Protein AF-0000000084438507 (afdb_homodimer)

Secondary structure (DSSP, 8-state):
----PPPEEESSSS----HHHHHTTSS---TT-HHHHHHHHHHHHHHHHHHT--TTTEEEEEEES-HHHHHHHHHHHHS-SSS--EEEEE-SHHHHHHHHHHHHTT--EEEEE--TTPPPPHHHHHHHHHH-TT--EEEEESEETTTTEE--HHHHHHHHHHH-TT-EEEEE-TTTTTTS---HHHH-SEEEE-TTSTT---SSEEEEEEEHHHHHHTTTT-SSSTT-HHHHHHHHHHHSS-SS---HHHHHHHHHHHHHHHHTTHHHHHHHHHHHHHHHHHHHHHHHT--BSS-TTSTTB-SSEEEEEPP--TT--HHHHHHHHHTTTEEE--S-SSSSSEEEEE--SS--HHHHHHHHHHHHHHHHHTT-SS-------/-------EEESSSS----HHHHHTTSS---TT-HHHHHHHHHHHHHHHHHHT--TTTEEEEEEES-HHHHHHHHHHHHS-SSS--EEEEE-SHHHHHHHHHHHHTT--EEEEE--TTPPPPHHHHHHHHHH-TT--EEEEESEETTTTEE--HHHHHHHHHHH-TT-EEEEE-TTTTTTS---HHHH-SEEEE-TTSTT---SSEEEEEEEHHHHHHTTTT-SSSTT-HHHHHHHHHHHSS-SS---HHHHHHHHHHHHHHHHTTHHHHHHHHHHHHHHHHHHHHHHHT--BSS-TTSTTB-SSEEEEEPP--TT--HHHHHHHHHTTTEEE--S-SSSSSEEEEE--SS--HHHHHHHHHHHHHHHHHTT-SS-------

InterPro domains:
  IPR000192 Aminotransferase class V domain [PF00266] (36-338)
  IPR012703 2-aminoethylphosphonate--pyruvate transaminase [MF_01376] (1-375)
  IPR012703 2-aminoethylphosphonate--pyruvate transaminase [NF010006] (6-373)
  IPR015421 Pyridoxal phosphate-dependent transferase, major domain [G3DSA:3.40.640.10] (18-264)
  IPR015422 Pyridoxal phosphate-dependent transferase, small domain [G3DSA:3.90.1150.10] (10-351)
  IPR015424 Pyridoxal phosphate-dependent transferase [SSF53383] (8-371)
  IPR024169 Serine-pyruvate aminotransferase/2-aminoethylphosphonate-pyruvate transaminase [PIRSF000524] (6-377)

Structure (mmCIF, N/CA/C/O backbone):
data_AF-0000000084438507-model_v1
#
loop_
_entity.id
_entity.type
_entity.pdbx_description
1 polymer '2-aminoethylphosphonate:pyruvateaminotransferas e-like protein'
#
loop_
_atom_site.group_PDB
_atom_site.id
_atom_site.type_symbol
_atom_site.label_atom_id
_atom_site.label_alt_id
_atom_site.label_comp_id
_atom_site.label_asym_id
_atom_site.label_entity_id
_atom_site.label_seq_id
_atom_site.pdbx_PDB_ins_code
_atom_site.Cartn_x
_atom_site.Cartn_y
_atom_site.Cartn_z
_atom_site.occupancy
_atom_site.B_iso_or_equiv
_atom_site.auth_seq_id
_atom_site.auth_comp_id
_atom_site.auth_asym_id
_atom_site.auth_atom_id
_atom_site.pdbx_PDB_model_num
ATOM 1 N N . MET A 1 1 ? 14.781 -4.391 32.25 1 28.16 1 MET A N 1
ATOM 2 C CA . MET A 1 1 ? 14.102 -3.686 31.156 1 28.16 1 MET A CA 1
ATOM 3 C C . MET A 1 1 ? 12.617 -3.525 31.453 1 28.16 1 MET A C 1
ATOM 5 O O . MET A 1 1 ? 11.961 -4.48 31.875 1 28.16 1 MET A O 1
ATOM 9 N N . LEU A 1 2 ? 12.281 -2.369 31.938 1 37.97 2 LEU A N 1
ATOM 10 C CA . LEU A 1 2 ? 10.898 -2.158 32.344 1 37.97 2 LEU A CA 1
ATOM 11 C C . LEU A 1 2 ? 9.938 -2.877 31.406 1 37.97 2 LEU A C 1
ATOM 13 O O . LEU A 1 2 ? 10.227 -3.037 30.219 1 37.97 2 LEU A O 1
ATOM 17 N N . PRO A 1 3 ? 9.156 -3.557 31.922 1 43.94 3 PRO A N 1
ATOM 18 C CA . PRO A 1 3 ? 8.203 -4.266 31.078 1 43.94 3 PRO A CA 1
ATOM 19 C C . PRO A 1 3 ? 7.703 -3.41 29.906 1 43.94 3 PRO A C 1
ATOM 21 O O . PRO A 1 3 ? 7.562 -2.193 30.047 1 43.94 3 PRO A O 1
ATOM 24 N N . PRO A 1 4 ? 7.879 -3.777 28.688 1 53.88 4 PRO A N 1
ATOM 25 C CA . PRO A 1 4 ? 7.719 -2.895 27.531 1 53.88 4 PRO A CA 1
ATOM 26 C C . PRO A 1 4 ? 6.367 -2.184 27.516 1 53.88 4 PRO A C 1
ATOM 28 O O . PRO A 1 4 ? 5.328 -2.828 27.656 1 53.88 4 PRO A O 1
ATOM 31 N N . VAL A 1 5 ? 6.211 -0.991 28.203 1 65.19 5 VAL A N 1
ATOM 32 C CA . VAL A 1 5 ? 5.023 -0.141 28.188 1 65.19 5 VAL A CA 1
ATOM 33 C C . VAL A 1 5 ? 4.543 0.034 26.75 1 65.19 5 VAL A C 1
ATOM 35 O O . VAL A 1 5 ? 5.344 0.277 25.844 1 65.19 5 VAL A O 1
ATOM 38 N N . LYS A 1 6 ? 3.297 -0.268 26.609 1 82.5 6 LYS A N 1
ATOM 39 C CA . LYS A 1 6 ? 2.713 -0.034 25.281 1 82.5 6 LYS A CA 1
ATOM 40 C C . LYS A 1 6 ? 2.803 1.439 24.906 1 82.5 6 LYS A C 1
ATOM 42 O O . LYS A 1 6 ? 2.445 2.318 25.688 1 82.5 6 LYS A O 1
ATOM 47 N N . PRO A 1 7 ? 3.396 1.716 23.844 1 92.94 7 PRO A N 1
ATOM 48 C CA . PRO A 1 7 ? 3.6 3.105 23.422 1 92.94 7 PRO A CA 1
ATOM 49 C C . PRO A 1 7 ? 2.287 3.85 23.188 1 92.94 7 PRO A C 1
ATOM 51 O O . PRO A 1 7 ? 1.305 3.252 22.75 1 92.94 7 PRO A O 1
ATOM 54 N N . ILE A 1 8 ? 2.24 5.082 23.641 1 96.31 8 ILE A N 1
ATOM 55 C CA . ILE A 1 8 ? 1.191 6.02 23.25 1 96.31 8 ILE A CA 1
ATOM 56 C C . ILE A 1 8 ? 1.744 7.023 22.25 1 96.31 8 ILE A C 1
ATOM 58 O O . ILE A 1 8 ? 2.717 7.73 22.531 1 96.31 8 ILE A O 1
ATOM 62 N N . LEU A 1 9 ? 1.152 7.07 21.125 1 97.44 9 LEU A N 1
ATOM 63 C CA . LEU A 1 9 ? 1.689 7.871 20.031 1 97.44 9 LEU A CA 1
ATOM 64 C C . LEU A 1 9 ? 1.07 9.266 20.016 1 97.44 9 LEU A C 1
ATOM 66 O O . LEU A 1 9 ? -0.152 9.406 19.922 1 97.44 9 LEU A O 1
ATOM 70 N N . PHE A 1 10 ? 1.952 10.266 20.141 1 97.31 10 PHE A N 1
ATOM 71 C CA . PHE A 1 10 ? 1.609 11.664 19.906 1 97.31 10 PHE A CA 1
ATOM 72 C C . PHE A 1 10 ? 2.264 12.18 18.641 1 97.31 10 PHE A C 1
ATOM 74 O O . PHE A 1 10 ? 2.871 13.258 18.641 1 97.31 10 PHE A O 1
ATOM 81 N N . THR A 1 11 ? 2.164 11.336 17.594 1 94.56 11 THR A N 1
ATOM 82 C CA . THR A 1 11 ? 2.672 11.641 16.25 1 94.56 11 THR A CA 1
ATOM 83 C C . THR A 1 11 ? 1.522 11.922 15.289 1 94.56 11 THR A C 1
ATOM 85 O O . THR A 1 11 ? 0.425 11.383 15.453 1 94.56 11 THR A O 1
ATOM 88 N N . PRO A 1 12 ? 1.741 12.734 14.266 1 89.69 12 PRO A N 1
ATOM 89 C CA . PRO A 1 12 ? 0.658 13.094 13.344 1 89.69 12 PRO A CA 1
ATOM 90 C C . PRO A 1 12 ? 0.305 11.969 12.375 1 89.69 12 PRO A C 1
ATOM 92 O O . PRO A 1 12 ? -0.647 12.086 11.602 1 89.69 12 PRO A O 1
ATOM 95 N N . GLY A 1 13 ? 0.982 10.844 12.312 1 83.81 13 GLY A N 1
ATOM 96 C CA . GLY A 1 13 ? 0.689 9.703 11.461 1 83.81 13 GLY A CA 1
ATOM 97 C C . GLY A 1 13 ? 1.934 8.969 10.992 1 83.81 13 GLY A C 1
ATOM 98 O O . GLY A 1 13 ? 2.871 9.586 10.484 1 83.81 13 GLY A O 1
ATOM 99 N N . PRO A 1 14 ? 1.948 7.723 11.172 1 91 14 PRO A N 1
ATOM 100 C CA . PRO A 1 14 ? 0.996 6.859 11.875 1 91 14 PRO A CA 1
ATOM 101 C C . PRO A 1 14 ? 0.763 7.297 13.32 1 91 14 PRO A C 1
ATOM 103 O O . PRO A 1 14 ? 1.665 7.848 13.953 1 91 14 PRO A O 1
ATOM 106 N N . LEU A 1 15 ? -0.457 7.07 13.75 1 94.38 15 LEU A N 1
ATOM 107 C CA . LEU A 1 15 ? -0.908 7.586 15.039 1 94.38 15 LEU A CA 1
ATOM 108 C C . LEU A 1 15 ? -1.479 6.469 15.898 1 94.38 15 LEU A C 1
ATOM 110 O O . LEU A 1 15 ? -1.438 5.297 15.516 1 94.38 15 LEU A O 1
ATOM 114 N N . MET A 1 16 ? -1.872 6.891 17.094 1 96.56 16 MET A N 1
ATOM 115 C CA . MET A 1 16 ? -2.488 5.949 18.016 1 96.56 16 MET A CA 1
ATOM 116 C C . MET A 1 16 ? -3.887 5.559 17.547 1 96.56 16 MET A C 1
ATOM 118 O O . MET A 1 16 ? -4.695 6.422 17.203 1 96.56 16 MET A O 1
ATOM 122 N N . THR A 1 17 ? -4.16 4.293 17.453 1 98.25 17 THR A N 1
ATOM 123 C CA . THR A 1 17 ? -5.492 3.805 17.109 1 98.25 17 THR A CA 1
ATOM 124 C C . THR A 1 17 ? -6.109 3.059 18.281 1 98.25 17 THR A C 1
ATOM 126 O O . THR A 1 17 ? -5.434 2.783 19.281 1 98.25 17 THR A O 1
ATOM 129 N N . SER A 1 18 ? -7.367 2.795 18.219 1 98.44 18 SER A N 1
ATOM 130 C CA . SER A 1 18 ? -8.062 2.09 19.297 1 98.44 18 SER A CA 1
ATOM 131 C C . SER A 1 18 ? -7.754 0.595 19.266 1 98.44 18 SER A C 1
ATOM 133 O O . SER A 1 18 ? -7.285 0.075 18.25 1 98.44 18 SER A O 1
ATOM 135 N N . GLU A 1 19 ? -8.023 -0.057 20.359 1 97.88 19 GLU A N 1
ATOM 136 C CA . GLU A 1 19 ? -7.844 -1.504 20.438 1 97.88 19 GLU A CA 1
ATOM 137 C C . GLU A 1 19 ? -8.758 -2.227 19.453 1 97.88 19 GLU A C 1
ATOM 139 O O . GLU A 1 19 ? -8.352 -3.221 18.844 1 97.88 19 GLU A O 1
ATOM 144 N N . THR A 1 20 ? -9.969 -1.724 19.281 1 98.56 20 THR A N 1
ATOM 145 C CA . THR A 1 20 ? -10.93 -2.391 18.406 1 98.56 20 THR A CA 1
ATOM 146 C C . THR A 1 20 ? -10.523 -2.232 16.938 1 98.56 20 THR A C 1
ATOM 148 O O . THR A 1 20 ? -10.758 -3.133 16.141 1 98.56 20 THR A O 1
ATOM 151 N N . VAL A 1 21 ? -9.922 -1.113 16.578 1 98.81 21 VAL A N 1
ATOM 152 C CA . VAL A 1 21 ? -9.406 -0.926 15.227 1 98.81 21 VAL A CA 1
ATOM 153 C C . VAL A 1 21 ? -8.281 -1.925 14.961 1 98.81 21 VAL A C 1
ATOM 155 O O . VAL A 1 21 ? -8.242 -2.564 13.906 1 98.81 21 VAL A O 1
ATOM 158 N N . LYS A 1 22 ? -7.387 -2.105 15.922 1 98.56 22 LYS A N 1
ATOM 159 C CA . LYS A 1 22 ? -6.301 -3.072 15.773 1 98.56 22 LYS A CA 1
ATOM 160 C C . LYS A 1 22 ? -6.84 -4.496 15.719 1 98.56 22 LYS A C 1
ATOM 162 O O . LYS A 1 22 ? -6.383 -5.309 14.914 1 98.56 22 LYS A O 1
ATOM 167 N N . LYS A 1 23 ? -7.848 -4.789 16.484 1 98.5 23 LYS A N 1
ATOM 168 C CA . LYS A 1 23 ? -8.414 -6.133 16.547 1 98.5 23 LYS A CA 1
ATOM 169 C C . LYS A 1 23 ? -9.133 -6.488 15.25 1 98.5 23 LYS A C 1
ATOM 171 O O . LYS A 1 23 ? -9.312 -7.668 14.93 1 98.5 23 LYS A O 1
ATOM 176 N N . ALA A 1 24 ? -9.547 -5.488 14.492 1 98.44 24 ALA A N 1
ATOM 177 C CA . ALA A 1 24 ? -10.203 -5.727 13.211 1 98.44 24 ALA A CA 1
ATOM 178 C C . ALA A 1 24 ? -9.242 -6.395 12.227 1 98.44 24 ALA A C 1
ATOM 180 O O . ALA A 1 24 ? -9.672 -6.941 11.211 1 98.44 24 ALA A O 1
ATOM 181 N N . MET A 1 25 ? -7.93 -6.422 12.555 1 98.25 25 MET A N 1
ATOM 182 C CA . MET A 1 25 ? -6.922 -6.98 11.656 1 98.25 25 MET A CA 1
ATOM 183 C C . MET A 1 25 ? -6.574 -8.414 12.062 1 98.25 25 MET A C 1
ATOM 185 O O . MET A 1 25 ? -5.617 -8.992 11.539 1 98.25 25 MET A O 1
ATOM 189 N N . LEU A 1 26 ? -7.355 -9.039 12.938 1 97.75 26 LEU A N 1
ATOM 190 C CA . LEU A 1 26 ? -7.012 -10.359 13.469 1 97.75 26 LEU A CA 1
ATOM 191 C C . LEU A 1 26 ? -7.695 -11.461 12.672 1 97.75 26 LEU A C 1
ATOM 193 O O . LEU A 1 26 ? -7.648 -12.633 13.047 1 97.75 26 LEU A O 1
ATOM 197 N N . THR A 1 27 ? -8.336 -11.102 11.57 1 96.12 27 THR A N 1
ATOM 198 C CA . THR A 1 27 ? -8.992 -12.094 10.727 1 96.12 27 THR A CA 1
ATOM 199 C C . THR A 1 27 ? -8.469 -12.016 9.297 1 96.12 27 THR A C 1
ATOM 201 O O . THR A 1 27 ? -8.398 -10.93 8.719 1 96.12 27 THR A O 1
ATOM 204 N N . ASP A 1 28 ? -8.148 -13.148 8.773 1 96.38 28 ASP A N 1
ATOM 205 C CA . ASP A 1 28 ? -7.773 -13.227 7.363 1 96.38 28 ASP A CA 1
ATOM 206 C C . ASP A 1 28 ? -9.008 -13.328 6.469 1 96.38 28 ASP A C 1
ATOM 208 O O . ASP A 1 28 ? -9.906 -14.125 6.734 1 96.38 28 ASP A O 1
ATOM 212 N N . TYR A 1 29 ? -9.031 -12.469 5.504 1 94.62 29 TYR A N 1
ATOM 213 C CA . TYR A 1 29 ? -10.078 -12.555 4.492 1 94.62 29 TYR A CA 1
ATOM 214 C C . TYR A 1 29 ? -9.477 -12.719 3.1 1 94.62 29 TYR A C 1
ATOM 216 O O . TYR A 1 29 ? -8.43 -12.141 2.799 1 94.62 29 TYR A O 1
ATOM 224 N N . ALA A 1 30 ? -10.164 -13.516 2.307 1 92.75 30 ALA A N 1
ATOM 225 C CA . ALA A 1 30 ? -9.836 -13.516 0.884 1 92.75 30 ALA A CA 1
ATOM 226 C C . ALA A 1 30 ? -10.312 -12.234 0.205 1 92.75 30 ALA A C 1
ATOM 228 O O . ALA A 1 30 ? -11.25 -11.586 0.68 1 92.75 30 ALA A O 1
ATOM 229 N N . SER A 1 31 ? -9.68 -11.883 -0.892 1 90.5 31 SER A N 1
ATOM 230 C CA . SER A 1 31 ? -9.977 -10.633 -1.576 1 90.5 31 SER A CA 1
ATOM 231 C C . SER A 1 31 ? -11.391 -10.625 -2.137 1 90.5 31 SER A C 1
ATOM 233 O O . SER A 1 31 ? -11.961 -9.562 -2.4 1 90.5 31 SER A O 1
ATOM 235 N N . ARG A 1 32 ? -11.977 -11.812 -2.312 1 88.06 32 ARG A N 1
ATOM 236 C CA . ARG A 1 32 ? -13.32 -11.891 -2.889 1 88.06 32 ARG A CA 1
ATOM 237 C C . ARG A 1 32 ? -14.328 -12.391 -1.862 1 88.06 32 ARG A C 1
ATOM 239 O O . ARG A 1 32 ? -15.453 -12.742 -2.213 1 88.06 32 ARG A O 1
ATOM 246 N N . ASP A 1 33 ? -13.875 -12.469 -0.656 1 90.75 33 ASP A N 1
ATOM 247 C CA . ASP A 1 33 ? -14.758 -12.82 0.448 1 90.75 33 ASP A CA 1
ATOM 248 C C . ASP A 1 33 ? -15.922 -11.836 0.56 1 90.75 33 ASP A C 1
ATOM 250 O O . ASP A 1 33 ? -15.734 -10.633 0.421 1 90.75 33 ASP A O 1
ATOM 254 N N . ILE A 1 34 ? -17.094 -12.359 0.817 1 90.75 34 ILE A N 1
ATOM 255 C CA . ILE A 1 34 ? -18.297 -11.547 0.839 1 90.75 34 ILE A CA 1
ATOM 256 C C . ILE A 1 34 ? -18.188 -10.5 1.946 1 90.75 34 ILE A C 1
ATOM 258 O O . ILE A 1 34 ? -18.625 -9.359 1.773 1 90.75 34 ILE A O 1
ATOM 262 N N . ARG A 1 35 ? -17.703 -10.891 3.102 1 93.12 35 ARG A N 1
ATOM 263 C CA . ARG A 1 35 ? -17.562 -9.961 4.223 1 93.12 35 ARG A CA 1
ATOM 264 C C . ARG A 1 35 ? -16.578 -8.844 3.895 1 93.12 35 ARG A C 1
ATOM 266 O O . ARG A 1 35 ? -16.812 -7.688 4.258 1 93.12 35 ARG A O 1
ATOM 273 N N . PHE A 1 36 ? -15.516 -9.203 3.258 1 96.38 36 PHE A N 1
ATOM 274 C CA . PHE A 1 36 ? -14.555 -8.195 2.844 1 96.38 36 PHE A CA 1
ATOM 275 C C . PHE A 1 36 ? -15.164 -7.246 1.817 1 96.38 36 PHE A C 1
ATOM 277 O O . PHE A 1 36 ? -15.016 -6.023 1.928 1 96.38 36 PHE A O 1
ATOM 284 N N . MET A 1 37 ? -15.82 -7.762 0.833 1 96.25 37 MET A N 1
ATOM 285 C CA . MET A 1 37 ? -16.422 -6.945 -0.212 1 96.25 37 MET A CA 1
ATOM 286 C C . MET A 1 37 ? -17.484 -6.008 0.374 1 96.25 37 MET A C 1
ATOM 288 O O . MET A 1 37 ? -17.625 -4.871 -0.08 1 96.25 37 MET A O 1
ATOM 292 N N . GLN A 1 38 ? -18.203 -6.504 1.373 1 97.56 38 GLN A N 1
ATOM 293 C CA . GLN A 1 38 ? -19.172 -5.66 2.062 1 97.56 38 GLN A CA 1
ATOM 294 C C . GLN A 1 38 ? -18.484 -4.527 2.816 1 97.56 38 GLN A C 1
ATOM 296 O O . GLN A 1 38 ? -19 -3.41 2.883 1 97.56 38 GLN A O 1
ATOM 301 N N . ALA A 1 39 ? -17.328 -4.832 3.369 1 98.31 39 ALA A N 1
ATOM 302 C CA . ALA A 1 39 ? -16.547 -3.799 4.047 1 98.31 39 ALA A CA 1
ATOM 303 C C . ALA A 1 39 ? -16.125 -2.711 3.066 1 98.31 39 ALA A C 1
ATOM 305 O O . ALA A 1 39 ? -16.203 -1.521 3.371 1 98.31 39 ALA A O 1
ATOM 306 N N . VAL A 1 40 ? -15.664 -3.125 1.909 1 98.75 40 VAL A N 1
ATOM 307 C CA . VAL A 1 40 ? -15.242 -2.184 0.878 1 98.75 40 VAL A CA 1
ATOM 308 C C . VAL A 1 40 ? -16.422 -1.297 0.475 1 98.75 40 VAL A C 1
ATOM 310 O O . VAL A 1 40 ? -16.281 -0.074 0.388 1 98.75 40 VAL A O 1
ATOM 313 N N . LYS A 1 41 ? -17.531 -1.895 0.26 1 98.56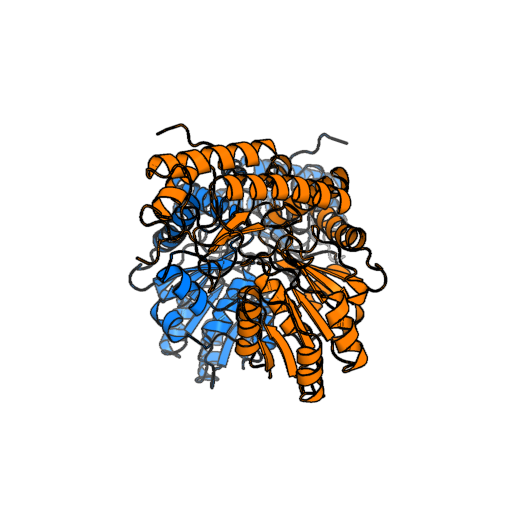 41 LYS A N 1
ATOM 314 C CA . LYS A 1 41 ? -18.734 -1.153 -0.105 1 98.56 41 LYS A CA 1
ATOM 315 C C . LYS A 1 41 ? -19.125 -0.164 0.99 1 98.56 41 LYS A C 1
ATOM 317 O O . LYS A 1 41 ? -19.391 1.009 0.71 1 98.56 41 LYS A O 1
ATOM 322 N N . PHE A 1 42 ? -19.188 -0.66 2.209 1 98.75 42 PHE A N 1
ATOM 323 C CA . PHE A 1 42 ? -19.531 0.182 3.35 1 98.75 42 PHE A CA 1
ATOM 324 C C . PHE A 1 42 ? -18.609 1.388 3.432 1 98.75 42 PHE A C 1
ATOM 326 O O . PHE A 1 42 ? -19.062 2.521 3.592 1 98.75 42 PHE A O 1
ATOM 333 N N . ILE A 1 43 ? -17.312 1.156 3.291 1 98.94 43 ILE A N 1
ATOM 334 C CA . ILE A 1 43 ? -16.297 2.203 3.426 1 98.94 43 ILE A CA 1
ATOM 335 C C . ILE A 1 43 ? -16.516 3.273 2.359 1 98.94 43 ILE A C 1
ATOM 337 O O . ILE A 1 43 ? -16.547 4.469 2.666 1 98.94 43 ILE A O 1
ATOM 341 N N . ARG A 1 44 ? -16.656 2.84 1.109 1 98.88 44 ARG A N 1
ATOM 342 C CA . ARG A 1 44 ? -16.797 3.781 0.003 1 98.88 44 ARG A CA 1
ATOM 343 C C . ARG A 1 44 ? -18.062 4.625 0.164 1 98.88 44 ARG A C 1
ATOM 345 O O . ARG A 1 44 ? -18.031 5.84 -0.056 1 98.88 44 ARG A O 1
ATOM 352 N N . GLU A 1 45 ? -19.141 4.051 0.638 1 98.62 45 GLU A N 1
ATOM 353 C CA . GLU A 1 45 ? -20.406 4.766 0.851 1 98.62 45 GLU A CA 1
ATOM 354 C C . GLU A 1 45 ? -20.312 5.691 2.061 1 98.62 45 GLU A C 1
ATOM 356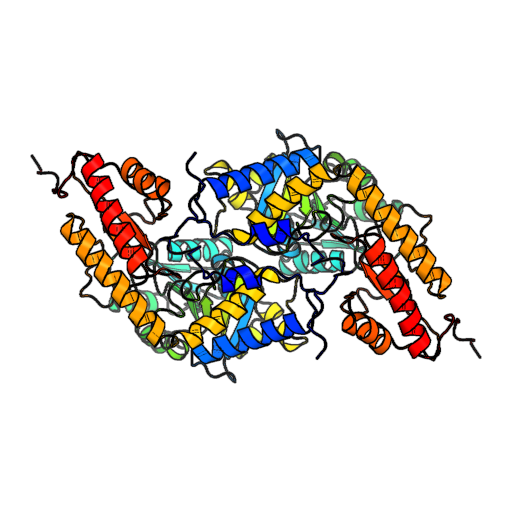 O O . GLU A 1 45 ? -20.766 6.836 2.012 1 98.62 45 GLU A O 1
ATOM 361 N N . GLU A 1 46 ? -19.703 5.172 3.117 1 98.69 46 GLU A N 1
ATOM 362 C CA . GLU A 1 46 ? -19.609 5.93 4.359 1 98.69 46 GLU A CA 1
ATOM 363 C C . GLU A 1 46 ? -18.734 7.168 4.188 1 98.69 46 GLU A C 1
ATOM 365 O O . GLU A 1 46 ? -19.031 8.227 4.742 1 98.69 46 GLU A O 1
ATOM 370 N N . LEU A 1 47 ? -17.703 7.07 3.463 1 98.88 47 LEU A N 1
ATOM 371 C CA . LEU A 1 47 ? -16.797 8.195 3.25 1 98.88 47 LEU A CA 1
ATOM 372 C C . LEU A 1 47 ? -17.484 9.297 2.445 1 98.88 47 LEU A C 1
ATOM 374 O O . LEU A 1 47 ? -17.266 10.484 2.707 1 98.88 47 LEU A O 1
ATOM 378 N N . ILE A 1 48 ? -18.234 8.922 1.462 1 98.56 48 ILE A N 1
ATOM 379 C CA . ILE A 1 48 ? -19.016 9.906 0.732 1 98.56 48 ILE A CA 1
ATOM 380 C C . ILE A 1 48 ? -20.016 10.578 1.68 1 98.56 48 ILE A C 1
ATOM 382 O O . ILE A 1 48 ? -20.156 11.805 1.673 1 98.56 48 ILE A O 1
ATOM 386 N N . SER A 1 49 ? -20.594 9.781 2.51 1 97.31 49 SER A N 1
ATOM 387 C CA . SER A 1 49 ? -21.625 10.266 3.432 1 97.31 49 SER A CA 1
ATOM 388 C C . SER A 1 49 ? -21.031 11.258 4.43 1 97.31 49 SER A C 1
ATOM 390 O O . SER A 1 49 ? -21.562 12.359 4.602 1 97.31 49 SER A O 1
ATOM 392 N N . ILE A 1 50 ? -19.922 10.93 5.035 1 96 50 ILE A N 1
ATOM 393 C CA . ILE A 1 50 ? -19.406 11.773 6.109 1 96 50 ILE A CA 1
ATOM 394 C C . ILE A 1 50 ? -18.797 13.039 5.516 1 96 50 ILE A C 1
ATOM 396 O O . ILE A 1 50 ? -18.594 14.023 6.227 1 96 50 ILE A O 1
ATOM 400 N N . SER A 1 51 ? -18.5 12.992 4.203 1 96.69 51 SER A N 1
ATOM 401 C CA . SER A 1 51 ? -17.953 14.164 3.529 1 96.69 51 SER A CA 1
ATOM 402 C C . SER A 1 51 ? -19.062 15.109 3.088 1 96.69 51 SER A C 1
ATOM 404 O O . SER A 1 51 ? -18.797 16.234 2.666 1 96.69 51 SER A O 1
ATOM 406 N N . GLY A 1 52 ? -20.297 14.695 3.125 1 96.19 52 GLY A N 1
ATOM 407 C CA . GLY A 1 52 ? -21.438 15.484 2.686 1 96.19 52 GLY A CA 1
ATOM 408 C C . GLY A 1 52 ? -21.516 15.633 1.178 1 96.19 52 GLY A C 1
ATOM 409 O O . GLY A 1 52 ? -22.156 16.547 0.67 1 96.19 52 GLY A O 1
ATOM 410 N N . LEU A 1 53 ? -20.844 14.797 0.503 1 98.06 53 LEU A N 1
ATOM 411 C CA . LEU A 1 53 ? -20.812 14.867 -0.954 1 98.06 53 LEU A CA 1
ATOM 412 C C . LEU A 1 53 ? -22.016 14.133 -1.556 1 98.06 53 LEU A C 1
ATOM 414 O O . LEU A 1 53 ? -22.5 13.164 -0.974 1 98.06 53 LEU A O 1
ATOM 418 N N . ASN A 1 54 ? -22.484 14.57 -2.711 1 97.88 54 ASN A N 1
ATOM 419 C CA . ASN A 1 54 ? -23.578 13.93 -3.432 1 97.88 54 ASN A CA 1
ATOM 420 C C . ASN A 1 54 ? -23.141 12.609 -4.062 1 97.88 54 ASN A C 1
ATOM 422 O O . ASN A 1 54 ? -22.344 12.602 -5 1 97.88 54 ASN A O 1
ATOM 426 N N . PRO A 1 55 ? -23.688 11.5 -3.611 1 97.56 55 PRO A N 1
ATOM 427 C CA . PRO A 1 55 ? -23.234 10.195 -4.109 1 97.56 55 PRO A CA 1
ATOM 428 C C . PRO A 1 55 ? -23.562 9.992 -5.59 1 97.56 55 PRO A C 1
ATOM 430 O O . PRO A 1 55 ? -23.031 9.07 -6.215 1 97.56 55 PRO A O 1
ATOM 433 N N . LYS A 1 56 ? -24.359 10.805 -6.227 1 97.69 56 LYS A N 1
ATOM 434 C CA . LYS A 1 56 ? -24.672 10.719 -7.652 1 97.69 56 LYS A CA 1
ATOM 435 C C . LYS A 1 56 ? -23.578 11.375 -8.492 1 97.69 56 LYS A C 1
ATOM 437 O O . LYS A 1 56 ? -23.453 11.094 -9.688 1 97.69 56 LYS A O 1
ATOM 442 N N . GLU A 1 57 ? -22.812 12.25 -7.848 1 98.56 57 GLU A N 1
ATOM 443 C CA . GLU A 1 57 ? -21.844 13.039 -8.602 1 98.56 57 GLU A CA 1
ATOM 444 C C . GLU A 1 57 ? -20.406 12.695 -8.195 1 98.56 57 GLU A C 1
ATOM 446 O O . GLU A 1 57 ? -19.469 12.914 -8.953 1 98.56 57 GLU A O 1
ATOM 451 N N . TRP A 1 58 ? -20.344 12.227 -6.949 1 98.81 58 TRP A N 1
ATOM 452 C CA . TRP A 1 58 ? -19.016 11.922 -6.402 1 98.81 58 TRP A CA 1
ATOM 453 C C . TRP A 1 58 ? -18.844 10.422 -6.191 1 98.81 58 TRP A C 1
ATOM 455 O O . TRP A 1 58 ? -19.828 9.695 -6.043 1 98.81 58 TRP A O 1
ATOM 465 N N . THR A 1 59 ? -17.609 9.969 -6.285 1 98.81 59 THR A N 1
ATOM 466 C CA . THR A 1 59 ? -17.266 8.57 -6.023 1 98.81 59 THR A CA 1
ATOM 467 C C . THR A 1 59 ? -16.078 8.477 -5.062 1 98.81 59 THR A C 1
ATOM 469 O O . THR A 1 59 ? -15.359 9.453 -4.859 1 98.81 59 THR A O 1
ATOM 472 N N . CYS A 1 60 ? -16 7.379 -4.391 1 98.94 60 CYS A N 1
ATOM 473 C CA . CYS A 1 60 ? -14.883 7.055 -3.52 1 98.94 60 CYS A CA 1
ATOM 474 C C . CYS A 1 60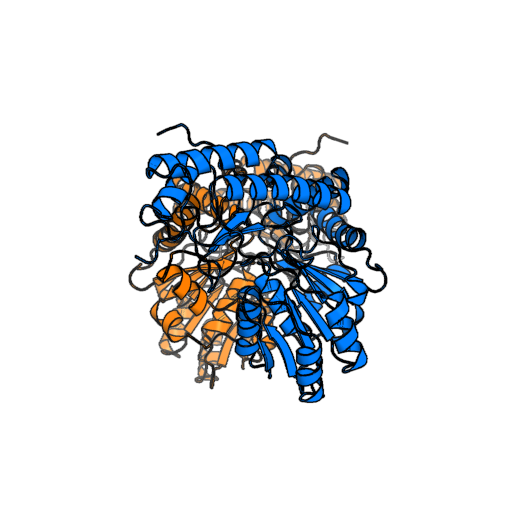 ? -14.047 5.922 -4.105 1 98.94 60 CYS A C 1
ATOM 476 O O . CYS A 1 60 ? -14.57 4.844 -4.391 1 98.94 60 CYS A O 1
ATOM 478 N N . ILE A 1 61 ? -12.812 6.184 -4.301 1 98.94 61 ILE A N 1
ATOM 479 C CA . ILE A 1 61 ? -11.875 5.184 -4.801 1 98.94 61 ILE A CA 1
ATOM 480 C C . ILE A 1 61 ? -10.828 4.875 -3.73 1 98.94 61 ILE A C 1
ATOM 482 O O . ILE A 1 61 ? -10.164 5.781 -3.219 1 98.94 61 ILE A O 1
ATOM 486 N N . LEU A 1 62 ? -10.734 3.602 -3.334 1 98.88 62 LEU A N 1
ATOM 487 C CA . LEU A 1 62 ? -9.68 3.133 -2.438 1 98.88 62 LEU A CA 1
ATOM 488 C C . LEU A 1 62 ? -8.469 2.654 -3.229 1 98.88 62 LEU A C 1
ATOM 490 O O . LEU A 1 62 ? -8.602 1.869 -4.168 1 98.88 62 LEU A O 1
ATOM 494 N N . GLN A 1 63 ? -7.324 3.207 -2.908 1 98.38 63 GLN A N 1
ATOM 495 C CA . GLN A 1 63 ? -6.086 2.922 -3.621 1 98.38 63 GLN A CA 1
ATOM 496 C C . GLN A 1 63 ? -5.031 2.344 -2.684 1 98.38 63 GLN A C 1
ATOM 498 O O . GLN A 1 63 ? -4.75 2.916 -1.627 1 98.38 63 GLN A O 1
ATOM 503 N N . GLN A 1 64 ? -4.434 1.208 -3.055 1 97.38 64 GLN A N 1
ATOM 504 C CA . GLN A 1 64 ? -3.344 0.635 -2.27 1 97.38 64 GLN A CA 1
ATOM 505 C C . GLN A 1 64 ? -2.191 1.624 -2.125 1 97.38 64 GLN A C 1
ATOM 507 O O . GLN A 1 64 ? -1.881 2.365 -3.061 1 97.38 64 GLN A O 1
ATOM 512 N N . GLY A 1 65 ? -1.504 1.511 -0.979 1 97.75 65 GLY A N 1
ATOM 513 C CA . GLY A 1 65 ? -0.33 2.348 -0.791 1 97.75 65 GLY A CA 1
ATOM 514 C C . GLY A 1 65 ? -0.582 3.531 0.125 1 97.75 65 GLY A C 1
ATOM 515 O O . GLY A 1 65 ? -1.646 3.631 0.739 1 97.75 65 GLY A O 1
ATOM 516 N N . SER A 1 66 ? 0.328 4.469 0.214 1 97.75 66 SER A N 1
ATOM 517 C CA . SER A 1 66 ? 0.299 5.598 1.135 1 97.75 66 SER A CA 1
ATOM 518 C C . SER A 1 66 ? -0.502 6.762 0.558 1 97.75 66 SER A C 1
ATOM 520 O O . SER A 1 66 ? -0.89 6.734 -0.612 1 97.75 66 SER A O 1
ATOM 522 N N . GLY A 1 67 ? -0.724 7.754 1.432 1 97.88 67 GLY A N 1
ATOM 523 C CA . GLY A 1 67 ? -1.367 8.977 0.979 1 97.88 67 GLY A CA 1
ATOM 524 C C . GLY A 1 67 ? -0.638 9.648 -0.172 1 97.88 67 GLY A C 1
ATOM 525 O O . GLY A 1 67 ? -1.268 10.125 -1.119 1 97.88 67 GLY A O 1
ATOM 526 N N . SER A 1 68 ? 0.714 9.664 -0.129 1 97.88 68 SER A N 1
ATOM 527 C CA . SER A 1 68 ? 1.517 10.25 -1.197 1 97.88 68 SER A CA 1
ATOM 528 C C . SER A 1 68 ? 1.28 9.531 -2.523 1 97.88 68 SER A C 1
ATOM 530 O O . SER A 1 68 ? 1.27 10.164 -3.582 1 97.88 68 SER A O 1
ATOM 532 N N . MET A 1 69 ? 1.107 8.273 -2.441 1 98.44 69 MET A N 1
ATOM 533 C CA . MET A 1 69 ? 0.808 7.504 -3.648 1 98.44 69 MET A CA 1
ATOM 534 C C . MET A 1 69 ? -0.573 7.863 -4.191 1 98.44 69 MET A C 1
ATOM 536 O O . MET A 1 69 ? -0.783 7.875 -5.402 1 98.44 69 MET A O 1
ATOM 540 N N . GLY A 1 70 ? -1.511 8.086 -3.264 1 98.81 70 GLY A N 1
ATOM 541 C CA . GLY A 1 70 ? -2.814 8.57 -3.684 1 98.81 70 GLY A CA 1
ATOM 542 C C . GLY A 1 70 ? -2.75 9.914 -4.387 1 98.81 70 GLY A C 1
ATOM 543 O O . GLY A 1 70 ? -3.451 10.141 -5.379 1 98.81 70 GLY A O 1
ATOM 544 N N . VAL A 1 71 ? -1.913 10.828 -3.879 1 98.88 71 VAL A N 1
ATOM 545 C CA . VAL A 1 71 ? -1.725 12.133 -4.496 1 98.88 71 VAL A CA 1
ATOM 546 C C . VAL A 1 71 ? -1.175 11.961 -5.91 1 98.88 71 VAL A C 1
ATOM 548 O O . VAL A 1 71 ? -1.666 12.586 -6.852 1 98.88 71 VAL A O 1
ATOM 551 N N . GLU A 1 72 ? -0.195 11.102 -6.062 1 98.81 72 GLU A N 1
ATOM 552 C CA . GLU A 1 72 ? 0.352 10.859 -7.395 1 98.81 72 GLU A CA 1
ATOM 553 C C . GLU A 1 72 ? -0.699 10.25 -8.32 1 98.81 72 GLU A C 1
ATOM 555 O O . GLU A 1 72 ? -0.782 10.617 -9.492 1 98.81 72 GLU A O 1
ATOM 560 N N . ALA A 1 73 ? -1.477 9.289 -7.773 1 98.88 73 ALA A N 1
ATOM 561 C CA . ALA A 1 73 ? -2.527 8.672 -8.578 1 98.88 73 ALA A CA 1
ATOM 562 C C . ALA A 1 73 ? -3.518 9.719 -9.086 1 98.88 73 ALA A C 1
ATOM 564 O O . ALA A 1 73 ? -3.91 9.688 -10.258 1 98.88 73 ALA A O 1
ATOM 565 N N . ALA A 1 74 ? -3.893 10.625 -8.195 1 98.94 74 ALA A N 1
ATOM 566 C CA . ALA A 1 74 ? -4.844 11.672 -8.562 1 98.94 74 ALA A CA 1
ATOM 567 C C . ALA A 1 74 ? -4.262 12.586 -9.641 1 98.94 74 ALA A C 1
ATOM 569 O O . ALA A 1 74 ? -4.914 12.844 -10.656 1 98.94 74 ALA A O 1
ATOM 570 N N . ILE A 1 75 ? -3.02 13.047 -9.445 1 98.88 75 ILE A N 1
ATOM 571 C CA . ILE A 1 75 ? -2.373 13.969 -10.375 1 98.88 75 ILE A CA 1
ATOM 572 C C . ILE A 1 75 ? -2.176 13.289 -11.727 1 98.88 75 ILE A C 1
ATOM 574 O O . ILE A 1 75 ? -2.525 13.852 -12.766 1 98.88 75 ILE A O 1
ATOM 578 N N . SER A 1 76 ? -1.676 12.047 -11.68 1 98.5 76 SER A N 1
ATOM 579 C CA . SER A 1 76 ? -1.382 11.297 -12.898 1 98.5 76 SER A CA 1
ATOM 580 C C . SER A 1 76 ? -2.65 11.023 -13.695 1 98.5 76 SER A C 1
ATOM 582 O O . SER A 1 76 ? -2.619 11 -14.93 1 98.5 76 SER A O 1
ATOM 584 N N . THR A 1 77 ? -3.734 10.742 -13.023 1 98.56 77 THR A N 1
ATOM 585 C CA . THR A 1 77 ? -4.984 10.359 -13.672 1 98.56 77 THR A CA 1
ATOM 586 C C . THR A 1 77 ? -5.684 11.586 -14.266 1 98.56 77 THR A C 1
ATOM 588 O O . THR A 1 77 ? -6.207 11.531 -15.383 1 98.56 77 THR A O 1
ATOM 591 N N . VAL A 1 78 ? -5.602 12.727 -13.57 1 98.12 78 VAL A N 1
ATOM 592 C CA . VAL A 1 78 ? -6.477 13.844 -13.898 1 98.12 78 VAL A CA 1
ATOM 593 C C . VAL A 1 78 ? -5.754 14.812 -14.836 1 98.12 78 VAL A C 1
ATOM 595 O O . VAL A 1 78 ? -6.387 15.516 -15.617 1 98.12 78 VAL A O 1
ATOM 598 N N . PHE A 1 79 ? -4.438 14.938 -14.727 1 98.38 79 PHE A N 1
ATOM 599 C CA . PHE A 1 79 ? -3.684 15.859 -15.578 1 98.38 79 PHE A CA 1
ATOM 600 C C . PHE A 1 79 ? -3.838 15.484 -17.047 1 98.38 79 PHE A C 1
ATOM 602 O O . PHE A 1 79 ? -3.719 14.312 -17.406 1 98.38 79 PHE A O 1
ATOM 609 N N . PRO A 1 80 ? -4.094 16.422 -17.875 1 96.88 80 PRO A N 1
ATOM 610 C CA . PRO A 1 80 ? -4.375 16.094 -19.266 1 96.88 80 PRO A CA 1
ATOM 611 C C . PRO A 1 80 ? -3.17 15.477 -19.984 1 96.88 80 PRO A C 1
ATOM 613 O O . PRO A 1 80 ? -2.027 15.844 -19.703 1 96.88 80 PRO A O 1
ATOM 616 N N . PRO A 1 81 ? -3.408 14.641 -20.938 1 94.31 81 PRO A N 1
ATOM 617 C CA . PRO A 1 81 ? -2.32 13.992 -21.672 1 94.31 81 PRO A CA 1
ATOM 618 C C . PRO A 1 81 ? -1.461 14.984 -22.438 1 94.31 81 PRO A C 1
ATOM 620 O O . PRO A 1 81 ? -0.26 14.766 -22.625 1 94.31 81 PRO A O 1
ATOM 623 N N . THR A 1 82 ? -2.117 16.062 -22.953 1 94.12 82 THR A N 1
ATOM 624 C CA . THR A 1 82 ? -1.423 17.109 -23.688 1 94.12 82 THR A CA 1
ATOM 625 C C . THR A 1 82 ? -1.924 18.484 -23.281 1 94.12 82 THR A C 1
ATOM 627 O O . THR A 1 82 ? -3.059 18.641 -22.828 1 94.12 82 THR A O 1
ATOM 630 N N . GLY A 1 83 ? -1.021 19.391 -23.297 1 94.5 83 GLY A N 1
ATOM 631 C CA . GLY A 1 83 ? -1.41 20.781 -23.141 1 94.5 83 GLY A CA 1
ATOM 632 C C . GLY A 1 83 ? -1.721 21.156 -21.703 1 94.5 83 GLY A C 1
ATOM 633 O O . GLY A 1 83 ? -2.396 22.156 -21.453 1 94.5 83 GLY A O 1
ATOM 634 N N . GLY A 1 84 ? -1.278 20.469 -20.797 1 97.19 84 GLY A N 1
ATOM 635 C CA . GLY A 1 84 ? -1.59 20.766 -19.406 1 97.19 84 GLY A CA 1
ATOM 636 C C . GLY A 1 84 ? -0.546 21.641 -18.734 1 97.19 84 GLY A C 1
ATOM 637 O O . GLY A 1 84 ? 0.605 21.703 -19.172 1 97.19 84 GLY A O 1
ATOM 638 N N . LYS A 1 85 ? -1.002 22.328 -17.734 1 98.81 85 LYS A N 1
ATOM 639 C CA . LYS A 1 85 ? -0.128 23.094 -16.859 1 98.81 85 LYS A CA 1
ATOM 640 C C . LYS A 1 85 ? -0.611 23.016 -15.406 1 98.81 85 LYS A C 1
ATOM 642 O O . LYS A 1 85 ? -1.795 23.219 -15.133 1 98.81 85 LYS A O 1
ATOM 647 N N . PHE A 1 86 ? 0.318 22.703 -14.539 1 98.88 86 PHE A N 1
ATOM 648 C CA . PHE A 1 86 ? 0.014 22.5 -13.125 1 98.88 86 PHE A CA 1
ATOM 649 C C . PHE A 1 86 ? 0.371 23.734 -12.312 1 98.88 86 PHE A C 1
ATOM 651 O O . PHE A 1 86 ? 1.481 24.266 -12.422 1 98.88 86 PHE A O 1
ATOM 658 N N . LEU A 1 87 ? -0.545 24.281 -11.547 1 98.94 87 LEU A N 1
ATOM 659 C CA . LEU A 1 87 ? -0.265 25.312 -10.547 1 98.94 87 LEU A CA 1
ATOM 660 C C . LEU A 1 87 ? -0.234 24.703 -9.148 1 98.94 87 LEU A C 1
ATOM 662 O O . LEU A 1 87 ? -1.243 24.188 -8.672 1 98.94 87 LEU A O 1
ATOM 666 N N . LEU A 1 88 ? 0.876 24.75 -8.539 1 98.88 88 LEU A N 1
ATOM 667 C CA . LEU A 1 88 ? 1.019 24.25 -7.176 1 98.88 88 LEU A CA 1
ATOM 668 C C . LEU A 1 88 ? 1.079 25.406 -6.18 1 98.88 88 LEU A C 1
ATOM 670 O O . LEU A 1 88 ? 1.94 26.281 -6.289 1 98.88 88 LEU A O 1
ATOM 674 N N . ILE A 1 89 ? 0.133 25.438 -5.309 1 98.19 89 ILE A N 1
ATOM 675 C CA . ILE A 1 89 ? 0.296 26.281 -4.125 1 98.19 89 ILE A CA 1
ATOM 676 C C . ILE A 1 89 ? 1.24 25.609 -3.135 1 98.19 89 ILE A C 1
ATOM 678 O O . ILE A 1 89 ? 0.822 24.734 -2.361 1 98.19 89 ILE A O 1
ATOM 682 N N . ASN A 1 90 ? 2.486 26.016 -3.135 1 96.69 90 ASN A N 1
ATOM 683 C CA . ASN A 1 90 ? 3.559 25.375 -2.371 1 96.69 90 ASN A CA 1
ATOM 684 C C . ASN A 1 90 ? 3.672 25.969 -0.969 1 96.69 90 ASN A C 1
ATOM 686 O O . ASN A 1 90 ? 4.406 26.938 -0.756 1 96.69 90 ASN A O 1
ATOM 690 N N . SER A 1 91 ? 3.064 25.266 -0.04 1 93.5 91 SER A N 1
ATOM 691 C CA . SER A 1 91 ? 2.883 25.844 1.289 1 93.5 91 SER A CA 1
ATOM 692 C C . SER A 1 91 ? 3.848 25.234 2.295 1 93.5 91 SER A C 1
ATOM 694 O O . SER A 1 91 ? 3.945 25.688 3.434 1 93.5 91 SER A O 1
ATOM 696 N N . GLY A 1 92 ? 4.551 24.219 1.89 1 91.88 92 GLY A N 1
ATOM 697 C CA . GLY A 1 92 ? 5.445 23.562 2.832 1 91.88 92 GLY A CA 1
ATOM 698 C C . GLY A 1 92 ? 5.922 22.203 2.359 1 91.88 92 GLY A C 1
ATOM 699 O O . GLY A 1 92 ? 5.988 21.953 1.155 1 91.88 92 GLY A O 1
ATOM 700 N N . LYS A 1 93 ? 6.258 21.375 3.289 1 91.44 93 LYS A N 1
ATOM 701 C CA . LYS A 1 93 ? 6.93 20.109 3.018 1 91.44 93 LYS A CA 1
ATOM 702 C C . LYS A 1 93 ? 6.047 19.188 2.178 1 91.44 93 LYS A C 1
ATOM 704 O O . LYS A 1 93 ? 6.523 18.547 1.231 1 91.44 93 LYS A O 1
ATOM 709 N N . TYR A 1 94 ? 4.812 19.062 2.496 1 93.44 94 TYR A N 1
ATOM 710 C CA . TYR A 1 94 ? 3.943 18.141 1.787 1 93.44 94 TYR A CA 1
ATOM 711 C C . TYR A 1 94 ? 3.566 18.672 0.413 1 93.44 94 TYR A C 1
ATOM 713 O O . TYR A 1 94 ? 3.373 17.906 -0.532 1 93.44 94 TYR A O 1
ATOM 721 N N . SER A 1 95 ? 3.521 19.984 0.253 1 95.06 95 SER A N 1
ATOM 722 C CA . SER A 1 95 ? 3.379 20.562 -1.078 1 95.06 95 SER A CA 1
ATOM 723 C C . SER A 1 95 ? 4.621 20.297 -1.928 1 95.06 95 SER A C 1
ATOM 725 O O . SER A 1 95 ? 4.52 20.109 -3.141 1 95.06 95 SER A O 1
ATOM 727 N N . GLU A 1 96 ? 5.727 20.328 -1.256 1 94.88 96 GLU A N 1
ATOM 728 C CA . GLU A 1 96 ? 6.965 20.031 -1.974 1 94.88 96 GLU A CA 1
ATOM 729 C C . GLU A 1 96 ? 6.977 18.594 -2.486 1 94.88 96 GLU A C 1
ATOM 731 O O . GLU A 1 96 ? 7.531 18.312 -3.553 1 94.88 96 GLU A O 1
ATOM 736 N N . LYS A 1 97 ? 6.391 17.719 -1.737 1 95.38 97 LYS A N 1
ATOM 737 C CA . LYS A 1 97 ? 6.254 16.344 -2.211 1 95.38 97 LYS A CA 1
ATOM 738 C C . LYS A 1 97 ? 5.379 16.266 -3.459 1 95.38 97 LYS A C 1
ATOM 740 O O . LYS A 1 97 ? 5.633 15.469 -4.359 1 95.38 97 LYS A O 1
ATOM 745 N N . GLN A 1 98 ? 4.375 17.109 -3.467 1 97.69 98 GLN A N 1
ATOM 746 C CA . GLN A 1 98 ? 3.553 17.188 -4.668 1 97.69 98 GLN A CA 1
ATOM 747 C C . GLN A 1 98 ? 4.363 17.703 -5.855 1 97.69 98 GLN A C 1
ATOM 749 O O . GLN A 1 98 ? 4.223 17.203 -6.973 1 97.69 98 GLN A O 1
ATOM 754 N N . ALA A 1 99 ? 5.199 18.703 -5.586 1 98.25 99 ALA A N 1
ATOM 755 C CA . ALA A 1 99 ? 6.074 19.219 -6.637 1 98.25 99 ALA A CA 1
ATOM 756 C C . ALA A 1 99 ? 6.98 18.125 -7.188 1 98.25 99 ALA A C 1
ATOM 758 O O . ALA A 1 99 ? 7.203 18.047 -8.398 1 98.25 99 ALA A O 1
ATOM 759 N N . TYR A 1 100 ? 7.453 17.344 -6.293 1 97.81 100 TYR A N 1
ATOM 760 C CA . TYR A 1 100 ? 8.312 16.234 -6.695 1 97.81 100 TYR A CA 1
ATOM 761 C C . TYR A 1 100 ? 7.578 15.289 -7.633 1 97.81 100 TYR A C 1
ATOM 763 O O . TYR A 1 100 ? 8.125 14.859 -8.648 1 97.81 100 TYR A O 1
ATOM 771 N N . VAL A 1 101 ? 6.363 14.984 -7.34 1 98.44 101 VAL A N 1
ATOM 772 C CA . VAL A 1 101 ? 5.535 14.117 -8.164 1 98.44 101 VAL A CA 1
ATOM 773 C C . VAL A 1 101 ? 5.352 14.734 -9.547 1 98.44 101 VAL A C 1
ATOM 775 O O . VAL A 1 101 ? 5.582 14.07 -10.562 1 98.44 101 VAL A O 1
ATOM 778 N N . VAL A 1 102 ? 4.957 15.977 -9.594 1 98.69 102 VAL A N 1
ATOM 779 C CA . VAL A 1 102 ? 4.676 16.672 -10.844 1 98.69 102 VAL A CA 1
ATOM 780 C C . VAL A 1 102 ? 5.938 16.719 -11.703 1 98.69 102 VAL A C 1
ATOM 782 O O . VAL A 1 102 ? 5.887 16.5 -12.914 1 98.69 102 VAL A O 1
ATOM 785 N N . ASN A 1 103 ? 7.094 17 -11.062 1 98.06 103 ASN A N 1
ATOM 786 C CA . ASN A 1 103 ? 8.367 17.062 -11.773 1 98.06 103 ASN A CA 1
ATOM 787 C C . ASN A 1 103 ? 8.766 15.703 -12.336 1 98.06 103 ASN A C 1
ATOM 789 O O . ASN A 1 103 ? 9.242 15.609 -13.461 1 98.06 103 ASN A O 1
ATOM 793 N N . ARG A 1 104 ? 8.555 14.68 -11.531 1 97 104 ARG A N 1
ATOM 794 C CA . ARG A 1 104 ? 8.914 13.336 -11.977 1 97 104 ARG A CA 1
ATOM 795 C C . ARG A 1 104 ? 8.047 12.898 -13.148 1 97 104 ARG A C 1
ATOM 797 O O . ARG A 1 104 ? 8.508 12.172 -14.031 1 97 104 ARG A O 1
ATOM 804 N N . LEU A 1 105 ? 6.812 13.305 -13.141 1 97.25 105 LEU A N 1
ATOM 805 C CA . LEU A 1 105 ? 5.895 12.984 -14.227 1 97.25 105 LEU A CA 1
ATOM 806 C C . LEU A 1 105 ? 6.141 13.883 -15.43 1 97.25 105 LEU A C 1
ATOM 808 O O . LEU A 1 105 ? 5.504 13.727 -16.469 1 97.25 105 LEU A O 1
ATOM 812 N N . LYS A 1 106 ? 7.039 14.906 -15.258 1 96.44 106 LYS A N 1
ATOM 813 C CA . LYS A 1 106 ? 7.469 15.828 -16.297 1 96.44 106 LYS A CA 1
ATOM 814 C C . LYS A 1 106 ? 6.312 16.703 -16.766 1 96.44 106 LYS A C 1
ATOM 816 O O . LYS A 1 106 ? 6.184 16.984 -17.969 1 96.44 106 LYS A O 1
ATOM 821 N N . PHE A 1 107 ? 5.469 17.062 -15.836 1 98.38 107 PHE A N 1
ATOM 822 C CA . PHE A 1 107 ? 4.379 17.984 -16.141 1 98.38 107 PHE A CA 1
ATOM 823 C C . PHE A 1 107 ? 4.844 19.422 -16.016 1 98.38 107 PHE A C 1
ATOM 825 O O . PHE A 1 107 ? 5.59 19.766 -15.094 1 98.38 107 PHE A O 1
ATOM 832 N N . PRO A 1 108 ? 4.461 20.312 -17.016 1 98.62 108 PRO A N 1
ATOM 833 C CA . PRO A 1 108 ? 4.719 21.734 -16.812 1 98.62 108 PRO A CA 1
ATOM 834 C C . PRO A 1 108 ? 4.086 22.266 -15.531 1 98.62 108 PRO A C 1
ATOM 836 O O . PRO A 1 108 ? 2.936 21.953 -15.227 1 98.62 108 PRO A O 1
ATOM 839 N N . MET A 1 109 ? 4.867 23.031 -14.773 1 98.75 109 MET A N 1
ATOM 840 C CA . MET A 1 109 ? 4.367 23.469 -13.477 1 98.75 109 MET A CA 1
ATOM 841 C C . MET A 1 109 ? 4.785 24.906 -13.18 1 98.75 109 MET A C 1
ATOM 843 O O . MET A 1 109 ? 5.895 25.312 -13.523 1 98.75 109 MET A O 1
ATOM 847 N N . VAL A 1 110 ? 3.9 25.688 -12.641 1 98.75 110 VAL A N 1
ATOM 848 C CA . VAL A 1 110 ? 4.188 26.953 -11.984 1 98.75 110 VAL A CA 1
ATOM 849 C C . VAL A 1 110 ? 3.842 26.859 -10.5 1 98.75 110 VAL A C 1
ATOM 851 O O . VAL A 1 110 ? 2.904 26.156 -10.117 1 98.75 110 VAL A O 1
ATOM 854 N N . GLU A 1 111 ? 4.621 27.516 -9.648 1 98.44 111 GLU A N 1
ATOM 855 C CA . GLU A 1 111 ? 4.418 27.438 -8.203 1 98.44 111 GLU A CA 1
ATOM 856 C C . GLU A 1 111 ? 4.145 28.812 -7.605 1 98.44 111 GLU A C 1
ATOM 858 O O . GLU A 1 111 ? 4.738 29.812 -8.031 1 98.44 111 GLU A O 1
ATOM 863 N N . LEU A 1 112 ? 3.219 28.859 -6.75 1 98.25 112 LEU A N 1
ATOM 864 C CA . LEU A 1 112 ? 3.111 29.938 -5.777 1 98.25 112 LEU A CA 1
ATOM 865 C C . LEU A 1 112 ? 3.746 29.547 -4.449 1 98.25 112 LEU A C 1
ATOM 867 O O . LEU A 1 112 ? 3.137 28.812 -3.66 1 98.25 112 LEU A O 1
ATOM 871 N N . LYS A 1 113 ? 4.906 29.906 -4.195 1 95.81 113 LYS A N 1
ATOM 872 C CA . LYS A 1 113 ? 5.648 29.516 -3 1 95.81 113 LYS A CA 1
ATOM 873 C C . LYS A 1 113 ? 5.285 30.406 -1.815 1 95.81 113 LYS A C 1
ATOM 875 O O . LYS A 1 113 ? 5.383 31.641 -1.901 1 95.81 113 LYS A O 1
ATOM 880 N N . LEU A 1 114 ? 4.973 29.594 -0.845 1 91.94 114 LEU A N 1
ATOM 881 C CA . LEU A 1 114 ? 4.652 30.297 0.393 1 91.94 114 LEU A CA 1
ATOM 882 C C . LEU A 1 114 ? 5.746 30.094 1.434 1 91.94 114 LEU A C 1
ATOM 884 O O . LEU A 1 114 ? 6.5 29.125 1.366 1 91.94 114 LEU A O 1
ATOM 888 N N . GLY A 1 115 ? 6.023 31.031 2.303 1 84.88 115 GLY A N 1
ATOM 889 C CA . GLY A 1 115 ? 6.883 30.797 3.449 1 84.88 115 GLY A CA 1
ATOM 890 C C . GLY A 1 115 ? 6.215 29.953 4.527 1 84.88 115 GLY A C 1
ATOM 891 O O . GLY A 1 115 ? 4.996 30.016 4.703 1 84.88 115 GLY A O 1
ATOM 892 N N . GLU A 1 116 ? 6.984 29.016 5.105 1 82.06 116 GLU A N 1
ATOM 893 C CA . GLU A 1 116 ? 6.426 28.219 6.199 1 82.06 116 GLU A CA 1
ATOM 894 C C . GLU A 1 116 ? 5.809 29.109 7.27 1 82.06 116 GLU A C 1
ATOM 896 O O . GLU A 1 116 ? 6.422 30.094 7.699 1 82.06 116 GLU A O 1
ATOM 901 N N . GLY A 1 117 ? 4.586 28.797 7.609 1 84.88 117 GLY A N 1
ATOM 902 C CA . GLY A 1 117 ? 3.922 29.531 8.664 1 84.88 117 GLY A CA 1
ATOM 903 C C . GLY A 1 117 ? 3.338 30.859 8.195 1 84.88 117 GLY A C 1
ATOM 904 O O . GLY A 1 117 ? 2.832 31.641 9 1 84.88 117 GLY A O 1
ATOM 905 N N . LYS A 1 118 ? 3.344 31.047 6.938 1 89.69 118 LYS A N 1
ATOM 906 C CA . LYS A 1 118 ? 2.824 32.312 6.395 1 89.69 118 LYS A CA 1
ATOM 907 C C . LYS A 1 118 ? 1.437 32.125 5.793 1 89.69 118 LYS A C 1
ATOM 909 O O . LYS A 1 118 ? 1.167 31.094 5.16 1 89.69 118 LYS A O 1
ATOM 914 N N . GLU A 1 119 ? 0.648 33.094 5.984 1 94.44 119 GLU A N 1
ATOM 915 C CA . GLU A 1 119 ? -0.688 33.062 5.398 1 94.44 119 GLU A CA 1
ATOM 916 C C . GLU A 1 119 ? -0.626 33.25 3.883 1 94.44 119 GLU A C 1
ATOM 918 O O . GLU A 1 119 ? 0.259 33.938 3.367 1 94.44 119 GLU A O 1
ATOM 923 N N . LEU A 1 120 ? -1.554 32.625 3.193 1 95.81 120 LEU A N 1
ATOM 924 C CA . LEU A 1 120 ? -1.691 32.812 1.755 1 95.81 120 LEU A CA 1
ATOM 925 C C . LEU A 1 120 ? -2.318 34.188 1.458 1 95.81 120 LEU A C 1
ATOM 927 O O . LEU A 1 120 ? -3.371 34.531 2.006 1 95.81 120 LEU A O 1
ATOM 931 N N . GLN A 1 121 ? -1.663 34.969 0.682 1 95.81 121 GLN A N 1
ATOM 932 C CA . GLN A 1 121 ? -2.256 36.188 0.163 1 95.81 121 GLN A CA 1
ATOM 933 C C . GLN A 1 121 ? -3.029 35.906 -1.126 1 95.81 121 GLN A C 1
ATOM 935 O O . GLN A 1 121 ? -2.434 35.594 -2.156 1 95.81 121 GLN A O 1
ATOM 940 N N . MET A 1 122 ? -4.258 36.188 -1.078 1 96.56 122 MET A N 1
ATOM 941 C CA . MET A 1 122 ? -5.117 35.906 -2.221 1 96.56 122 MET A CA 1
ATOM 942 C C . MET A 1 122 ? -4.707 36.719 -3.441 1 96.56 122 MET A C 1
ATOM 944 O O . MET A 1 122 ? -4.82 36.25 -4.574 1 96.56 122 MET A O 1
ATOM 948 N N . SER A 1 123 ? -4.207 37.906 -3.209 1 97.19 123 SER A N 1
ATOM 949 C CA . SER A 1 123 ? -3.746 38.75 -4.316 1 97.19 123 SER A CA 1
ATOM 950 C C . SER A 1 123 ? -2.592 38.094 -5.062 1 97.19 123 SER A C 1
ATOM 952 O O . SER A 1 123 ? -2.49 38.219 -6.285 1 97.19 123 SER A O 1
ATOM 954 N N . ALA A 1 124 ? -1.731 37.438 -4.32 1 97.5 124 ALA A N 1
ATOM 955 C CA . ALA A 1 124 ? -0.625 36.688 -4.949 1 97.5 124 ALA A CA 1
ATOM 956 C C . ALA A 1 124 ? -1.137 35.531 -5.801 1 97.5 124 ALA A C 1
ATOM 958 O O . ALA A 1 124 ? -0.61 35.281 -6.887 1 97.5 124 ALA A O 1
ATOM 959 N N . LEU A 1 125 ? -2.131 34.875 -5.309 1 98.25 125 LEU A N 1
ATOM 960 C CA . LEU A 1 125 ? -2.758 33.781 -6.059 1 98.25 125 LEU A CA 1
ATOM 961 C C . LEU A 1 125 ? -3.365 34.312 -7.359 1 98.25 125 LEU A C 1
ATOM 963 O O . LEU A 1 125 ? -3.148 33.75 -8.422 1 98.25 125 LEU A O 1
ATOM 967 N N . GLU A 1 126 ? -4.082 35.406 -7.258 1 98.19 126 GLU A N 1
ATOM 968 C CA . GLU A 1 126 ? -4.699 36 -8.438 1 98.19 126 GLU A CA 1
ATOM 969 C C . GLU A 1 126 ? -3.648 36.406 -9.461 1 98.19 126 GLU A C 1
ATOM 971 O O . GLU A 1 126 ? -3.832 36.188 -10.664 1 98.19 126 GLU A O 1
ATOM 976 N N . SER A 1 127 ? -2.592 36.969 -8.977 1 98.25 127 SER A N 1
ATOM 977 C CA . SER A 1 127 ? -1.522 37.438 -9.859 1 98.25 127 SER A CA 1
ATOM 978 C C . SER A 1 127 ? -0.896 36.281 -10.617 1 98.25 127 SER A C 1
ATOM 980 O O . SER A 1 127 ? -0.67 36.375 -11.828 1 98.25 127 SER A O 1
ATOM 982 N N . VAL A 1 128 ? -0.612 35.156 -9.922 1 98.5 128 VAL A N 1
ATOM 983 C CA . VAL A 1 128 ? 0.009 34 -10.555 1 98.5 128 VAL A CA 1
ATOM 984 C C . VAL A 1 128 ? -0.944 33.406 -11.594 1 98.5 128 VAL A C 1
ATOM 986 O O . VAL A 1 128 ? -0.517 33 -12.672 1 98.5 128 VAL A O 1
ATOM 989 N N . ILE A 1 129 ? -2.223 33.406 -11.297 1 98.5 129 ILE A N 1
ATOM 990 C CA . ILE A 1 129 ? -3.225 32.844 -12.195 1 98.5 129 ILE A CA 1
ATOM 991 C C . ILE A 1 129 ? -3.33 33.719 -13.453 1 98.5 129 ILE A C 1
ATOM 993 O O . ILE A 1 129 ? -3.34 33.188 -14.57 1 98.5 129 ILE A O 1
ATOM 997 N N . ARG A 1 130 ? -3.365 35.031 -13.273 1 97.62 130 ARG A N 1
ATOM 998 C CA . ARG A 1 130 ? -3.473 35.938 -14.398 1 97.62 130 ARG A CA 1
ATOM 999 C C . ARG A 1 130 ? -2.268 35.812 -15.328 1 97.62 130 ARG A C 1
ATOM 1001 O O . ARG A 1 130 ? -2.395 35.969 -16.547 1 97.62 130 ARG A O 1
ATOM 1008 N N . ALA A 1 131 ? -1.155 35.562 -14.766 1 98.44 131 ALA A N 1
ATOM 1009 C CA . ALA A 1 131 ? 0.075 35.406 -15.539 1 98.44 131 ALA A CA 1
ATOM 1010 C C . ALA A 1 131 ? 0.119 34.062 -16.234 1 98.44 131 ALA A C 1
ATOM 1012 O O . ALA A 1 131 ? 0.928 33.844 -17.141 1 98.44 131 ALA A O 1
ATOM 1013 N N . ASN A 1 132 ? -0.76 33.094 -15.844 1 98.56 132 ASN A N 1
ATOM 1014 C CA . ASN A 1 132 ? -0.764 31.734 -16.375 1 98.56 132 ASN A CA 1
ATOM 1015 C C . ASN A 1 132 ? -2.18 31.266 -16.703 1 98.56 132 ASN A C 1
ATOM 1017 O O . ASN A 1 132 ? -2.67 30.297 -16.109 1 98.56 132 ASN A O 1
ATOM 1021 N N . PRO A 1 133 ? -2.807 31.859 -17.641 1 97.94 133 PRO A N 1
ATOM 1022 C CA . PRO A 1 133 ? -4.195 31.516 -17.969 1 97.94 133 PRO A CA 1
ATOM 1023 C C . PRO A 1 133 ? -4.344 30.109 -18.531 1 97.94 133 PRO A C 1
ATOM 1025 O O . PRO A 1 133 ? -5.465 29.609 -18.672 1 97.94 133 PRO A O 1
ATOM 1028 N N . ASP A 1 134 ? -3.225 29.406 -18.828 1 98.12 134 ASP A N 1
ATOM 1029 C CA . ASP A 1 134 ? -3.24 28.078 -19.438 1 98.12 134 ASP A CA 1
ATOM 1030 C C . ASP A 1 134 ? -3.172 26.984 -18.391 1 98.12 134 ASP A C 1
ATOM 1032 O O . ASP A 1 134 ? -3.102 25.797 -18.719 1 98.12 134 ASP A O 1
ATOM 1036 N N . VAL A 1 135 ? -3.264 27.359 -17.094 1 98.75 135 VAL A N 1
ATOM 1037 C CA . VAL A 1 135 ? -3.303 26.375 -16.031 1 98.75 135 VAL A CA 1
ATOM 1038 C C . VAL A 1 135 ? -4.547 25.5 -16.172 1 98.75 135 VAL A C 1
ATOM 1040 O O . VAL A 1 135 ? -5.652 26 -16.359 1 98.75 135 VAL A O 1
ATOM 1043 N N . THR A 1 136 ? -4.312 24.188 -16.094 1 98.75 136 THR A N 1
ATOM 1044 C CA . THR A 1 136 ? -5.43 23.266 -16.266 1 98.75 136 THR A CA 1
ATOM 1045 C C . THR A 1 136 ? -5.703 22.5 -14.984 1 98.75 136 THR A C 1
ATOM 1047 O O . THR A 1 136 ? -6.762 21.891 -14.828 1 98.75 136 THR A O 1
ATOM 1050 N N . THR A 1 137 ? -4.73 22.406 -14.109 1 98.88 137 THR A N 1
ATOM 1051 C CA . THR A 1 137 ? -4.84 21.656 -12.859 1 98.88 137 THR A CA 1
ATOM 1052 C C . THR A 1 137 ? -4.191 22.438 -11.711 1 98.88 137 THR A C 1
ATOM 1054 O O . THR A 1 137 ? -3.1 22.984 -11.867 1 98.88 137 THR A O 1
ATOM 1057 N N . VAL A 1 138 ? -4.84 22.516 -10.586 1 98.94 138 VAL A N 1
ATOM 1058 C CA . VAL A 1 138 ? -4.348 23.219 -9.398 1 98.94 138 VAL A CA 1
ATOM 1059 C C . VAL A 1 138 ? -4.23 22.219 -8.242 1 98.94 138 VAL A C 1
ATOM 1061 O O . VAL A 1 138 ? -5.152 21.453 -7.984 1 98.94 138 VAL A O 1
ATOM 1064 N N . GLY A 1 139 ? -3.092 22.188 -7.602 1 98.81 139 GLY A N 1
ATOM 1065 C CA . GLY A 1 139 ? -2.875 21.375 -6.418 1 98.81 139 GLY A CA 1
ATOM 1066 C C . GLY A 1 139 ? -2.59 22.188 -5.172 1 98.81 139 GLY A C 1
ATOM 1067 O O . GLY A 1 139 ? -1.918 23.219 -5.238 1 98.81 139 GLY A O 1
ATOM 1068 N N . LEU A 1 140 ? -3.064 21.75 -4.043 1 98.19 140 LEU A N 1
ATOM 1069 C CA . LEU A 1 140 ? -2.76 22.391 -2.766 1 98.19 140 LEU A CA 1
ATOM 1070 C C . LEU A 1 140 ? -2.861 21.391 -1.623 1 98.19 140 LEU A C 1
ATOM 1072 O O . LEU A 1 140 ? -3.443 20.312 -1.785 1 98.19 140 LEU A O 1
ATOM 1076 N N . VAL A 1 141 ? -2.211 21.656 -0.558 1 97.81 141 VAL A N 1
ATOM 1077 C CA . VAL A 1 141 ? -2.324 20.938 0.708 1 97.81 141 VAL A CA 1
ATOM 1078 C C . VAL A 1 141 ? -3.242 21.703 1.657 1 97.81 141 VAL A C 1
ATOM 1080 O O . VAL A 1 141 ? -3.012 22.891 1.938 1 97.81 141 VAL A O 1
ATOM 1083 N N . HIS A 1 142 ? -4.293 21.031 2.096 1 98.38 142 HIS A N 1
ATOM 1084 C CA . HIS A 1 142 ? -5.281 21.703 2.934 1 98.38 142 HIS A CA 1
ATOM 1085 C C . HIS A 1 142 ? -4.711 22.016 4.312 1 98.38 142 HIS A C 1
ATOM 1087 O O . HIS A 1 142 ? -4.977 23.094 4.863 1 98.38 142 HIS A O 1
ATOM 1093 N N . HIS A 1 143 ? -4.004 21.094 4.871 1 97.31 143 HIS A N 1
ATOM 1094 C CA . HIS A 1 143 ? -3.367 21.234 6.176 1 97.31 143 HIS A CA 1
ATOM 1095 C C . HIS A 1 143 ? -1.924 20.734 6.133 1 97.31 143 HIS A C 1
ATOM 1097 O O . HIS A 1 143 ? -1.676 19.547 5.938 1 97.31 143 HIS A O 1
ATOM 1103 N N . GLU A 1 144 ? -1.004 21.656 6.246 1 94.38 144 GLU A N 1
ATOM 1104 C CA . GLU A 1 144 ? 0.41 21.297 6.324 1 94.38 144 GLU A CA 1
ATOM 1105 C C . GLU A 1 144 ? 0.78 20.812 7.723 1 94.38 144 GLU A C 1
ATOM 1107 O O . GLU A 1 144 ? 1.134 21.609 8.594 1 94.38 144 GLU A O 1
ATOM 1112 N N . THR A 1 145 ? 0.912 19.531 7.848 1 91.69 145 THR A N 1
ATOM 1113 C CA . THR A 1 145 ? 1.093 18.891 9.156 1 91.69 145 THR A CA 1
ATOM 1114 C C . THR A 1 145 ? 2.471 19.219 9.727 1 91.69 145 THR A C 1
ATOM 1116 O O . THR A 1 145 ? 2.68 19.141 10.938 1 91.69 145 THR A O 1
ATOM 1119 N N . SER A 1 146 ? 3.412 19.609 8.922 1 88.62 146 SER A N 1
ATOM 1120 C CA . SER A 1 146 ? 4.762 19.969 9.359 1 88.62 146 SER A CA 1
ATOM 1121 C C . SER A 1 146 ? 4.754 21.219 10.227 1 88.62 146 SER A C 1
ATOM 1123 O O . SER A 1 146 ? 5.621 21.391 11.086 1 88.62 146 SER A O 1
ATOM 1125 N N . THR A 1 147 ? 3.748 22.031 10.047 1 90.06 147 THR A N 1
ATOM 1126 C CA . THR A 1 147 ? 3.701 23.297 10.797 1 90.06 147 THR A CA 1
ATOM 1127 C C . THR A 1 147 ? 2.379 23.422 11.547 1 90.06 147 THR A C 1
ATOM 1129 O O . THR A 1 147 ? 2.252 24.266 12.445 1 90.06 147 THR A O 1
ATOM 1132 N N . GLY A 1 148 ? 1.436 22.625 11.109 1 93.25 148 GLY A N 1
ATOM 1133 C CA . GLY A 1 148 ? 0.106 22.734 11.688 1 93.25 148 GLY A CA 1
ATOM 1134 C C . GLY A 1 148 ? -0.745 23.797 11.016 1 93.25 148 GLY A C 1
ATOM 1135 O O . GLY A 1 148 ? -1.815 24.156 11.516 1 93.25 148 GLY A O 1
ATOM 1136 N N . MET A 1 149 ? -0.328 24.297 9.914 1 95 149 MET A N 1
ATOM 1137 C CA . MET A 1 149 ? -0.998 25.422 9.273 1 95 149 MET A CA 1
ATOM 1138 C C . MET A 1 149 ? -2.113 24.953 8.352 1 95 149 MET A C 1
ATOM 1140 O O . MET A 1 149 ? -1.93 24 7.594 1 95 149 MET A O 1
ATOM 1144 N N . LEU A 1 150 ? -3.252 25.547 8.438 1 97.25 150 LEU A N 1
ATOM 1145 C CA . LEU A 1 150 ? -4.418 25.312 7.598 1 97.25 150 LEU A CA 1
ATOM 1146 C C . LEU A 1 150 ? -4.539 26.375 6.516 1 97.25 150 LEU A C 1
ATOM 1148 O O . LEU A 1 150 ? -4.355 27.562 6.793 1 97.25 150 LEU A O 1
ATOM 1152 N N . TYR A 1 151 ? -4.809 25.984 5.324 1 97.19 151 TYR A N 1
ATOM 1153 C CA . TYR A 1 151 ? -4.98 26.938 4.23 1 97.19 151 TYR A CA 1
ATOM 1154 C C . TYR A 1 151 ? -6.441 27 3.795 1 97.19 151 TYR A C 1
ATOM 1156 O O . TYR A 1 151 ? -7.168 26.016 3.883 1 97.19 151 TYR A O 1
ATOM 1164 N N . PRO A 1 152 ? -6.867 28.156 3.377 1 97.44 152 PRO A N 1
ATOM 1165 C CA . PRO A 1 152 ? -8.289 28.375 3.094 1 97.44 152 PRO A CA 1
ATOM 1166 C C . PRO A 1 152 ? -8.719 27.781 1.75 1 97.44 152 PRO A C 1
ATOM 1168 O O . PRO A 1 152 ? -8.945 28.516 0.792 1 97.44 152 PRO A O 1
ATOM 1171 N N . ALA A 1 153 ? -8.961 26.516 1.691 1 98.31 153 ALA A N 1
ATOM 1172 C CA . ALA A 1 153 ? -9.211 25.75 0.478 1 98.31 153 ALA A CA 1
ATOM 1173 C C . ALA A 1 153 ? -10.43 26.297 -0.273 1 98.31 153 ALA A C 1
ATOM 1175 O O . ALA A 1 153 ? -10.406 26.406 -1.5 1 98.31 153 ALA A O 1
ATOM 1176 N N . GLU A 1 154 ? -11.484 26.625 0.434 1 98.5 154 GLU A N 1
ATOM 1177 C CA . GLU A 1 154 ? -12.703 27.109 -0.2 1 98.5 154 GLU A CA 1
ATOM 1178 C C . GLU A 1 154 ? -12.469 28.453 -0.887 1 98.5 154 GLU A C 1
ATOM 1180 O O . GLU A 1 154 ? -12.945 28.672 -2.002 1 98.5 154 GLU A O 1
ATOM 1185 N N . GLN A 1 155 ? -11.742 29.344 -0.225 1 98.31 155 GLN A N 1
ATOM 1186 C CA . GLN A 1 155 ? -11.445 30.641 -0.805 1 98.31 155 GLN A CA 1
ATOM 1187 C C . GLN A 1 155 ? -10.531 30.5 -2.021 1 98.31 155 GLN A C 1
ATOM 1189 O O . GLN A 1 155 ? -10.711 31.203 -3.02 1 98.31 155 GLN A O 1
ATOM 1194 N N . ILE A 1 156 ? -9.57 29.625 -1.912 1 98.56 156 ILE A N 1
ATOM 1195 C CA . ILE A 1 156 ? -8.68 29.359 -3.037 1 98.56 156 ILE A CA 1
ATOM 1196 C C . ILE A 1 156 ? -9.492 28.891 -4.238 1 98.56 156 ILE A C 1
ATOM 1198 O O . ILE A 1 156 ? -9.312 29.375 -5.355 1 98.56 156 ILE A O 1
ATOM 1202 N N . ALA A 1 157 ? -10.375 27.984 -3.994 1 98.75 157 ALA A N 1
ATOM 1203 C CA . ALA A 1 157 ? -11.203 27.422 -5.051 1 98.75 157 ALA A CA 1
ATOM 1204 C C . ALA A 1 157 ? -12.062 28.5 -5.711 1 98.75 157 ALA A C 1
ATOM 1206 O O . ALA A 1 157 ? -12.266 28.484 -6.93 1 98.75 157 ALA A O 1
ATOM 1207 N N . GLU A 1 158 ? -12.586 29.375 -4.891 1 98.38 158 GLU A N 1
ATOM 1208 C CA . GLU A 1 158 ? -13.406 30.453 -5.422 1 98.38 158 GLU A CA 1
ATOM 1209 C C . GLU A 1 158 ? -12.633 31.281 -6.441 1 98.38 158 GLU A C 1
ATOM 1211 O O . GLU A 1 158 ? -13.141 31.594 -7.52 1 98.38 158 GLU A O 1
ATOM 1216 N N . VAL A 1 159 ? -11.43 31.625 -6.094 1 98.38 159 VAL A N 1
ATOM 1217 C CA . VAL A 1 159 ? -10.578 32.438 -6.98 1 98.38 159 VAL A CA 1
ATOM 1218 C C . VAL A 1 159 ? -10.266 31.625 -8.242 1 98.38 159 VAL A C 1
ATOM 1220 O O . VAL A 1 159 ? -10.367 32.156 -9.359 1 98.38 159 VAL A O 1
ATOM 1223 N N . VAL A 1 160 ? -9.898 30.344 -8.102 1 98.62 160 VAL A N 1
ATOM 1224 C CA . VAL A 1 160 ? -9.523 29.5 -9.227 1 98.62 160 VAL A CA 1
ATOM 1225 C C . VAL A 1 160 ? -10.711 29.344 -10.172 1 98.62 160 VAL A C 1
ATOM 1227 O O . VAL A 1 160 ? -10.57 29.5 -11.391 1 98.62 160 VAL A O 1
ATOM 1230 N N . ARG A 1 161 ? -11.883 29.109 -9.617 1 98.06 161 ARG A N 1
ATOM 1231 C CA . ARG A 1 161 ? -13.078 28.891 -10.43 1 98.06 161 ARG A CA 1
ATOM 1232 C C . ARG A 1 161 ? -13.461 30.156 -11.195 1 98.06 161 ARG A C 1
ATOM 1234 O O . ARG A 1 161 ? -13.93 30.078 -12.336 1 98.06 161 ARG A O 1
ATOM 1241 N N . ARG A 1 162 ? -13.281 31.25 -10.562 1 97.75 162 ARG A N 1
ATOM 1242 C CA . ARG A 1 162 ? -13.609 32.531 -11.203 1 97.75 162 ARG A CA 1
ATOM 1243 C C . ARG A 1 162 ? -12.633 32.844 -12.336 1 97.75 162 ARG A C 1
ATOM 1245 O O . ARG A 1 162 ? -13.055 33.25 -13.414 1 97.75 162 ARG A O 1
ATOM 1252 N N . GLU A 1 163 ? -11.375 32.562 -12.141 1 97.62 163 GLU A N 1
ATOM 1253 C CA . GLU A 1 163 ? -10.336 33.031 -13.062 1 97.62 163 GLU A CA 1
ATOM 1254 C C . GLU A 1 163 ? -9.977 31.906 -14.055 1 97.62 163 GLU A C 1
ATOM 1256 O O . GLU A 1 163 ? -9.508 32.188 -15.156 1 97.62 163 GLU A O 1
ATOM 1261 N N . LEU A 1 164 ? -10.125 30.688 -13.648 1 98.12 164 LEU A N 1
ATOM 1262 C CA . LEU A 1 164 ? -9.828 29.5 -14.453 1 98.12 164 LEU A CA 1
ATOM 1263 C C . LEU A 1 164 ? -10.992 28.5 -14.406 1 98.12 164 LEU A C 1
ATOM 1265 O O . LEU A 1 164 ? -10.852 27.406 -13.875 1 98.12 164 LEU A O 1
ATOM 1269 N N . PRO A 1 165 ? -12.055 28.75 -15.062 1 96.31 165 PRO A N 1
ATOM 1270 C CA . PRO A 1 165 ? -13.281 27.984 -14.891 1 96.31 165 PRO A CA 1
ATOM 1271 C C . PRO A 1 165 ? -13.141 26.531 -15.352 1 96.31 165 PRO A C 1
ATOM 1273 O O . PRO A 1 165 ? -13.922 25.672 -14.938 1 96.31 165 PRO A O 1
ATOM 1276 N N . HIS A 1 166 ? -12.133 26.188 -16.062 1 96.25 166 HIS A N 1
ATOM 1277 C CA . HIS A 1 166 ? -12 24.828 -16.578 1 96.25 166 HIS A CA 1
ATOM 1278 C C . HIS A 1 166 ? -10.914 24.062 -15.828 1 96.25 166 HIS A C 1
ATOM 1280 O O . HIS A 1 166 ? -10.703 22.875 -16.062 1 96.25 166 HIS A O 1
ATOM 1286 N N . ALA A 1 167 ? -10.195 24.719 -14.914 1 98.44 167 ALA A N 1
ATOM 1287 C CA . ALA A 1 167 ? -9.125 24.078 -14.164 1 98.44 167 ALA A CA 1
ATOM 1288 C C . ALA A 1 167 ? -9.68 23.109 -13.133 1 98.44 167 ALA A C 1
ATOM 1290 O O . ALA A 1 167 ? -10.711 23.391 -12.5 1 98.44 167 ALA A O 1
ATOM 1291 N N . LYS A 1 168 ? -9.07 21.969 -13.008 1 98.75 168 LYS A N 1
ATOM 1292 C CA . LYS A 1 168 ? -9.406 21 -11.977 1 98.75 168 LYS A CA 1
ATOM 1293 C C . LYS A 1 168 ? -8.594 21.234 -10.711 1 98.75 168 LYS A C 1
ATOM 1295 O O . LYS A 1 168 ? -7.414 21.578 -10.773 1 98.75 168 LYS A O 1
ATOM 1300 N N . ILE A 1 169 ? -9.203 21.109 -9.578 1 98.94 169 ILE A N 1
ATOM 1301 C CA . ILE A 1 169 ? -8.531 21.344 -8.305 1 98.94 169 ILE A CA 1
ATOM 1302 C C . ILE A 1 169 ? -8.359 20.016 -7.559 1 98.94 169 ILE A C 1
ATOM 1304 O O . ILE A 1 169 ? -9.336 19.297 -7.328 1 98.94 169 ILE A O 1
ATOM 1308 N N . ILE A 1 170 ? -7.145 19.656 -7.238 1 98.94 170 ILE A N 1
ATOM 1309 C CA . ILE A 1 170 ? -6.797 18.5 -6.418 1 98.94 170 ILE A CA 1
ATOM 1310 C C . ILE A 1 170 ? -6.344 18.969 -5.035 1 98.94 170 ILE A C 1
ATOM 1312 O O . ILE A 1 170 ? -5.395 19.75 -4.918 1 98.94 170 ILE A O 1
ATOM 1316 N N . ILE A 1 171 ? -6.992 18.484 -3.992 1 98.94 171 ILE A N 1
ATOM 1317 C CA . ILE A 1 171 ? -6.613 18.844 -2.629 1 98.94 171 ILE A CA 1
ATOM 1318 C C . ILE A 1 171 ? -6.016 17.625 -1.924 1 98.94 171 ILE A C 1
ATOM 1320 O O . ILE A 1 171 ? -6.609 16.547 -1.923 1 98.94 171 ILE A O 1
ATOM 1324 N N . ASP A 1 172 ? -4.801 17.812 -1.428 1 98.81 172 ASP A N 1
ATOM 1325 C CA . ASP A 1 172 ? -4.285 16.922 -0.397 1 98.81 172 ASP A CA 1
ATOM 1326 C C . ASP A 1 172 ? -4.906 17.234 0.962 1 98.81 172 ASP A C 1
ATOM 1328 O O . ASP A 1 172 ? -4.5 18.188 1.631 1 98.81 172 ASP A O 1
ATOM 1332 N N . GLY A 1 173 ? -5.898 16.453 1.33 1 98.69 173 GLY A N 1
ATOM 1333 C CA . GLY A 1 173 ? -6.57 16.594 2.611 1 98.69 173 GLY A CA 1
ATOM 1334 C C . GLY A 1 173 ? -6.223 15.492 3.594 1 98.69 173 GLY A C 1
ATOM 1335 O O . GLY A 1 173 ? -7.043 15.117 4.434 1 98.69 173 GLY A O 1
ATOM 1336 N N . ILE A 1 174 ? -5.082 14.93 3.508 1 98.44 174 ILE A N 1
ATOM 1337 C CA . ILE A 1 174 ? -4.66 13.742 4.238 1 98.44 174 ILE A CA 1
ATOM 1338 C C . ILE A 1 174 ? -4.727 14.008 5.738 1 98.44 174 ILE A C 1
ATOM 1340 O O . ILE A 1 174 ? -5.273 13.203 6.496 1 98.44 174 ILE A O 1
ATOM 1344 N N . SER A 1 175 ? -4.258 15.125 6.191 1 97.62 175 SER A N 1
ATOM 1345 C CA . SER A 1 175 ? -4.258 15.398 7.625 1 97.62 175 SER A CA 1
ATOM 1346 C C . SER A 1 175 ? -5.398 16.328 8.008 1 97.62 175 SER A C 1
ATOM 1348 O O . SER A 1 175 ? -5.406 16.906 9.102 1 97.62 175 SER A O 1
ATOM 1350 N N . ALA A 1 176 ? -6.379 16.594 7.082 1 98.19 176 ALA A N 1
ATOM 1351 C CA . ALA A 1 176 ? -7.477 17.516 7.352 1 98.19 176 ALA A CA 1
ATOM 1352 C C . ALA A 1 176 ? -8.812 16.781 7.375 1 98.19 176 ALA A C 1
ATOM 1354 O O . ALA A 1 176 ? -9.633 17 8.266 1 98.19 176 ALA A O 1
ATOM 1355 N N . PHE A 1 177 ? -9.047 15.922 6.402 1 98.62 177 PHE A N 1
ATOM 1356 C CA . PHE A 1 177 ? -10.328 15.258 6.23 1 98.62 177 PHE A CA 1
ATOM 1357 C C . PHE A 1 177 ? -10.695 14.461 7.477 1 98.62 177 PHE A C 1
ATOM 1359 O O . PHE A 1 177 ? -9.883 13.68 7.98 1 98.62 177 PHE A O 1
ATOM 1366 N N . GLY A 1 178 ? -11.844 14.633 7.926 1 98.06 178 GLY A N 1
ATOM 1367 C CA . GLY A 1 178 ? -12.352 13.93 9.094 1 98.06 178 GLY A CA 1
ATOM 1368 C C . GLY A 1 178 ? -12.086 14.664 10.391 1 98.06 178 GLY A C 1
ATOM 1369 O O . GLY A 1 178 ? -12.633 14.305 11.438 1 98.06 178 GLY A O 1
ATOM 1370 N N . GLY A 1 179 ? -11.25 15.758 10.336 1 97.94 179 GLY A N 1
ATOM 1371 C CA . GLY A 1 179 ? -10.914 16.484 11.547 1 97.94 179 GLY A CA 1
ATOM 1372 C C . GLY A 1 179 ? -11.086 17.984 11.414 1 97.94 179 GLY A C 1
ATOM 1373 O O . GLY A 1 179 ? -11.211 18.688 12.414 1 97.94 179 GLY A O 1
ATOM 1374 N N . ILE A 1 180 ? -11.086 18.484 10.219 1 97.81 180 ILE A N 1
ATOM 1375 C CA . ILE A 1 180 ? -11.219 19.906 9.93 1 97.81 180 ILE A CA 1
ATOM 1376 C C . ILE A 1 180 ? -12.398 20.125 8.992 1 97.81 180 ILE A C 1
ATOM 1378 O O . ILE A 1 180 ? -12.516 19.469 7.953 1 97.81 180 ILE A O 1
ATOM 1382 N N . PRO A 1 181 ? -13.289 21.016 9.352 1 96.94 181 PRO A N 1
ATOM 1383 C CA . PRO A 1 181 ? -14.445 21.266 8.477 1 96.94 181 PRO A CA 1
ATOM 1384 C C . PRO A 1 181 ? -14.047 21.906 7.152 1 96.94 181 PRO A C 1
ATOM 1386 O O . PRO A 1 181 ? -13.18 22.797 7.125 1 96.94 181 PRO A O 1
ATOM 1389 N N . CYS A 1 182 ? -14.648 21.453 6.078 1 97.81 182 CYS A N 1
ATOM 1390 C CA . CYS A 1 182 ? -14.461 22 4.742 1 97.81 182 CYS A CA 1
ATOM 1391 C C . CYS A 1 182 ? -15.57 21.547 3.803 1 97.81 182 CYS A C 1
ATOM 1393 O O . CYS A 1 182 ? -15.992 20.391 3.854 1 97.81 182 CYS A O 1
ATOM 1395 N N . ASP A 1 183 ? -16.094 22.422 3.051 1 98.19 183 ASP A N 1
ATOM 1396 C CA . ASP A 1 183 ? -16.984 22.047 1.961 1 98.19 183 ASP A CA 1
ATOM 1397 C C . ASP A 1 183 ? -16.203 21.609 0.73 1 98.19 183 ASP A C 1
ATOM 1399 O O . ASP A 1 183 ? -15.984 22.391 -0.194 1 98.19 183 ASP A O 1
ATOM 1403 N N . TYR A 1 184 ? -15.914 20.359 0.673 1 98 184 TYR A N 1
ATOM 1404 C CA . TYR A 1 184 ? -15.023 19.859 -0.369 1 98 184 TYR A CA 1
ATOM 1405 C C . TYR A 1 184 ? -15.711 19.875 -1.729 1 98 184 TYR A C 1
ATOM 1407 O O . TYR A 1 184 ? -15.047 19.906 -2.768 1 98 184 TYR A O 1
ATOM 1415 N N . GLU A 1 185 ? -17.031 19.844 -1.788 1 97.88 185 GLU A N 1
ATOM 1416 C CA . GLU A 1 185 ? -17.734 20 -3.059 1 97.88 185 GLU A CA 1
ATOM 1417 C C . GLU A 1 185 ? -17.406 21.328 -3.721 1 97.88 185 GLU A C 1
ATOM 1419 O O . GLU A 1 185 ? -17.234 21.406 -4.938 1 97.88 185 GLU A O 1
ATOM 1424 N N . LYS A 1 186 ? -17.281 22.344 -2.889 1 97.81 186 LYS A N 1
ATOM 1425 C CA . LYS A 1 186 ? -16.938 23.672 -3.383 1 97.81 186 LYS A CA 1
ATOM 1426 C C . LYS A 1 186 ? -15.43 23.828 -3.537 1 97.81 186 LYS A C 1
ATOM 1428 O O . LYS A 1 186 ? -14.961 24.562 -4.41 1 97.81 186 LYS A O 1
ATOM 1433 N N . ALA A 1 187 ? -14.695 23.109 -2.756 1 98.69 187 ALA A N 1
ATOM 1434 C CA . ALA A 1 187 ? -13.266 23.391 -2.6 1 98.69 187 ALA A CA 1
ATOM 1435 C C . ALA A 1 187 ? -12.445 22.672 -3.67 1 98.69 187 ALA A C 1
ATOM 1437 O O . ALA A 1 187 ? -11.32 23.062 -3.969 1 98.69 187 ALA A O 1
ATOM 1438 N N . CYS A 1 188 ? -13.016 21.562 -4.246 1 98.88 188 CYS A N 1
ATOM 1439 C CA . CYS A 1 188 ? -12.133 20.812 -5.145 1 98.88 188 CYS A CA 1
ATOM 1440 C C . CYS A 1 188 ? -12.938 19.891 -6.043 1 98.88 188 CYS A C 1
ATOM 1442 O O . CYS A 1 188 ? -14.164 19.844 -5.973 1 98.88 188 CYS A O 1
ATOM 1444 N N . ASP A 1 189 ? -12.195 19.219 -6.98 1 98.88 189 ASP A N 1
ATOM 1445 C CA . ASP A 1 189 ? -12.734 18.188 -7.855 1 98.88 189 ASP A CA 1
ATOM 1446 C C . ASP A 1 189 ? -12.258 16.797 -7.426 1 98.88 189 ASP A C 1
ATOM 1448 O O . ASP A 1 189 ? -12.883 15.789 -7.762 1 98.88 189 ASP A O 1
ATOM 1452 N N . VAL A 1 190 ? -11.117 16.75 -6.789 1 98.94 190 VAL A N 1
ATOM 1453 C CA . VAL A 1 190 ? -10.523 15.531 -6.254 1 98.94 190 VAL A CA 1
ATOM 1454 C C . VAL A 1 190 ? -9.938 15.805 -4.871 1 98.94 190 VAL A C 1
ATOM 1456 O O . VAL A 1 190 ? -9.141 16.734 -4.703 1 98.94 190 VAL A O 1
ATOM 1459 N N . LEU A 1 191 ? -10.344 15.062 -3.904 1 98.94 191 LEU A N 1
ATOM 1460 C CA . LEU A 1 191 ? -9.797 15.07 -2.555 1 98.94 191 LEU A CA 1
ATOM 1461 C C . LEU A 1 191 ? -9.047 13.773 -2.268 1 98.94 191 LEU A C 1
ATOM 1463 O O . LEU A 1 191 ? -9.594 12.68 -2.432 1 98.94 191 LEU A O 1
ATOM 1467 N N . VAL A 1 192 ? -7.801 13.914 -1.905 1 98.94 192 VAL A N 1
ATOM 1468 C CA . VAL A 1 192 ? -7.02 12.758 -1.482 1 98.94 192 VAL A CA 1
ATOM 1469 C C . VAL A 1 192 ? -6.852 12.773 0.036 1 98.94 192 VAL A C 1
ATOM 1471 O O . VAL A 1 192 ? -6.492 13.805 0.616 1 98.94 192 VAL A O 1
ATOM 1474 N N . THR A 1 193 ? -7.109 11.688 0.66 1 98.75 193 THR A N 1
ATOM 1475 C CA . THR A 1 193 ? -6.871 11.555 2.092 1 98.75 193 THR A CA 1
ATOM 1476 C C . THR A 1 193 ? -6.359 10.156 2.432 1 98.75 193 THR A C 1
ATOM 1478 O O . THR A 1 193 ? -6.023 9.383 1.536 1 98.75 193 THR A O 1
ATOM 1481 N N . ALA A 1 194 ? -6.074 9.898 3.664 1 98.19 194 ALA A N 1
ATOM 1482 C CA . ALA A 1 194 ? -5.586 8.617 4.164 1 98.19 194 ALA A CA 1
ATOM 1483 C C . ALA A 1 194 ? -6.203 8.289 5.523 1 98.19 194 ALA A C 1
ATOM 1485 O O . ALA A 1 194 ? -6.59 9.188 6.27 1 98.19 194 ALA A O 1
ATOM 1486 N N . PRO A 1 195 ? -6.324 7.023 5.82 1 98.31 195 PRO A N 1
ATOM 1487 C CA . PRO A 1 195 ? -7.012 6.621 7.047 1 98.31 195 PRO A CA 1
ATOM 1488 C C . PRO A 1 195 ? -6.188 6.902 8.305 1 98.31 195 PRO A C 1
ATOM 1490 O O . PRO A 1 195 ? -6.742 7.012 9.398 1 98.31 195 PRO A O 1
ATOM 1493 N N . ASN A 1 196 ? -4.859 6.992 8.211 1 98.25 196 ASN A N 1
ATOM 1494 C CA . ASN A 1 196 ? -3.975 6.977 9.367 1 98.25 196 ASN A CA 1
ATOM 1495 C C . ASN A 1 196 ? -3.736 8.383 9.914 1 98.25 196 ASN A C 1
ATOM 1497 O O . ASN A 1 196 ? -2.643 8.688 10.391 1 98.25 196 ASN A O 1
ATOM 1501 N N . LYS A 1 197 ? -4.707 9.242 9.75 1 97.81 197 LYS A N 1
ATOM 1502 C CA . LYS A 1 197 ? -4.734 10.578 10.328 1 97.81 197 LYS A CA 1
ATOM 1503 C C . LYS A 1 197 ? -6.031 10.82 11.102 1 97.81 197 LYS A C 1
ATOM 1505 O O . LYS A 1 197 ? -6.301 10.141 12.094 1 97.81 197 LYS A O 1
ATOM 1510 N N . CYS A 1 198 ? -6.91 11.68 10.57 1 98.25 198 CYS A N 1
ATOM 1511 C CA . CYS A 1 198 ? -8.07 12.117 11.336 1 98.25 198 CYS A CA 1
ATOM 1512 C C . CYS A 1 198 ? -9.125 11.016 11.398 1 98.25 198 CYS A C 1
ATOM 1514 O O . CYS A 1 198 ? -10.047 11.078 12.219 1 98.25 198 CYS A O 1
ATOM 1516 N N . LEU A 1 199 ? -8.977 9.93 10.617 1 98.62 199 LEU A N 1
ATOM 1517 C CA . LEU A 1 199 ? -9.953 8.844 10.648 1 98.62 199 LEU A CA 1
ATOM 1518 C C . LEU A 1 199 ? -9.539 7.777 11.656 1 98.62 199 LEU A C 1
ATOM 1520 O O . LEU A 1 199 ? -10.289 6.84 11.922 1 98.62 199 LEU A O 1
ATOM 1524 N N . HIS A 1 200 ? -8.398 7.902 12.242 1 98.69 200 HIS A N 1
ATOM 1525 C CA . HIS A 1 200 ? -7.91 7.09 13.344 1 98.69 200 HIS A CA 1
ATOM 1526 C C . HIS A 1 200 ? -7.789 5.625 12.938 1 98.69 200 HIS A C 1
ATOM 1528 O O . HIS A 1 200 ? -8.195 4.73 13.695 1 98.69 200 HIS A O 1
ATOM 1534 N N . SER A 1 201 ? -7.336 5.367 11.758 1 98.75 201 SER A N 1
ATOM 1535 C CA . SER A 1 201 ? -7.062 4.008 11.305 1 98.75 201 SER A CA 1
ATOM 1536 C C . SER A 1 201 ? -5.586 3.83 10.961 1 98.75 201 SER A C 1
ATOM 1538 O O . SER A 1 201 ? -4.75 4.645 11.352 1 98.75 201 SER A O 1
ATOM 1540 N N . VAL A 1 202 ? -5.211 2.713 10.367 1 98.69 202 VAL A N 1
ATOM 1541 C CA . VAL A 1 202 ? -3.809 2.354 10.164 1 98.69 202 VAL A CA 1
ATOM 1542 C C . VAL A 1 202 ? -3.387 2.693 8.742 1 98.69 202 VAL A C 1
ATOM 1544 O O . VAL A 1 202 ? -4.23 2.836 7.852 1 98.69 202 VAL A O 1
ATOM 1547 N N . PRO A 1 203 ? -2.111 2.924 8.477 1 98.56 203 PRO A N 1
ATOM 1548 C CA . PRO A 1 203 ? -1.633 3.238 7.129 1 98.56 203 PRO A CA 1
ATOM 1549 C C . PRO A 1 203 ? -1.616 2.018 6.211 1 98.56 203 PRO A C 1
ATOM 1551 O O . PRO A 1 203 ? -1.454 0.889 6.68 1 98.56 203 PRO A O 1
ATOM 1554 N N . GLY A 1 204 ? -1.766 2.248 4.867 1 98.44 204 GLY A N 1
ATOM 1555 C CA . GLY A 1 204 ? -1.652 1.164 3.906 1 98.44 204 GLY A CA 1
ATOM 1556 C C . GLY A 1 204 ? -2.543 1.35 2.691 1 98.44 204 GLY A C 1
ATOM 1557 O O . GLY A 1 204 ? -2.414 0.622 1.704 1 98.44 204 GLY A O 1
ATOM 1558 N N . ILE A 1 205 ? -3.447 2.348 2.746 1 98.44 205 ILE A N 1
ATOM 1559 C CA . ILE A 1 205 ? -4.254 2.721 1.588 1 98.44 205 ILE A CA 1
ATOM 1560 C C . ILE A 1 205 ? -4.426 4.238 1.547 1 98.44 205 ILE A C 1
ATOM 1562 O O . ILE A 1 205 ? -4.188 4.922 2.543 1 98.44 205 ILE A O 1
ATOM 1566 N N . SER A 1 206 ? -4.715 4.734 0.421 1 98.69 206 SER A N 1
ATOM 1567 C CA . SER A 1 206 ? -5.188 6.105 0.261 1 98.69 206 SER A CA 1
ATOM 1568 C C . SER A 1 206 ? -6.652 6.137 -0.165 1 98.69 206 SER A C 1
ATOM 1570 O O . SER A 1 206 ? -7.188 5.137 -0.648 1 98.69 206 SER A O 1
ATOM 1572 N N . ILE A 1 207 ? -7.305 7.168 0.112 1 98.94 207 ILE A N 1
ATOM 1573 C CA . ILE A 1 207 ? -8.719 7.387 -0.175 1 98.94 207 ILE A CA 1
ATOM 1574 C C . ILE A 1 207 ? -8.875 8.578 -1.118 1 98.94 207 ILE A C 1
ATOM 1576 O O . ILE A 1 207 ? -8.367 9.672 -0.842 1 98.94 207 ILE A O 1
ATOM 1580 N N . ILE A 1 208 ? -9.539 8.344 -2.217 1 98.94 208 ILE A N 1
ATOM 1581 C CA . ILE A 1 208 ? -9.805 9.414 -3.174 1 98.94 208 ILE A CA 1
ATOM 1582 C C . ILE A 1 208 ? -11.305 9.656 -3.268 1 98.94 208 ILE A C 1
ATOM 1584 O O . ILE A 1 208 ? -12.07 8.742 -3.582 1 98.94 208 ILE A O 1
ATOM 1588 N N . LEU A 1 209 ? -11.734 10.758 -2.9 1 98.94 209 LEU A N 1
ATOM 1589 C CA . LEU A 1 209 ? -13.07 11.25 -3.227 1 98.94 209 LEU A CA 1
ATOM 1590 C C . LEU A 1 209 ? -13.031 12.188 -4.426 1 98.94 209 LEU A C 1
ATOM 1592 O O . LEU A 1 209 ? -12.352 13.219 -4.391 1 98.94 209 LEU A O 1
ATOM 1596 N N . ALA A 1 210 ? -13.742 11.867 -5.488 1 98.94 210 ALA A N 1
ATOM 1597 C CA . ALA A 1 210 ? -13.594 12.625 -6.73 1 98.94 210 ALA A CA 1
ATOM 1598 C C . ALA A 1 210 ? -14.93 12.75 -7.457 1 98.94 210 ALA A C 1
ATOM 1600 O O . ALA A 1 210 ? -15.82 11.914 -7.285 1 98.94 210 ALA A O 1
ATOM 1601 N N . ARG A 1 211 ? -15.055 13.844 -8.211 1 98.88 211 ARG A N 1
ATOM 1602 C CA . ARG A 1 211 ? -16.156 13.906 -9.164 1 98.88 211 ARG A CA 1
ATOM 1603 C C . ARG A 1 211 ? -16.109 12.734 -10.141 1 98.88 211 ARG A C 1
ATOM 1605 O O . ARG A 1 211 ? -15.117 12.547 -10.852 1 98.88 211 ARG A O 1
ATOM 1612 N N . ARG A 1 212 ? -17.156 12 -10.211 1 98.69 212 ARG A N 1
ATOM 1613 C CA . ARG A 1 212 ? -17.172 10.719 -10.914 1 98.69 212 ARG A CA 1
ATOM 1614 C C . ARG A 1 212 ? -16.875 10.914 -12.398 1 98.69 212 ARG A C 1
ATOM 1616 O O . ARG A 1 212 ? -16.047 10.203 -12.969 1 98.69 212 ARG A O 1
ATOM 1623 N N . LEU A 1 213 ? -17.5 11.859 -13.062 1 98.56 213 LEU A N 1
ATOM 1624 C CA . LEU A 1 213 ? -17.344 12.07 -14.5 1 98.56 213 LEU A CA 1
ATOM 1625 C C . LEU A 1 213 ? -15.914 12.445 -14.852 1 98.56 213 LEU A C 1
ATOM 1627 O O . LEU A 1 213 ? -15.422 12.078 -15.922 1 98.56 213 LEU A O 1
ATOM 1631 N N . LEU A 1 214 ? -15.258 13.18 -13.969 1 98.69 214 LEU A N 1
ATOM 1632 C CA . LEU A 1 214 ? -13.867 13.57 -14.172 1 98.69 214 LEU A CA 1
ATOM 1633 C C . LEU A 1 214 ? -12.961 12.336 -14.258 1 98.69 214 LEU A C 1
ATOM 1635 O O . LEU A 1 214 ? -12.102 12.258 -15.133 1 98.69 214 LEU A O 1
ATOM 1639 N N . ILE A 1 215 ? -13.164 11.328 -13.352 1 98.81 215 ILE A N 1
ATOM 1640 C CA . ILE A 1 215 ? -12.352 10.125 -13.312 1 98.81 215 ILE A CA 1
ATOM 1641 C C . ILE A 1 215 ? -12.688 9.234 -14.508 1 98.81 215 ILE A C 1
ATOM 1643 O O . ILE A 1 215 ? -11.789 8.664 -15.141 1 98.81 215 ILE A O 1
ATOM 1647 N N . GLU A 1 216 ? -13.969 9.125 -14.812 1 98.38 216 GLU A N 1
ATOM 1648 C CA . GLU A 1 216 ? -14.383 8.32 -15.953 1 98.38 216 GLU A CA 1
ATOM 1649 C C . GLU A 1 216 ? -13.805 8.867 -17.25 1 98.38 216 GLU A C 1
ATOM 1651 O O . GLU A 1 216 ? -13.352 8.102 -18.109 1 98.38 216 GLU A O 1
ATOM 1656 N N . ALA A 1 217 ? -13.758 10.18 -17.406 1 97.69 217 ALA A N 1
ATOM 1657 C CA . ALA A 1 217 ? -13.258 10.836 -18.609 1 97.69 217 ALA A CA 1
ATOM 1658 C C . ALA A 1 217 ? -11.742 10.695 -18.719 1 97.69 217 ALA A C 1
ATOM 1660 O O . ALA A 1 217 ? -11.172 10.891 -19.797 1 97.69 217 ALA A O 1
ATOM 1661 N N . ALA A 1 218 ? -11.102 10.32 -17.609 1 97.75 218 ALA A N 1
ATOM 1662 C CA . ALA A 1 218 ? -9.648 10.266 -17.562 1 97.75 218 ALA A CA 1
ATOM 1663 C C . ALA A 1 218 ? -9.141 8.875 -17.953 1 97.75 218 ALA A C 1
ATOM 1665 O O . ALA A 1 218 ? -7.957 8.57 -17.781 1 97.75 218 ALA A O 1
ATOM 1666 N N . ASN A 1 219 ? -10.023 8.008 -18.406 1 96.31 219 ASN A N 1
ATOM 1667 C CA . ASN A 1 219 ? -9.609 6.68 -18.828 1 96.31 219 ASN A CA 1
ATOM 1668 C C . ASN A 1 219 ? -8.477 6.746 -19.859 1 96.31 219 ASN A C 1
ATOM 1670 O O . ASN A 1 219 ? -8.609 7.41 -20.891 1 96.31 219 ASN A O 1
ATOM 1674 N N . GLY A 1 220 ? -7.375 6.098 -19.531 1 94.06 220 GLY A N 1
ATOM 1675 C CA . GLY A 1 220 ? -6.25 6.051 -20.453 1 94.06 220 GLY A CA 1
ATOM 1676 C C . GLY A 1 220 ? -5.273 7.199 -20.266 1 94.06 220 GLY A C 1
ATOM 1677 O O . GLY A 1 220 ? -4.246 7.266 -20.938 1 94.06 220 GLY A O 1
ATOM 1678 N N . CYS A 1 221 ? -5.52 8.07 -19.266 1 95.31 221 CYS A N 1
ATOM 1679 C CA . CYS A 1 221 ? -4.715 9.273 -19.109 1 95.31 221 CYS A CA 1
ATOM 1680 C C . CYS A 1 221 ? -3.586 9.055 -18.109 1 95.31 221 CYS A C 1
ATOM 1682 O O . CYS A 1 221 ? -2.549 9.719 -18.188 1 95.31 221 CYS A O 1
ATOM 1684 N N . ALA A 1 222 ? -3.785 8.117 -17.172 1 96.88 222 ALA A N 1
ATOM 1685 C CA . ALA A 1 222 ? -2.777 7.879 -16.141 1 96.88 222 ALA A CA 1
ATOM 1686 C C . ALA A 1 222 ? -1.438 7.496 -16.766 1 96.88 222 ALA A C 1
ATOM 1688 O O . ALA A 1 222 ? -1.394 6.801 -17.781 1 96.88 222 ALA A O 1
ATOM 1689 N N . ARG A 1 223 ? -0.347 7.934 -16.141 1 96.62 223 ARG A N 1
ATOM 1690 C CA . ARG A 1 223 ? 0.987 7.691 -16.688 1 96.62 223 ARG A CA 1
ATOM 1691 C C . ARG A 1 223 ? 1.532 6.348 -16.219 1 96.62 223 ARG A C 1
ATOM 1693 O O . ARG A 1 223 ? 2.574 5.895 -16.703 1 96.62 223 ARG A O 1
ATOM 1700 N N . GLY A 1 224 ? 0.945 5.695 -15.32 1 95.88 224 GLY A N 1
ATOM 1701 C CA . GLY A 1 224 ? 1.263 4.355 -14.844 1 95.88 224 GLY A CA 1
ATOM 1702 C C . GLY A 1 224 ? 0.059 3.434 -14.812 1 95.88 224 GLY A C 1
ATOM 1703 O O . GLY A 1 224 ? -1.068 3.865 -15.062 1 95.88 224 GLY A O 1
ATOM 1704 N N . ALA A 1 225 ? 0.314 2.168 -14.5 1 97.62 225 ALA A N 1
ATOM 1705 C CA . ALA A 1 225 ? -0.734 1.153 -14.562 1 97.62 225 ALA A CA 1
ATOM 1706 C C . ALA A 1 225 ? -1.445 1.016 -13.219 1 97.62 225 ALA A C 1
ATOM 1708 O O . ALA A 1 225 ? -2.676 1.052 -13.156 1 97.62 225 ALA A O 1
ATOM 1709 N N . THR A 1 226 ? -0.689 0.941 -12.172 1 97.94 226 THR A N 1
ATOM 1710 C CA . THR A 1 226 ? -1.271 0.534 -10.898 1 97.94 226 THR A CA 1
ATOM 1711 C C . THR A 1 226 ? -1.755 1.749 -10.109 1 97.94 226 THR A C 1
ATOM 1713 O O . THR A 1 226 ? -2.502 1.609 -9.141 1 97.94 226 THR A O 1
ATOM 1716 N N . LEU A 1 227 ? -1.332 2.959 -10.477 1 98.31 227 LEU A N 1
ATOM 1717 C CA . LEU A 1 227 ? -1.819 4.199 -9.883 1 98.31 227 LEU A CA 1
ATOM 1718 C C . LEU A 1 227 ? -2.766 4.922 -10.828 1 98.31 227 LEU A C 1
ATOM 1720 O O . LEU A 1 227 ? -2.625 6.129 -11.055 1 98.31 227 LEU A O 1
ATOM 1724 N N . ASP A 1 228 ? -3.648 4.195 -11.414 1 98.62 228 ASP A N 1
ATOM 1725 C CA . ASP A 1 228 ? -4.691 4.684 -12.312 1 98.62 228 ASP A CA 1
ATOM 1726 C C . ASP A 1 228 ? -6.062 4.633 -11.648 1 98.62 228 ASP A C 1
ATOM 1728 O O . ASP A 1 228 ? -6.672 3.564 -11.555 1 98.62 228 ASP A O 1
ATOM 1732 N N . LEU A 1 229 ? -6.562 5.777 -11.305 1 98.88 229 LEU A N 1
ATOM 1733 C CA . LEU A 1 229 ? -7.816 5.848 -10.562 1 98.88 229 LEU A CA 1
ATOM 1734 C C . LEU A 1 229 ? -8.992 5.457 -11.445 1 98.88 229 LEU A C 1
ATOM 1736 O O . LEU A 1 229 ? -9.992 4.922 -10.953 1 98.88 229 LEU A O 1
ATOM 1740 N N . SER A 1 230 ? -8.891 5.742 -12.727 1 98.69 230 SER A N 1
ATOM 1741 C CA . SER A 1 230 ? -9.961 5.352 -13.633 1 98.69 230 SER A CA 1
ATOM 1742 C C . SER A 1 230 ? -10.086 3.834 -13.727 1 98.69 230 SER A C 1
ATOM 1744 O O . SER A 1 230 ? -11.195 3.297 -13.758 1 98.69 230 SER A O 1
ATOM 1746 N N . MET A 1 231 ? -8.953 3.174 -13.742 1 98 231 MET A N 1
ATOM 1747 C CA . MET A 1 231 ? -8.945 1.714 -13.773 1 98 231 MET A CA 1
ATOM 1748 C C . MET A 1 231 ? -9.523 1.141 -12.484 1 98 231 MET A C 1
ATOM 1750 O O . MET A 1 231 ? -10.32 0.206 -12.516 1 98 231 MET A O 1
ATOM 1754 N N . GLN A 1 232 ? -9.133 1.671 -11.383 1 98.44 232 GLN A N 1
ATOM 1755 C CA . GLN A 1 232 ? -9.617 1.198 -10.086 1 98.44 232 GLN A CA 1
ATOM 1756 C C . GLN A 1 232 ? -11.117 1.431 -9.953 1 98.44 232 GLN A C 1
ATOM 1758 O O . GLN A 1 232 ? -11.844 0.576 -9.43 1 98.44 232 GLN A O 1
ATOM 1763 N N . LEU A 1 233 ? -11.578 2.598 -10.375 1 98.75 233 LEU A N 1
ATOM 1764 C CA . LEU A 1 233 ? -13.008 2.895 -10.336 1 98.75 233 LEU A CA 1
ATOM 1765 C C . LEU A 1 233 ? -13.797 1.898 -11.18 1 98.75 233 LEU A C 1
ATOM 1767 O O . LEU A 1 233 ? -14.836 1.401 -10.75 1 98.75 233 LEU A O 1
ATOM 1771 N N . LYS A 1 234 ? -13.305 1.635 -12.359 1 98.31 234 LYS A N 1
ATOM 1772 C CA . LYS A 1 234 ? -13.953 0.676 -13.25 1 98.31 234 LYS A CA 1
ATOM 1773 C C . LYS A 1 234 ? -14.078 -0.692 -12.586 1 98.31 234 LYS A C 1
ATOM 1775 O O . LYS A 1 234 ? -15.086 -1.376 -12.734 1 98.31 234 LYS A O 1
ATOM 1780 N N . SER A 1 235 ? -13.055 -1.066 -11.883 1 97.69 235 SER A N 1
ATOM 1781 C CA . SER A 1 235 ? -13.078 -2.35 -11.188 1 97.69 235 SER A CA 1
ATOM 1782 C C . SER A 1 235 ? -14.133 -2.367 -10.094 1 97.69 235 SER A C 1
ATOM 1784 O O . SER A 1 235 ? -14.883 -3.338 -9.961 1 97.69 235 SER A O 1
ATOM 1786 N N . PHE A 1 236 ? -14.164 -1.303 -9.281 1 98.06 236 PHE A N 1
ATOM 1787 C CA . PHE A 1 236 ? -15.172 -1.209 -8.234 1 98.06 236 PHE A CA 1
ATOM 1788 C C . PHE A 1 236 ? -16.578 -1.257 -8.828 1 98.06 236 PHE A C 1
ATOM 1790 O O . PHE A 1 236 ? -17.453 -1.923 -8.289 1 98.06 236 PHE A O 1
ATOM 1797 N N . ASP A 1 237 ? -16.766 -0.58 -9.922 1 97.62 237 ASP A N 1
ATOM 1798 C CA . ASP A 1 237 ? -18.094 -0.531 -10.555 1 97.62 237 ASP A CA 1
ATOM 1799 C C . ASP A 1 237 ? -18.484 -1.897 -11.109 1 97.62 237 ASP A C 1
ATOM 1801 O O . ASP A 1 237 ? -19.656 -2.281 -11.055 1 97.62 237 ASP A O 1
ATOM 1805 N N . ALA A 1 238 ? -17.5 -2.592 -11.625 1 96.88 238 ALA A N 1
ATOM 1806 C CA . ALA A 1 238 ? -17.781 -3.865 -12.289 1 96.88 238 ALA A CA 1
ATOM 1807 C C . ALA A 1 238 ? -18.047 -4.969 -11.266 1 96.88 238 ALA A C 1
ATOM 1809 O O . ALA A 1 238 ? -18.922 -5.812 -11.484 1 96.88 238 ALA A O 1
ATOM 1810 N N . SER A 1 239 ? -17.281 -4.965 -10.109 1 94.88 239 SER A N 1
ATOM 1811 C CA . SER A 1 239 ? -17.344 -6.156 -9.266 1 94.88 239 SER A CA 1
ATOM 1812 C C . SER A 1 239 ? -17.266 -5.789 -7.785 1 94.88 239 SER A C 1
ATOM 1814 O O . SER A 1 239 ? -17.359 -6.656 -6.918 1 94.88 239 SER A O 1
ATOM 1816 N N . GLY A 1 240 ? -17.016 -4.551 -7.48 1 96.06 240 GLY A N 1
ATOM 1817 C CA . GLY A 1 240 ? -16.828 -4.148 -6.098 1 96.06 240 GLY A CA 1
ATOM 1818 C C . GLY A 1 240 ? -15.453 -4.512 -5.559 1 96.06 240 GLY A C 1
ATOM 1819 O O . GLY A 1 240 ? -15.195 -4.367 -4.363 1 96.06 240 GLY A O 1
ATOM 1820 N N . GLN A 1 241 ? -14.539 -4.934 -6.457 1 95.19 241 GLN A N 1
ATOM 1821 C CA . GLN A 1 241 ? -13.242 -5.445 -6.031 1 95.19 241 GLN A CA 1
ATOM 1822 C C . GLN A 1 241 ? -12.117 -4.469 -6.379 1 95.19 241 GLN A C 1
ATOM 1824 O O . GLN A 1 241 ? -12.258 -3.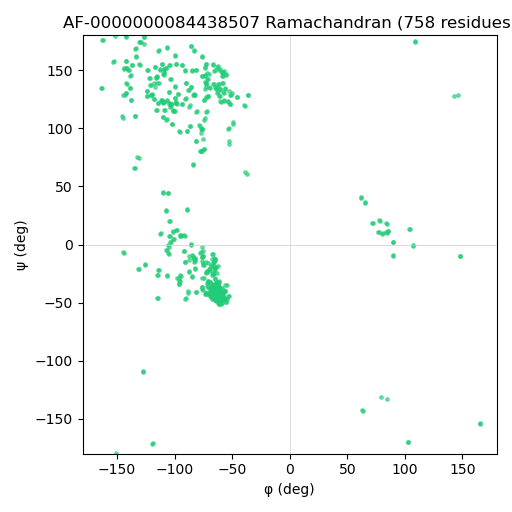67 -7.312 1 95.19 241 GLN A O 1
ATOM 1829 N N . PHE A 1 242 ? -11.062 -4.477 -5.586 1 96.75 242 PHE A N 1
ATOM 1830 C CA . PHE A 1 242 ? -9.82 -3.82 -5.992 1 96.75 242 PHE A CA 1
ATOM 1831 C C . PHE A 1 242 ? -9.297 -4.41 -7.297 1 96.75 242 PHE A C 1
ATOM 1833 O O . PHE A 1 242 ? -9.477 -5.602 -7.562 1 96.75 242 PHE A O 1
ATOM 1840 N N . ALA A 1 243 ? -8.648 -3.57 -8.086 1 95.31 243 ALA A N 1
ATOM 1841 C CA . ALA A 1 243 ? -8.102 -4.016 -9.367 1 95.31 243 ALA A CA 1
ATOM 1842 C C . ALA A 1 243 ? -6.93 -4.973 -9.156 1 95.31 243 ALA A C 1
ATOM 1844 O O . ALA A 1 243 ? -6.664 -5.832 -10 1 95.31 243 ALA A O 1
ATOM 1845 N N . VAL A 1 244 ? -6.188 -4.773 -8.094 1 94 244 VAL A N 1
ATOM 1846 C CA . VAL A 1 244 ? -5.105 -5.672 -7.703 1 94 244 VAL A CA 1
ATOM 1847 C C . VAL A 1 244 ? -5.246 -6.035 -6.227 1 94 244 VAL A C 1
ATOM 1849 O O . VAL A 1 244 ? -6.156 -5.559 -5.547 1 94 244 VAL A O 1
ATOM 1852 N N . THR A 1 245 ? -4.418 -6.934 -5.719 1 94.75 245 THR A N 1
ATOM 1853 C CA . THR A 1 245 ? -4.555 -7.492 -4.379 1 94.75 245 THR A CA 1
ATOM 1854 C C . THR A 1 245 ? -4.676 -6.379 -3.34 1 94.75 245 THR A C 1
ATOM 1856 O O . THR A 1 245 ? -3.805 -5.512 -3.248 1 94.75 245 THR A O 1
ATOM 1859 N N . PRO A 1 246 ? -5.758 -6.375 -2.613 1 97.44 246 PRO A N 1
ATOM 1860 C CA . PRO A 1 246 ? -5.977 -5.352 -1.589 1 97.44 246 PRO A CA 1
ATOM 1861 C C . PRO A 1 246 ? -5.25 -5.66 -0.281 1 97.44 246 PRO A C 1
ATOM 1863 O O . PRO A 1 246 ? -4.992 -6.828 0.023 1 97.44 246 PRO A O 1
ATOM 1866 N N . PRO A 1 247 ? -4.867 -4.637 0.44 1 98.44 247 PRO A N 1
ATOM 1867 C CA . PRO A 1 247 ? -4.457 -4.852 1.83 1 98.44 247 PRO A CA 1
ATOM 1868 C C . PRO A 1 247 ? -5.641 -5.113 2.76 1 98.44 247 PRO A C 1
ATOM 1870 O O . PRO A 1 247 ? -6.059 -4.223 3.504 1 98.44 247 PRO A O 1
ATOM 1873 N N . VAL A 1 248 ? -6.102 -6.281 2.799 1 98.25 248 VAL A N 1
ATOM 1874 C CA . VAL A 1 248 ? -7.383 -6.688 3.361 1 98.25 248 VAL A CA 1
ATOM 1875 C C . VAL A 1 248 ? -7.449 -6.293 4.836 1 98.25 248 VAL A C 1
ATOM 1877 O O . VAL A 1 248 ? -8.469 -5.773 5.301 1 98.25 248 VAL A O 1
ATOM 1880 N N . HIS A 1 249 ? -6.398 -6.5 5.594 1 98.69 249 HIS A N 1
ATOM 1881 C CA . HIS A 1 249 ? -6.398 -6.215 7.023 1 98.69 249 HIS A CA 1
ATOM 1882 C C . HIS A 1 249 ? -6.496 -4.715 7.285 1 98.69 249 HIS A C 1
ATOM 1884 O O . HIS A 1 249 ? -7.234 -4.281 8.172 1 98.69 249 HIS A O 1
ATOM 1890 N N . VAL A 1 250 ? -5.809 -3.938 6.469 1 98.75 250 VAL A N 1
ATOM 1891 C CA . VAL A 1 250 ? -5.832 -2.48 6.566 1 98.75 250 VAL A CA 1
ATOM 1892 C C . VAL A 1 250 ? -7.242 -1.97 6.277 1 98.75 250 VAL A C 1
ATOM 1894 O O . VAL A 1 250 ? -7.73 -1.059 6.953 1 98.75 250 VAL A O 1
ATOM 1897 N N . VAL A 1 251 ? -7.887 -2.564 5.297 1 98.88 251 VAL A N 1
ATOM 1898 C CA . VAL A 1 251 ? -9.234 -2.166 4.902 1 98.88 251 VAL A CA 1
ATOM 1899 C C . VAL A 1 251 ? -10.219 -2.479 6.031 1 98.88 251 VAL A C 1
ATOM 1901 O O . VAL A 1 251 ? -11.086 -1.666 6.344 1 98.88 251 VAL A O 1
ATOM 1904 N N . MET A 1 252 ? -10.031 -3.617 6.652 1 98.75 252 MET A N 1
ATOM 1905 C CA . MET A 1 252 ? -10.914 -3.979 7.758 1 98.75 252 MET A CA 1
ATOM 1906 C C . MET A 1 252 ? -10.727 -3.033 8.938 1 98.75 252 MET A C 1
ATOM 1908 O O . MET A 1 252 ? -11.688 -2.699 9.633 1 98.75 252 MET A O 1
ATOM 1912 N N . ALA A 1 253 ? -9.5 -2.637 9.172 1 98.88 253 ALA A N 1
ATOM 1913 C CA . ALA A 1 253 ? -9.227 -1.646 10.211 1 98.88 253 ALA A CA 1
ATOM 1914 C C . ALA A 1 253 ? -9.953 -0.336 9.922 1 98.88 253 ALA A C 1
ATOM 1916 O O . ALA A 1 253 ? -10.523 0.279 10.828 1 98.88 253 ALA A O 1
ATOM 1917 N N . LEU A 1 254 ? -9.938 0.104 8.672 1 98.94 254 LEU A N 1
ATOM 1918 C CA . LEU A 1 254 ? -10.602 1.344 8.281 1 98.94 254 LEU A CA 1
ATOM 1919 C C . LEU A 1 254 ? -12.109 1.243 8.492 1 98.94 254 LEU A C 1
ATOM 1921 O O . LEU A 1 254 ? -12.75 2.207 8.922 1 98.94 254 LEU A O 1
ATOM 1925 N N . GLN A 1 255 ? -12.672 0.073 8.156 1 98.94 255 GLN A N 1
ATOM 1926 C CA . GLN A 1 255 ? -14.102 -0.115 8.406 1 98.94 255 GLN A CA 1
ATOM 1927 C C . GLN A 1 255 ? -14.438 0.145 9.875 1 98.94 255 GLN A C 1
ATOM 1929 O O . GLN A 1 255 ? -15.375 0.886 10.172 1 98.94 255 GLN A O 1
ATOM 1934 N N . GLN A 1 256 ? -13.664 -0.47 10.758 1 98.94 256 GLN A N 1
ATOM 1935 C CA . GLN A 1 256 ? -13.906 -0.307 12.188 1 98.94 256 GLN A CA 1
ATOM 1936 C C . GLN A 1 256 ? -13.695 1.142 12.617 1 98.94 256 GLN A C 1
ATOM 1938 O O . GLN A 1 256 ? -14.445 1.661 13.453 1 98.94 256 GLN A O 1
ATOM 1943 N N . ALA A 1 257 ? -12.719 1.764 12.078 1 98.88 257 ALA A N 1
ATOM 1944 C CA . ALA A 1 257 ? -12.43 3.156 12.422 1 98.88 257 ALA A CA 1
ATOM 1945 C C . ALA A 1 257 ? -13.602 4.062 12.031 1 98.88 257 ALA A C 1
ATOM 1947 O O . ALA A 1 257 ? -13.914 5.016 12.75 1 98.88 257 ALA A O 1
ATOM 1948 N N . LEU A 1 258 ? -14.195 3.805 10.875 1 98.94 258 LEU A N 1
ATOM 1949 C CA . LEU A 1 258 ? -15.328 4.609 10.422 1 98.94 258 LEU A CA 1
ATOM 1950 C C . LEU A 1 258 ? -16.547 4.395 11.312 1 98.94 258 LEU A C 1
ATOM 1952 O O . LEU A 1 258 ? -17.312 5.324 11.555 1 98.94 258 LEU A O 1
ATOM 1956 N N . VAL A 1 259 ? -16.719 3.168 11.781 1 98.81 259 VAL A N 1
ATOM 1957 C CA . VAL A 1 259 ? -17.781 2.889 12.75 1 98.81 259 VAL A CA 1
ATOM 1958 C C . VAL A 1 259 ? -17.562 3.723 14.008 1 98.81 259 VAL A C 1
ATOM 1960 O O . VAL A 1 259 ? -18.5 4.371 14.492 1 98.81 259 VAL A O 1
ATOM 1963 N N . GLU A 1 260 ? -16.391 3.773 14.492 1 98.75 260 GLU A N 1
ATOM 1964 C CA . GLU A 1 260 ? -16.062 4.535 15.695 1 98.75 260 GLU A CA 1
ATOM 1965 C C . GLU A 1 260 ? -16.203 6.035 15.453 1 98.75 260 GLU A C 1
ATOM 1967 O O . GLU A 1 260 ? -16.625 6.773 16.344 1 98.75 260 GLU A O 1
ATOM 1972 N N . TYR A 1 261 ? -15.82 6.48 14.25 1 98.75 261 TYR A N 1
ATOM 1973 C CA . TYR A 1 261 ? -15.938 7.891 13.898 1 98.75 261 TYR A CA 1
ATOM 1974 C C . TYR A 1 261 ? -17.375 8.375 14.047 1 98.75 261 TYR A C 1
ATOM 1976 O O . TYR A 1 261 ? -17.625 9.43 14.633 1 98.75 261 TYR A O 1
ATOM 1984 N N . LYS A 1 262 ? -18.25 7.625 13.562 1 98.12 262 LYS A N 1
ATOM 1985 C CA . LYS A 1 262 ? -19.672 7.969 13.656 1 98.12 262 LYS A CA 1
ATOM 1986 C C . LYS A 1 262 ? -20.141 7.922 15.109 1 98.12 262 LYS A C 1
ATOM 1988 O O . LYS A 1 262 ? -20.875 8.812 15.555 1 98.12 262 LYS A O 1
ATOM 1993 N N . GLN A 1 263 ? -19.719 6.91 15.828 1 98.25 263 GLN A N 1
ATOM 1994 C CA . GLN A 1 263 ? -20.109 6.738 17.219 1 98.25 263 GLN A CA 1
ATOM 1995 C C . GLN A 1 263 ? -19.641 7.906 18.078 1 98.25 263 GLN A C 1
ATOM 1997 O O . GLN A 1 263 ? -20.312 8.305 19.031 1 98.25 263 GLN A O 1
ATOM 2002 N N . ASP A 1 264 ? -18.516 8.453 17.688 1 97.81 264 ASP A N 1
ATOM 2003 C CA . ASP A 1 264 ? -17.875 9.523 18.469 1 97.81 264 ASP A CA 1
ATOM 2004 C C . ASP A 1 264 ? -18.453 10.883 18.094 1 97.81 264 ASP A C 1
ATOM 2006 O O . ASP A 1 264 ? -17.953 11.914 18.547 1 97.81 264 ASP A O 1
ATOM 2010 N N . GLY A 1 265 ? -19.422 10.953 17.156 1 97.81 265 GLY A N 1
ATOM 2011 C CA . GLY A 1 265 ? -20.078 12.203 16.828 1 97.81 265 GLY A CA 1
ATOM 2012 C C . GLY A 1 265 ? -19.594 12.805 15.516 1 97.81 265 GLY A C 1
ATOM 2013 O O . GLY A 1 265 ? -19.875 13.969 15.219 1 97.81 265 GLY A O 1
ATOM 2014 N N . GLY A 1 266 ? -18.891 12.016 14.773 1 98.06 266 GLY A N 1
ATOM 2015 C CA . GLY A 1 266 ? -18.438 12.492 13.477 1 98.06 266 GLY A CA 1
ATOM 2016 C C . GLY A 1 266 ? -17.5 13.672 13.562 1 98.06 266 GLY A C 1
ATOM 2017 O O . GLY A 1 266 ? -16.641 13.719 14.445 1 98.06 266 GLY A O 1
ATOM 2018 N N . LEU A 1 267 ? -17.641 14.562 12.648 1 98.19 267 LEU A N 1
ATOM 2019 C CA . LEU A 1 267 ? -16.75 15.711 12.555 1 98.19 267 LEU A CA 1
ATOM 2020 C C . LEU A 1 267 ? -16.875 16.594 13.789 1 98.19 267 LEU A C 1
ATOM 2022 O O . LEU A 1 267 ? -15.859 17.047 14.336 1 98.19 267 LEU A O 1
ATOM 2026 N N . ALA A 1 268 ? -18.047 16.812 14.211 1 97.88 268 ALA A N 1
ATOM 2027 C CA . ALA A 1 268 ? -18.266 17.656 15.383 1 97.88 268 ALA A CA 1
ATOM 2028 C C . ALA A 1 268 ? -17.609 17.047 16.625 1 97.88 268 ALA A C 1
ATOM 2030 O O . ALA A 1 268 ? -17 17.766 17.422 1 97.88 268 ALA A O 1
ATOM 2031 N N . GLY A 1 269 ? -17.797 15.742 16.812 1 98.19 269 GLY A N 1
ATOM 2032 C CA . GLY A 1 269 ? -17.141 15.062 17.922 1 98.19 269 GLY A CA 1
ATOM 2033 C C . GLY A 1 269 ? -15.625 15.133 17.859 1 98.19 269 GLY A C 1
ATOM 2034 O O . GLY A 1 269 ? -14.977 15.367 18.891 1 98.19 269 GLY A O 1
ATOM 2035 N N . ARG A 1 270 ? -15.086 14.93 16.688 1 98.06 270 ARG A N 1
ATOM 2036 C CA . ARG A 1 270 ? -13.641 14.992 16.484 1 98.06 270 ARG A CA 1
ATOM 2037 C C . ARG A 1 270 ? -13.102 16.375 16.797 1 98.06 270 ARG A C 1
ATOM 2039 O O . ARG A 1 270 ? -12.078 16.516 17.469 1 98.06 270 ARG A O 1
ATOM 2046 N N . GLN A 1 271 ? -13.766 17.406 16.328 1 97.75 271 GLN A N 1
ATOM 2047 C CA . GLN A 1 271 ? -13.344 18.797 16.547 1 97.75 271 GLN A CA 1
ATOM 2048 C C . GLN A 1 271 ? -13.328 19.125 18.031 1 97.75 271 GLN A C 1
ATOM 2050 O O . GLN A 1 271 ? -12.398 19.781 18.516 1 97.75 271 GLN A O 1
ATOM 2055 N N . LYS A 1 272 ? -14.352 18.719 18.672 1 98.12 272 LYS A N 1
ATOM 2056 C CA . LYS A 1 272 ? -14.445 18.984 20.109 1 98.12 272 LYS A CA 1
ATOM 2057 C C . LYS A 1 272 ? -13.281 18.344 20.859 1 98.12 272 LYS A C 1
ATOM 2059 O O . LYS A 1 272 ? -12.648 18.969 21.703 1 98.12 272 LYS A O 1
ATOM 2064 N N . THR A 1 273 ? -13.016 17.094 20.562 1 98.06 273 THR A N 1
ATOM 2065 C CA . THR A 1 273 ? -11.945 16.344 21.219 1 98.06 273 THR A CA 1
ATOM 2066 C C . THR A 1 273 ? -10.586 16.969 20.906 1 98.06 273 THR A C 1
ATOM 2068 O O . THR A 1 273 ? -9.766 17.156 21.797 1 98.06 273 THR A O 1
ATOM 2071 N N . TYR A 1 274 ? -10.352 17.297 19.625 1 98.38 274 TYR A N 1
ATOM 2072 C CA . TYR A 1 274 ? -9.07 17.875 19.219 1 98.38 274 TYR A CA 1
ATOM 2073 C C . TYR A 1 274 ? -8.875 19.25 19.844 1 98.38 274 TYR A C 1
ATOM 2075 O O . TYR A 1 274 ? -7.766 19.594 20.266 1 98.38 274 TYR A O 1
ATOM 2083 N N . GLN A 1 275 ? -9.914 20 19.891 1 98.19 275 GLN A N 1
ATOM 2084 C CA . GLN A 1 275 ? -9.828 21.328 20.484 1 98.19 275 GLN A CA 1
ATOM 2085 C C . GLN A 1 275 ? -9.453 21.25 21.953 1 98.19 275 GLN A C 1
ATOM 2087 O O . GLN A 1 275 ? -8.586 21.984 22.438 1 98.19 275 GLN A O 1
ATOM 2092 N N . ALA A 1 276 ? -10.094 20.375 22.672 1 98.69 276 ALA A N 1
ATOM 2093 C CA . ALA A 1 276 ? -9.812 20.203 24.094 1 98.69 276 ALA A CA 1
ATOM 2094 C C . ALA A 1 276 ? -8.367 19.781 24.328 1 98.69 276 ALA A C 1
ATOM 2096 O O . ALA A 1 276 ? -7.68 20.328 25.188 1 98.69 276 ALA A O 1
ATOM 2097 N N . LYS A 1 277 ? -7.934 18.812 23.594 1 98.69 277 LYS A N 1
ATOM 2098 C CA . LYS A 1 277 ? -6.566 18.312 23.719 1 98.69 277 LYS A CA 1
ATOM 2099 C C . LYS A 1 277 ? -5.555 19.406 23.359 1 98.69 277 LYS A C 1
ATOM 2101 O O . LYS A 1 277 ? -4.555 19.578 24.062 1 98.69 277 LYS A O 1
ATOM 2106 N N . ALA A 1 278 ? -5.82 20.109 22.25 1 98.44 278 ALA A N 1
ATOM 2107 C CA . ALA A 1 278 ? -4.906 21.141 21.781 1 98.44 278 ALA A CA 1
ATOM 2108 C C . ALA A 1 278 ? -4.785 22.266 22.812 1 98.44 278 ALA A C 1
ATOM 2110 O O . ALA A 1 278 ? -3.688 22.766 23.062 1 98.44 278 ALA A O 1
ATOM 2111 N N . GLN A 1 279 ? -5.875 22.641 23.359 1 98.31 279 GLN A N 1
ATOM 2112 C CA . GLN A 1 279 ? -5.879 23.703 24.344 1 98.31 279 GLN A CA 1
ATOM 2113 C C . GLN A 1 279 ? -5.062 23.312 25.578 1 98.31 279 GLN A C 1
ATOM 2115 O O . GLN A 1 279 ? -4.293 24.109 26.109 1 98.31 279 GLN A O 1
ATOM 2120 N N . LEU A 1 280 ? -5.281 22.062 26 1 98.69 280 LEU A N 1
ATOM 2121 C CA . LEU A 1 280 ? -4.523 21.562 27.141 1 98.69 280 LEU A CA 1
ATOM 2122 C C . LEU A 1 280 ? -3.025 21.609 26.859 1 98.69 280 LEU A C 1
ATOM 2124 O O . LEU A 1 280 ? -2.252 22.109 27.688 1 98.69 280 LEU A O 1
ATOM 2128 N N . VAL A 1 281 ? -2.623 21.141 25.75 1 98.69 281 VAL A N 1
ATOM 2129 C CA . VAL A 1 281 ? -1.212 21.062 25.391 1 98.69 281 VAL A CA 1
ATOM 2130 C C . VAL A 1 281 ? -0.643 22.469 25.203 1 98.69 281 VAL A C 1
ATOM 2132 O O . VAL A 1 281 ? 0.451 22.766 25.688 1 98.69 281 VAL A O 1
ATOM 2135 N N . ARG A 1 282 ? -1.366 23.359 24.5 1 98.56 282 ARG A N 1
ATOM 2136 C CA . ARG A 1 282 ? -0.907 24.734 24.266 1 98.56 282 ARG A CA 1
ATOM 2137 C C . ARG A 1 282 ? -0.705 25.469 25.578 1 98.56 282 ARG A C 1
ATOM 2139 O O . ARG A 1 282 ? 0.291 26.172 25.766 1 98.56 282 ARG A O 1
ATOM 2146 N N . LYS A 1 283 ? -1.625 25.312 26.453 1 98.38 283 LYS A N 1
ATOM 2147 C CA . LYS A 1 283 ? -1.502 25.953 27.766 1 98.38 283 LYS A CA 1
ATOM 2148 C C . LYS A 1 283 ? -0.265 25.453 28.5 1 98.38 283 LYS A C 1
ATOM 2150 O O . LYS A 1 283 ? 0.512 26.25 29.031 1 98.38 283 LYS A O 1
ATOM 2155 N N . ALA A 1 284 ? -0.102 24.141 28.547 1 98.44 284 ALA A N 1
ATOM 2156 C CA . ALA A 1 284 ? 0.991 23.531 29.297 1 98.44 284 ALA A CA 1
ATOM 2157 C C . ALA A 1 284 ? 2.346 23.922 28.719 1 98.44 284 ALA A C 1
ATOM 2159 O O . ALA A 1 284 ? 3.287 24.203 29.453 1 98.44 284 ALA A O 1
ATOM 2160 N N . VAL A 1 285 ? 2.463 23.953 27.406 1 97.94 285 VAL A N 1
ATOM 2161 C CA . VAL A 1 285 ? 3.758 24.25 26.812 1 97.94 285 VAL A CA 1
ATOM 2162 C C . VAL A 1 285 ? 4.105 25.719 27.062 1 97.94 285 VAL A C 1
ATOM 2164 O O . VAL A 1 285 ? 5.27 26.062 27.297 1 97.94 285 VAL A O 1
ATOM 2167 N N . LYS A 1 286 ? 3.113 26.562 27 1 97.62 286 LYS A N 1
ATOM 2168 C CA . LYS A 1 286 ? 3.344 27.969 27.297 1 97.62 286 LYS A CA 1
ATOM 2169 C C . LYS A 1 286 ? 3.783 28.156 28.75 1 97.62 286 LYS A C 1
ATOM 2171 O O . LYS A 1 286 ? 4.676 28.953 29.047 1 97.62 286 LYS A O 1
ATOM 2176 N N . GLU A 1 287 ? 3.211 27.422 29.609 1 97.62 287 GLU A N 1
ATOM 2177 C CA . GLU A 1 287 ? 3.561 27.484 31.016 1 97.62 287 GLU A CA 1
ATOM 2178 C C . GLU A 1 287 ? 4.996 27.031 31.25 1 97.62 287 GLU A C 1
ATOM 2180 O O . GLU A 1 287 ? 5.656 27.5 32.188 1 97.62 287 GLU A O 1
ATOM 2185 N N . MET A 1 288 ? 5.461 26.156 30.422 1 98.06 288 MET A N 1
ATOM 2186 C CA . MET A 1 288 ? 6.824 25.656 30.531 1 98.06 288 MET A CA 1
ATOM 2187 C C . MET A 1 288 ? 7.816 26.609 29.875 1 98.06 288 MET A C 1
ATOM 2189 O O . MET A 1 288 ? 9.031 26.469 30.047 1 98.06 288 MET A O 1
ATOM 2193 N N . GLY A 1 289 ? 7.316 27.562 29.078 1 97.56 289 GLY A N 1
ATOM 2194 C CA . GLY A 1 289 ? 8.172 28.562 28.453 1 97.56 289 GLY A CA 1
ATOM 2195 C C . GLY A 1 289 ? 8.359 28.328 26.953 1 97.56 289 GLY A C 1
ATOM 2196 O O . GLY A 1 289 ? 9.047 29.094 26.281 1 97.56 289 GLY A O 1
ATOM 2197 N N . PHE A 1 290 ? 7.785 27.328 26.438 1 97.06 290 PHE A N 1
ATOM 2198 C CA . PHE A 1 290 ? 7.82 27.141 24.984 1 97.06 290 PHE A CA 1
ATOM 2199 C C . PHE A 1 290 ? 7.023 28.234 24.281 1 97.06 290 PHE A C 1
ATOM 2201 O O . PHE A 1 290 ? 6.121 28.828 24.875 1 97.06 290 PHE A O 1
ATOM 2208 N N . THR A 1 291 ? 7.391 28.484 23.047 1 95.94 291 THR A N 1
ATOM 2209 C CA . THR A 1 291 ? 6.625 29.391 22.203 1 95.94 291 THR A CA 1
ATOM 2210 C C . THR A 1 291 ? 5.988 28.625 21.031 1 95.94 291 THR A C 1
ATOM 2212 O O . THR A 1 291 ? 6.605 27.734 20.453 1 95.94 291 THR A O 1
ATOM 2215 N N . LEU A 1 292 ? 4.777 28.984 20.766 1 96.19 292 LEU A N 1
ATOM 2216 C CA . LEU A 1 292 ? 4.074 28.359 19.641 1 96.19 292 LEU A CA 1
ATOM 2217 C C . LEU A 1 292 ? 4.617 28.875 18.312 1 96.19 292 LEU A C 1
ATOM 2219 O O . LEU A 1 292 ? 4.953 30.047 18.188 1 96.19 292 LEU A O 1
ATOM 2223 N N . PHE A 1 293 ? 4.664 28.047 17.344 1 94.19 293 PHE A N 1
ATOM 2224 C CA . PHE A 1 293 ? 5.125 28.422 16 1 94.19 293 PHE A CA 1
ATOM 2225 C C . PHE A 1 293 ? 4.09 29.297 15.305 1 94.19 293 PHE A C 1
ATOM 2227 O O . PHE A 1 293 ? 4.441 30.281 14.648 1 94.19 293 PHE A O 1
ATOM 2234 N N . LEU A 1 294 ? 2.826 28.906 15.445 1 95.38 294 LEU A N 1
ATOM 2235 C CA . LEU A 1 294 ? 1.724 29.625 14.812 1 95.38 294 LEU A CA 1
ATOM 2236 C C . LEU A 1 294 ? 0.96 30.453 15.836 1 95.38 294 LEU A C 1
ATOM 2238 O O . LEU A 1 294 ? 0.983 30.156 17.031 1 95.38 294 LEU A O 1
ATOM 2242 N N . ASP A 1 295 ? 0.321 31.516 15.352 1 95.56 295 ASP A N 1
ATOM 2243 C CA . ASP A 1 295 ? -0.593 32.312 16.188 1 95.56 295 ASP A CA 1
ATOM 2244 C C . ASP A 1 295 ? -1.902 31.547 16.422 1 95.56 295 ASP A C 1
ATOM 2246 O O . ASP A 1 295 ? -2.719 31.422 15.5 1 95.56 295 ASP A O 1
ATOM 2250 N N . GLU A 1 296 ? -2.1 31.094 17.578 1 95.12 296 GLU A N 1
ATOM 2251 C CA . GLU A 1 296 ? -3.223 30.219 17.906 1 95.12 296 GLU A CA 1
ATOM 2252 C C . GLU A 1 296 ? -4.555 30.953 17.766 1 95.12 296 GLU A C 1
ATOM 2254 O O . GLU A 1 296 ? -5.613 30.328 17.75 1 95.12 296 GLU A O 1
ATOM 2259 N N . ARG A 1 297 ? -4.578 32.344 17.656 1 94.62 297 ARG A N 1
ATOM 2260 C CA . ARG A 1 297 ? -5.793 33.156 17.531 1 94.62 297 ARG A CA 1
ATOM 2261 C C . ARG A 1 297 ? -6.273 33.188 16.078 1 94.62 297 ARG A C 1
ATOM 2263 O O . ARG A 1 297 ? -7.41 33.562 15.812 1 94.62 297 ARG A O 1
ATOM 2270 N N . LYS A 1 298 ? -5.398 32.719 15.227 1 95.69 298 LYS A N 1
ATOM 2271 C CA . LYS A 1 298 ? -5.738 32.75 13.812 1 95.69 298 LYS A CA 1
ATOM 2272 C C . LYS A 1 298 ? -6.43 31.469 13.383 1 95.69 298 LYS A C 1
ATOM 2274 O O . LYS A 1 298 ? -6.082 30.375 13.859 1 95.69 298 LYS A O 1
ATOM 2279 N N . PRO A 1 299 ? -7.305 31.562 12.406 1 94.31 299 PRO A N 1
ATOM 2280 C CA . PRO A 1 299 ? -8.016 30.375 11.93 1 94.31 299 PRO A CA 1
ATOM 2281 C C . PRO A 1 299 ? -7.09 29.375 11.227 1 94.31 299 PRO A C 1
ATOM 2283 O O . PRO A 1 299 ? -7.445 28.203 11.062 1 94.31 299 PRO A O 1
ATOM 2286 N N . SER A 1 300 ? -5.941 29.875 10.836 1 96.44 300 SER A N 1
ATOM 2287 C CA . SER A 1 300 ? -4.992 29.016 10.133 1 96.44 300 SER A CA 1
ATOM 2288 C C . SER A 1 300 ? -4.277 28.078 11.094 1 96.44 300 SER A C 1
ATOM 2290 O O . SER A 1 300 ? -3.594 27.141 10.672 1 96.44 300 SER A O 1
ATOM 2292 N N . CYS A 1 301 ? -4.418 28.297 12.359 1 96.69 301 CYS A N 1
ATOM 2293 C CA . CYS A 1 301 ? -3.838 27.406 13.352 1 96.69 301 CYS A CA 1
ATOM 2294 C C . CYS A 1 301 ? -4.781 26.25 13.656 1 96.69 301 CYS A C 1
ATOM 2296 O O . CYS A 1 301 ? -5.711 26.391 14.453 1 96.69 301 CYS A O 1
ATOM 2298 N N . ALA A 1 302 ? -4.52 25.078 13.109 1 96.69 302 ALA A N 1
ATOM 2299 C CA . ALA A 1 302 ? -5.383 23.906 13.258 1 96.69 302 ALA A CA 1
ATOM 2300 C C . ALA A 1 302 ? -5.09 23.172 14.57 1 96.69 302 ALA A C 1
ATOM 2302 O O . ALA A 1 302 ? -4.082 23.453 15.227 1 96.69 302 ALA A O 1
ATOM 2303 N N . ASN A 1 303 ? -5.941 22.297 14.953 1 97.56 303 ASN A N 1
ATOM 2304 C CA . ASN A 1 303 ? -5.832 21.578 16.219 1 97.56 303 ASN A CA 1
ATOM 2305 C C . ASN A 1 303 ? -5.344 20.156 16.016 1 97.56 303 ASN A C 1
ATOM 2307 O O . ASN A 1 303 ? -5.574 19.281 16.859 1 97.56 303 ASN A O 1
ATOM 2311 N N . ILE A 1 304 ? -4.715 19.891 14.891 1 97.19 304 ILE A N 1
ATOM 2312 C CA . ILE A 1 304 ? -4.266 18.547 14.562 1 97.19 304 ILE A CA 1
ATOM 2313 C C . ILE A 1 304 ? -2.936 18.25 15.258 1 97.19 304 ILE A C 1
ATOM 2315 O O . ILE A 1 304 ? -2.693 17.141 15.711 1 97.19 304 ILE A O 1
ATOM 2319 N N . VAL A 1 305 ? -2.064 19.266 15.266 1 96.5 305 VAL A N 1
ATOM 2320 C CA . VAL A 1 305 ? -0.77 19.234 15.938 1 96.5 305 VAL A CA 1
ATOM 2321 C C . VAL A 1 305 ? -0.53 20.547 16.672 1 96.5 305 VAL A C 1
ATOM 2323 O O . VAL A 1 305 ? -1.124 21.578 16.328 1 96.5 305 VAL A O 1
ATOM 2326 N N . VAL A 1 306 ? 0.262 20.547 17.688 1 96.88 306 VAL A N 1
ATOM 2327 C CA . VAL A 1 306 ? 0.786 21.75 18.328 1 96.88 306 VAL A CA 1
ATOM 2328 C C . VAL A 1 306 ? 2.279 21.875 18.047 1 96.88 306 VAL A C 1
ATOM 2330 O O . VAL A 1 306 ? 3.086 21.078 18.547 1 96.88 306 VAL A O 1
ATOM 2333 N N . CYS A 1 307 ? 2.568 22.844 17.234 1 95.19 307 CYS A N 1
ATOM 2334 C CA . CYS A 1 307 ? 3.945 23.078 16.828 1 95.19 307 CYS A CA 1
ATOM 2335 C C . CYS A 1 307 ? 4.59 24.172 17.672 1 95.19 307 CYS A C 1
ATOM 2337 O O . CYS A 1 307 ? 4.027 25.25 17.828 1 95.19 307 CYS A O 1
ATOM 2339 N N . VAL A 1 308 ? 5.777 23.844 18.203 1 95.19 308 VAL A N 1
ATOM 2340 C CA . VAL A 1 308 ? 6.473 24.812 19.062 1 95.19 308 VAL A CA 1
ATOM 2341 C C . VAL A 1 308 ? 7.859 25.094 18.5 1 95.19 308 VAL A C 1
ATOM 2343 O O . VAL A 1 308 ? 8.453 24.25 17.828 1 95.19 308 VAL A O 1
ATOM 2346 N N . ASN A 1 309 ? 8.336 26.234 18.719 1 94 309 ASN A N 1
ATOM 2347 C CA . ASN A 1 309 ? 9.688 26.609 18.312 1 94 309 ASN A CA 1
ATOM 2348 C C . ASN A 1 309 ? 10.742 25.906 19.156 1 94 309 ASN A C 1
ATOM 2350 O O . ASN A 1 309 ? 10.562 25.719 20.359 1 94 309 ASN A O 1
ATOM 2354 N N . MET A 1 310 ? 11.812 25.547 18.484 1 94.06 310 MET A N 1
ATOM 2355 C CA . MET A 1 310 ? 12.938 25.016 19.25 1 94.06 310 MET A CA 1
ATOM 2356 C C . MET A 1 310 ? 13.469 26.062 20.234 1 94.06 310 MET A C 1
ATOM 2358 O O . MET A 1 310 ? 13.734 27.203 19.859 1 94.06 310 MET A O 1
ATOM 2362 N N . PRO A 1 311 ? 13.562 25.625 21.484 1 94.19 311 PRO A N 1
ATOM 2363 C CA . PRO A 1 311 ? 14.047 26.594 22.484 1 94.19 311 PRO A CA 1
ATOM 2364 C C . PRO A 1 311 ? 15.469 27.062 22.188 1 94.19 311 PRO A C 1
ATOM 2366 O O . PRO A 1 311 ? 16.266 26.312 21.625 1 94.19 311 PRO A O 1
ATOM 2369 N N . THR A 1 312 ? 15.758 28.297 22.688 1 93.25 312 THR A N 1
ATOM 2370 C CA . THR A 1 312 ? 17.094 28.844 22.547 1 93.25 312 THR A CA 1
ATOM 2371 C C . THR A 1 312 ? 17.844 28.812 23.875 1 93.25 312 THR A C 1
ATOM 2373 O O . THR A 1 312 ? 19 29.203 23.953 1 93.25 312 THR A O 1
ATOM 2376 N N . ASP A 1 313 ? 17.141 28.312 24.906 1 94.75 313 ASP A N 1
ATOM 2377 C CA . ASP A 1 313 ? 17.797 28.109 26.203 1 94.75 313 ASP A CA 1
ATOM 2378 C C . ASP A 1 313 ? 19.078 27.281 26.031 1 94.75 313 ASP A C 1
ATOM 2380 O O . ASP A 1 313 ? 19.062 26.234 25.406 1 94.75 313 ASP A O 1
ATOM 2384 N N . PRO A 1 314 ? 20.203 27.719 26.625 1 94.25 314 PRO A N 1
ATOM 2385 C CA . PRO A 1 314 ? 21.484 27.031 26.422 1 94.25 314 PRO A CA 1
ATOM 2386 C C . PRO A 1 314 ? 21.469 25.609 27.016 1 94.25 314 PRO A C 1
ATOM 2388 O O . PRO A 1 314 ? 22.297 24.781 26.625 1 94.25 314 PRO A O 1
ATOM 2391 N N . ARG A 1 315 ? 20.625 25.312 27.938 1 95.94 315 ARG A N 1
ATOM 2392 C CA . ARG A 1 315 ? 20.562 24 28.562 1 95.94 315 ARG A CA 1
ATOM 2393 C C . ARG A 1 315 ? 19.703 23.047 27.734 1 95.94 315 ARG A C 1
ATOM 2395 O O . ARG A 1 315 ? 19.734 21.828 27.953 1 95.94 315 ARG A O 1
ATOM 2402 N N . TRP A 1 316 ? 19.031 23.594 26.734 1 95.94 316 TRP A N 1
ATOM 2403 C CA . TRP A 1 316 ? 18.078 22.812 25.938 1 95.94 316 TRP A CA 1
ATOM 2404 C C . TRP A 1 316 ? 18.797 21.781 25.062 1 95.94 316 TRP A C 1
ATOM 2406 O O . TRP A 1 316 ? 19.812 22.094 24.438 1 95.94 316 TRP A O 1
ATOM 2416 N N . ASN A 1 317 ? 18.266 20.625 25.062 1 95.62 317 ASN A N 1
ATOM 2417 C CA . ASN A 1 317 ? 18.703 19.531 24.219 1 95.62 317 ASN A CA 1
ATOM 2418 C C . ASN A 1 317 ? 17.531 18.656 23.781 1 95.62 317 ASN A C 1
ATOM 2420 O O . ASN A 1 317 ? 17 17.875 24.594 1 95.62 317 ASN A O 1
ATOM 2424 N N . PHE A 1 318 ? 17.219 18.719 22.547 1 95 318 PHE A N 1
ATOM 2425 C CA . PHE A 1 318 ? 16.031 18.016 22.062 1 95 318 PHE A CA 1
ATOM 2426 C C . PHE A 1 318 ? 16.188 16.516 22.234 1 95 318 PHE A C 1
ATOM 2428 O O . PHE A 1 318 ? 15.227 15.82 22.578 1 95 318 PHE A O 1
ATOM 2435 N N . LYS A 1 319 ? 17.328 16.016 21.875 1 94.38 319 LYS A N 1
ATOM 2436 C CA . LYS A 1 319 ? 17.562 14.57 21.969 1 94.38 319 LYS A CA 1
ATOM 2437 C C . LYS A 1 319 ? 17.266 14.07 23.391 1 94.38 319 LYS A C 1
ATOM 2439 O O . LYS A 1 319 ? 16.641 13.023 23.562 1 94.38 319 LYS A O 1
ATOM 2444 N N . LYS A 1 320 ? 17.719 14.789 24.391 1 96.38 320 LYS A N 1
ATOM 2445 C CA . LYS A 1 320 ? 17.453 14.414 25.781 1 96.38 320 LYS A CA 1
ATOM 2446 C C . LYS A 1 320 ? 15.969 14.484 26.094 1 96.38 320 LYS A C 1
ATOM 2448 O O . LYS A 1 320 ? 15.43 13.594 26.766 1 96.38 320 LYS A O 1
ATOM 2453 N N . PHE A 1 321 ? 15.352 15.555 25.625 1 96.75 321 PHE A N 1
ATOM 2454 C CA . PHE A 1 321 ? 13.914 15.742 25.812 1 96.75 321 PHE A CA 1
ATOM 2455 C C . PHE A 1 321 ? 13.133 14.594 25.188 1 96.75 321 PHE A C 1
ATOM 2457 O O . PHE A 1 321 ? 12.312 13.961 25.859 1 96.75 321 PHE A O 1
ATOM 2464 N N . TYR A 1 322 ? 13.438 14.305 23.953 1 94.88 322 TYR A N 1
ATOM 2465 C CA . TYR A 1 322 ? 12.797 13.25 23.172 1 94.88 322 TYR A CA 1
ATOM 2466 C C . TYR A 1 322 ? 13 11.891 23.828 1 94.88 322 TYR A C 1
ATOM 2468 O O . TYR A 1 322 ? 12.039 11.125 23.984 1 94.88 322 TYR A O 1
ATOM 2476 N N . THR A 1 323 ? 14.172 11.562 24.219 1 94.75 323 THR A N 1
ATOM 2477 C CA . THR A 1 323 ? 14.516 10.266 24.812 1 94.75 323 THR A CA 1
ATOM 2478 C C . THR A 1 323 ? 13.805 10.086 26.141 1 94.75 323 THR A C 1
ATOM 2480 O O . THR A 1 323 ? 13.344 8.992 26.469 1 94.75 323 THR A O 1
ATOM 2483 N N . TYR A 1 324 ? 13.758 11.164 26.906 1 96.62 324 TYR A N 1
ATOM 2484 C CA . TYR A 1 324 ? 13.078 11.117 28.203 1 96.62 324 TYR A CA 1
ATOM 2485 C C . TYR A 1 324 ? 11.625 10.695 28.031 1 96.62 324 TYR A C 1
ATOM 2487 O O . TYR A 1 324 ? 11.125 9.852 28.797 1 96.62 324 TYR A O 1
ATOM 2495 N N . LEU A 1 325 ? 10.953 11.281 27.078 1 96.44 325 LEU A N 1
ATOM 2496 C CA . LEU A 1 325 ? 9.555 10.961 26.797 1 96.44 325 LEU A CA 1
ATOM 2497 C C . LEU A 1 325 ? 9.422 9.547 26.234 1 96.44 325 LEU A C 1
ATOM 2499 O O . LEU A 1 325 ? 8.562 8.781 26.656 1 96.44 325 LEU A O 1
ATOM 2503 N N . ASN A 1 326 ? 10.281 9.234 25.312 1 93.94 326 ASN A N 1
ATOM 2504 C CA . ASN A 1 326 ? 10.25 7.93 24.656 1 93.94 326 ASN A CA 1
ATOM 2505 C C . ASN A 1 326 ? 10.445 6.793 25.656 1 93.94 326 ASN A C 1
ATOM 2507 O O . ASN A 1 326 ? 9.805 5.746 25.547 1 93.94 326 ASN A O 1
ATOM 2511 N N . ASP A 1 327 ? 11.32 6.961 26.562 1 94.19 327 ASP A N 1
ATOM 2512 C CA . ASP A 1 327 ? 11.617 5.949 27.578 1 94.19 327 ASP A CA 1
ATOM 2513 C C . ASP A 1 327 ? 10.398 5.672 28.453 1 94.19 327 ASP A C 1
ATOM 2515 O O . ASP A 1 327 ? 10.32 4.629 29.094 1 94.19 327 ASP A O 1
ATOM 2519 N N . ARG A 1 328 ? 9.5 6.559 28.438 1 95.12 328 ARG A N 1
ATOM 2520 C CA . ARG A 1 328 ? 8.297 6.434 29.25 1 95.12 328 ARG A CA 1
ATOM 2521 C C . ARG A 1 328 ? 7.09 6.047 28.406 1 95.12 328 ARG A C 1
ATOM 2523 O O . ARG A 1 328 ? 5.949 6.098 28.859 1 95.12 328 ARG A O 1
ATOM 2530 N N . GLY A 1 329 ? 7.332 5.742 27.109 1 94.19 329 GLY A N 1
ATOM 2531 C CA . GLY A 1 329 ? 6.305 5.25 26.219 1 94.19 329 GLY A CA 1
ATOM 2532 C C . GLY A 1 329 ? 5.484 6.363 25.578 1 94.19 329 GLY A C 1
ATOM 2533 O O . GLY A 1 329 ? 4.41 6.113 25.031 1 94.19 329 GLY A O 1
ATOM 2534 N N . LEU A 1 330 ? 5.922 7.566 25.734 1 96.5 330 LEU A N 1
ATOM 2535 C CA . LEU A 1 330 ? 5.254 8.711 25.125 1 96.5 330 LEU A CA 1
ATOM 2536 C C . LEU A 1 330 ? 6 9.18 23.891 1 96.5 330 LEU A C 1
ATOM 2538 O O . LEU A 1 330 ? 6.984 9.914 23.984 1 96.5 330 LEU A O 1
ATOM 2542 N N . ILE A 1 331 ? 5.465 8.852 22.719 1 95.38 331 ILE A N 1
ATOM 2543 C CA . ILE A 1 331 ? 6.215 8.984 21.484 1 95.38 331 ILE A CA 1
ATOM 2544 C C . ILE A 1 331 ? 5.797 10.273 20.766 1 95.38 331 ILE A C 1
ATOM 2546 O O . ILE A 1 331 ? 4.637 10.414 20.359 1 95.38 331 ILE A O 1
ATOM 2550 N N . ILE A 1 332 ? 6.664 11.195 20.641 1 93.94 332 ILE A N 1
ATOM 2551 C CA . ILE A 1 332 ? 6.434 12.367 19.797 1 93.94 332 ILE A CA 1
ATOM 2552 C C . ILE A 1 332 ? 7.277 12.266 18.531 1 93.94 332 ILE A C 1
ATOM 2554 O O . ILE A 1 332 ? 8.078 11.336 18.375 1 93.94 332 ILE A O 1
ATOM 2558 N N . TYR A 1 333 ? 7.074 13.07 17.578 1 87.19 333 TYR A N 1
ATOM 2559 C CA . TYR A 1 333 ? 7.84 13.078 16.344 1 87.19 333 TYR A CA 1
ATOM 2560 C C . TYR A 1 333 ? 9.242 13.641 16.562 1 87.19 333 TYR A C 1
ATOM 2562 O O . TYR A 1 333 ? 9.406 14.648 17.25 1 87.19 333 TYR A O 1
ATOM 2570 N N . PRO A 1 334 ? 10.195 12.891 15.953 1 76.31 334 PRO A N 1
ATOM 2571 C CA . PRO A 1 334 ? 11.57 13.32 16.219 1 76.31 334 PRO A CA 1
ATOM 2572 C C . PRO A 1 334 ? 11.977 14.555 15.422 1 76.31 334 PRO A C 1
ATOM 2574 O O . PRO A 1 334 ? 12.164 14.477 14.203 1 76.31 334 PRO A O 1
ATOM 2577 N N . GLY A 1 335 ? 11.906 15.68 15.93 1 64.19 335 GLY A N 1
ATOM 2578 C CA . GLY A 1 335 ? 12.516 16.922 15.516 1 64.19 335 GLY A CA 1
ATOM 2579 C C . GLY A 1 335 ? 11.789 17.594 14.367 1 64.19 335 GLY A C 1
ATOM 2580 O O . GLY A 1 335 ? 10.562 17.625 14.336 1 64.19 335 GLY A O 1
ATOM 2581 N N . LYS A 1 336 ? 12.789 17.984 13.273 1 60.88 336 LYS A N 1
ATOM 2582 C CA . LYS A 1 336 ? 12.438 19 12.289 1 60.88 336 LYS A CA 1
ATOM 2583 C C . LYS A 1 336 ? 11.578 18.422 11.172 1 60.88 336 LYS A C 1
ATOM 2585 O O . LYS A 1 336 ? 11.961 17.422 10.547 1 60.88 336 LYS A O 1
ATOM 2590 N N . ALA A 1 337 ? 10.438 18.922 11.195 1 62.84 337 ALA A N 1
ATOM 2591 C CA . ALA A 1 337 ? 9.555 18.469 10.125 1 62.84 337 ALA A CA 1
ATOM 2592 C C . ALA A 1 337 ? 9.43 19.531 9.031 1 62.84 337 ALA A C 1
ATOM 2594 O O . ALA A 1 337 ? 8.727 19.312 8.039 1 62.84 337 ALA A O 1
ATOM 2595 N N . SER A 1 338 ? 10.195 20.562 9.312 1 69.19 338 SER A N 1
ATOM 2596 C CA . SER A 1 338 ? 10.148 21.688 8.383 1 69.19 338 SER A CA 1
ATOM 2597 C C . SER A 1 338 ? 11.469 22.453 8.367 1 69.19 338 SER A C 1
ATOM 2599 O O . SER A 1 338 ? 12.469 21.984 8.914 1 69.19 338 SER A O 1
ATOM 2601 N N . TYR A 1 339 ? 11.477 23.438 7.551 1 74.56 339 TYR A N 1
ATOM 2602 C CA . TYR A 1 339 ? 12.641 24.312 7.504 1 74.56 339 TYR A CA 1
ATOM 2603 C C . TYR A 1 339 ? 12.789 25.094 8.805 1 74.56 339 TYR A C 1
ATOM 2605 O O . TYR A 1 339 ? 13.906 25.391 9.234 1 74.56 339 TYR A O 1
ATOM 2613 N N . ALA A 1 340 ? 11.664 25.25 9.422 1 74.31 340 ALA A N 1
ATOM 2614 C CA . ALA A 1 340 ? 11.672 25.953 10.703 1 74.31 340 ALA A CA 1
ATOM 2615 C C . ALA A 1 340 ? 12.203 25.047 11.812 1 74.31 340 ALA A C 1
ATOM 2617 O O . ALA A 1 340 ? 11.984 23.828 11.797 1 74.31 340 ALA A O 1
ATOM 2618 N N . GLU A 1 341 ? 12.883 25.672 12.68 1 84.19 341 GLU A N 1
ATOM 2619 C CA . GLU A 1 341 ? 13.383 24.938 13.844 1 84.19 341 GLU A CA 1
ATOM 2620 C C . GLU A 1 341 ? 12.266 24.703 14.859 1 84.19 341 GLU A C 1
ATOM 2622 O O . GLU A 1 341 ? 12.141 25.438 15.836 1 84.19 341 GLU A O 1
ATOM 2627 N N . THR A 1 342 ? 11.484 23.703 14.586 1 91.88 342 THR A N 1
ATOM 2628 C CA . THR A 1 342 ? 10.328 23.391 15.422 1 91.88 342 THR A CA 1
ATOM 2629 C C . THR A 1 342 ? 10.266 21.906 15.727 1 91.88 342 THR A C 1
ATOM 2631 O O . THR A 1 342 ? 11 21.109 15.133 1 91.88 342 THR A O 1
ATOM 2634 N N . PHE A 1 343 ? 9.57 21.547 16.672 1 93.5 343 PHE A N 1
ATOM 2635 C CA . PHE A 1 343 ? 9.062 20.188 16.875 1 93.5 343 PHE A CA 1
ATOM 2636 C C . PHE A 1 343 ? 7.586 20.219 17.25 1 93.5 343 PHE A C 1
ATOM 2638 O O . PHE A 1 343 ? 7.004 21.297 17.438 1 93.5 343 PHE A O 1
ATOM 2645 N N . ARG A 1 344 ? 6.945 19.047 17.234 1 93.81 344 ARG A N 1
ATOM 2646 C CA . ARG A 1 344 ? 5.492 19.094 17.344 1 93.81 344 ARG A CA 1
ATOM 2647 C C . ARG A 1 344 ? 4.977 17.969 18.234 1 93.81 344 ARG A C 1
ATOM 2649 O O . ARG A 1 344 ? 5.605 16.922 18.344 1 93.81 344 ARG A O 1
ATOM 2656 N N . PHE A 1 345 ? 3.906 18.266 18.844 1 96.31 345 PHE A N 1
ATOM 2657 C CA . PHE A 1 345 ? 3.088 17.281 19.547 1 96.31 345 PHE A CA 1
ATOM 2658 C C . PHE A 1 345 ? 1.854 16.922 18.734 1 96.31 345 PHE A C 1
ATOM 2660 O O . PHE A 1 345 ? 1.05 17.781 18.391 1 96.31 345 PHE A O 1
ATOM 2667 N N . GLY A 1 346 ? 1.747 15.641 18.422 1 96.25 346 GLY A N 1
ATOM 2668 C CA . GLY A 1 346 ? 0.545 15.195 17.75 1 96.25 346 GLY A CA 1
ATOM 2669 C C . GLY A 1 346 ? -0.677 15.164 18.641 1 96.25 346 GLY A C 1
ATOM 2670 O O . GLY A 1 346 ? -0.646 14.57 19.719 1 96.25 346 GLY A O 1
ATOM 2671 N N . ILE A 1 347 ? -1.703 15.789 18.234 1 96.19 347 ILE A N 1
ATOM 2672 C CA . ILE A 1 347 ? -2.986 15.82 18.922 1 96.19 347 ILE A CA 1
ATOM 2673 C C . ILE A 1 347 ? -3.92 14.766 18.328 1 96.19 347 ILE A C 1
ATOM 2675 O O . ILE A 1 347 ? -4.738 14.18 19.031 1 96.19 347 ILE A O 1
ATOM 2679 N N . VAL A 1 348 ? -3.754 14.586 17.047 1 97.06 348 VAL A N 1
ATOM 2680 C CA . VAL A 1 348 ? -4.543 13.656 16.25 1 97.06 348 VAL A CA 1
ATOM 2681 C C . VAL A 1 348 ? -4.348 12.234 16.781 1 97.06 348 VAL A C 1
ATOM 2683 O O . VAL A 1 348 ? -3.277 11.898 17.297 1 97.06 348 VAL A O 1
ATOM 2686 N N . GLY A 1 349 ? -5.434 11.383 16.594 1 97.31 349 GLY A N 1
ATOM 2687 C CA . GLY A 1 349 ? -5.336 9.984 16.984 1 97.31 349 GLY A CA 1
ATOM 2688 C C . GLY A 1 349 ? -6.152 9.641 18.203 1 97.31 349 GLY A C 1
ATOM 2689 O O . GLY A 1 349 ? -6.758 10.523 18.828 1 97.31 349 GLY A O 1
ATOM 2690 N N . HIS A 1 350 ? -6.191 8.414 18.531 1 97.56 350 HIS A N 1
ATOM 2691 C CA . HIS A 1 350 ? -6.961 7.879 19.641 1 97.56 350 HIS A CA 1
ATOM 2692 C C . HIS A 1 350 ? -6.195 8.016 20.953 1 97.56 350 HIS A C 1
ATOM 2694 O O . HIS A 1 350 ? -5.758 7.012 21.531 1 97.56 350 HIS A O 1
ATOM 2700 N N . THR A 1 351 ? -6.004 9.219 21.453 1 97.31 351 THR A N 1
ATOM 2701 C CA . THR A 1 351 ? -5.469 9.531 22.766 1 97.31 351 THR A CA 1
ATOM 2702 C C . THR A 1 351 ? -6.5 10.273 23.609 1 97.31 351 THR A C 1
ATOM 2704 O O . THR A 1 351 ? -7.375 10.953 23.078 1 97.31 351 THR A O 1
ATOM 2707 N N . LEU A 1 352 ? -6.395 10.141 24.875 1 97 352 LEU A N 1
ATOM 2708 C CA . LEU A 1 352 ? -7.312 10.781 25.812 1 97 352 LEU A CA 1
ATOM 2709 C C . LEU A 1 352 ? -6.691 12.047 26.391 1 97 352 LEU A C 1
ATOM 2711 O O . LEU A 1 352 ? -5.48 12.25 26.297 1 97 352 LEU A O 1
ATOM 2715 N N . LEU A 1 353 ? -7.566 12.891 26.969 1 97.94 353 LEU A N 1
ATOM 2716 C CA . LEU A 1 353 ? -7.086 14.07 27.672 1 97.94 353 LEU A CA 1
ATOM 2717 C C . LEU A 1 353 ? -6.098 13.68 28.766 1 97.94 353 LEU A C 1
ATOM 2719 O O . LEU A 1 353 ? -5.117 14.391 29 1 97.94 353 LEU A O 1
ATOM 2723 N N . THR A 1 354 ? -6.344 12.539 29.375 1 98.12 354 THR A N 1
ATOM 2724 C CA . THR A 1 354 ? -5.457 12.062 30.422 1 98.12 354 THR A CA 1
ATOM 2725 C C . THR A 1 354 ? -4.086 11.703 29.859 1 98.12 354 THR A C 1
ATOM 2727 O O . THR A 1 354 ? -3.07 11.859 30.547 1 98.12 354 THR A O 1
ATOM 2730 N N . ASN A 1 355 ? -4.086 11.172 28.625 1 98.06 355 ASN A N 1
ATOM 2731 C CA . ASN A 1 355 ? -2.812 10.914 27.969 1 98.06 355 ASN A CA 1
ATOM 2732 C C . ASN A 1 355 ? -2.037 12.203 27.719 1 98.06 355 ASN A C 1
ATOM 2734 O O . ASN A 1 355 ? -0.819 12.25 27.891 1 98.06 355 ASN A O 1
ATOM 2738 N N . CYS A 1 356 ? -2.736 13.266 27.312 1 98.38 356 CYS A N 1
ATOM 2739 C CA . CYS A 1 356 ? -2.115 14.562 27.062 1 98.38 356 CYS A CA 1
ATOM 2740 C C . CYS A 1 356 ? -1.557 15.156 28.359 1 98.38 356 CYS A C 1
ATOM 2742 O O . CYS A 1 356 ? -0.459 15.711 28.359 1 98.38 356 CYS A O 1
ATOM 2744 N N . ASP A 1 357 ? -2.326 15 29.391 1 98.31 357 ASP A N 1
ATOM 2745 C CA . ASP A 1 357 ? -1.872 15.484 30.688 1 98.31 357 ASP A CA 1
ATOM 2746 C C . ASP A 1 357 ? -0.584 14.781 31.125 1 98.31 357 ASP A C 1
ATOM 2748 O O . ASP A 1 357 ? 0.345 15.422 31.609 1 98.31 357 ASP A O 1
ATOM 2752 N N . CYS A 1 358 ? -0.6 13.492 30.969 1 98.06 358 CYS A N 1
ATOM 2753 C CA . CYS A 1 358 ? 0.582 12.703 31.297 1 98.06 358 CYS A CA 1
ATOM 2754 C C . CYS A 1 358 ? 1.78 13.141 30.469 1 98.06 358 CYS A C 1
ATOM 2756 O O . CYS A 1 358 ? 2.887 13.281 30.984 1 98.06 358 CYS A O 1
ATOM 2758 N N . LEU A 1 359 ? 1.558 13.383 29.188 1 98.44 359 LEU A N 1
ATOM 2759 C CA . LEU A 1 359 ? 2.611 13.836 28.281 1 98.44 359 LEU A CA 1
ATOM 2760 C C . LEU A 1 359 ? 3.193 15.164 28.766 1 98.44 359 LEU A C 1
ATOM 2762 O O . LEU A 1 359 ? 4.414 15.336 28.781 1 98.44 359 LEU A O 1
ATOM 2766 N N . MET A 1 360 ? 2.355 16.047 29.141 1 98.62 360 MET A N 1
ATOM 2767 C CA . MET A 1 360 ? 2.811 17.375 29.547 1 98.62 360 MET A CA 1
ATOM 2768 C C . MET A 1 360 ? 3.535 17.328 30.891 1 98.62 360 MET A C 1
ATOM 2770 O O . MET A 1 360 ? 4.5 18.062 31.094 1 98.62 360 MET A O 1
ATOM 2774 N N . LYS A 1 361 ? 3.078 16.5 31.766 1 98.44 361 LYS A N 1
ATOM 2775 C CA . LYS A 1 361 ? 3.781 16.312 33.031 1 98.44 361 LYS A CA 1
ATOM 2776 C C . LYS A 1 361 ? 5.191 15.781 32.812 1 98.44 361 LYS A C 1
ATOM 2778 O O . LYS A 1 361 ? 6.156 16.266 33.375 1 98.44 361 LYS A O 1
ATOM 2783 N N . CYS A 1 362 ? 5.242 14.781 31.953 1 98.38 362 CYS A N 1
ATOM 2784 C CA . CYS A 1 362 ? 6.535 14.18 31.656 1 98.38 362 CYS A CA 1
ATOM 2785 C C . CYS A 1 362 ? 7.43 15.164 30.906 1 98.38 362 CYS A C 1
ATOM 2787 O O . CYS A 1 362 ? 8.648 15.156 31.078 1 98.38 362 CYS A O 1
ATOM 2789 N N . ALA A 1 363 ? 6.844 15.992 30.078 1 98.5 363 ALA A N 1
ATOM 2790 C CA . ALA A 1 363 ? 7.602 17.031 29.391 1 98.5 363 ALA A CA 1
ATOM 2791 C C . ALA A 1 363 ? 8.227 18 30.391 1 98.5 363 ALA A C 1
ATOM 2793 O O . ALA A 1 363 ? 9.383 18.391 30.234 1 98.5 363 ALA A O 1
ATOM 2794 N N . LYS A 1 364 ? 7.473 18.375 31.328 1 98.31 364 LYS A N 1
ATOM 2795 C CA . LYS A 1 364 ? 7.988 19.234 32.375 1 98.31 364 LYS A CA 1
ATOM 2796 C C . LYS A 1 364 ? 9.141 18.578 33.125 1 98.31 364 LYS A C 1
ATOM 2798 O O . LYS A 1 364 ? 10.156 19.203 33.406 1 98.31 364 LYS A O 1
ATOM 2803 N N . GLU A 1 365 ? 8.969 17.312 33.406 1 98.44 365 GLU A N 1
ATOM 2804 C CA . GLU A 1 365 ? 10.016 16.547 34.094 1 98.44 365 GLU A CA 1
ATOM 2805 C C . GLU A 1 365 ? 11.266 16.453 33.219 1 98.44 365 GLU A C 1
ATOM 2807 O O . GLU A 1 365 ? 12.391 16.469 33.75 1 98.44 365 GLU A O 1
ATOM 2812 N N . ALA A 1 366 ? 11.023 16.266 31.953 1 98.44 366 ALA A N 1
ATOM 2813 C CA . ALA A 1 366 ? 12.156 16.234 31.031 1 98.44 366 ALA A CA 1
ATOM 2814 C C . ALA A 1 366 ? 12.961 17.531 31.094 1 98.44 366 ALA A C 1
ATOM 2816 O O . ALA A 1 366 ? 14.195 17.5 31.094 1 98.44 366 ALA A O 1
ATOM 2817 N N . LEU A 1 367 ? 12.273 18.656 31.141 1 98.31 367 LEU A N 1
ATOM 2818 C CA . LEU A 1 367 ? 12.945 19.938 31.266 1 98.31 367 LEU A CA 1
ATOM 2819 C C . LEU A 1 367 ? 13.719 20.016 32.594 1 98.31 367 LEU A C 1
ATOM 2821 O O . LEU A 1 367 ? 14.875 20.438 32.594 1 98.31 367 LEU A O 1
ATOM 2825 N N . GLN A 1 368 ? 13.125 19.547 33.625 1 98.06 368 GLN A N 1
ATOM 2826 C CA . GLN A 1 368 ? 13.758 19.562 34.938 1 98.06 368 GLN A CA 1
ATOM 2827 C C . GLN A 1 368 ? 15.023 18.703 34.938 1 98.06 368 GLN A C 1
ATOM 2829 O O . GLN A 1 368 ? 16.016 19.062 35.594 1 98.06 368 GLN A O 1
ATOM 2834 N N . SER A 1 369 ? 14.938 17.656 34.25 1 97.62 369 SER A N 1
ATOM 2835 C CA . SER A 1 369 ? 16.094 16.766 34.188 1 97.62 369 SER A CA 1
ATOM 2836 C C . SER A 1 369 ? 17.266 17.422 33.469 1 97.62 369 SER A C 1
ATOM 2838 O O . SER A 1 369 ? 18.406 17 33.625 1 97.62 369 SER A O 1
ATOM 2840 N N . MET A 1 370 ? 17 18.484 32.75 1 97.44 370 MET A N 1
ATOM 2841 C CA . MET A 1 370 ? 18.031 19.234 32.062 1 97.44 370 MET A CA 1
ATOM 2842 C C . MET A 1 370 ? 18.391 20.5 32.812 1 97.44 370 MET A C 1
ATOM 2844 O O . MET A 1 370 ? 19.125 21.344 32.344 1 97.44 370 MET A O 1
ATOM 2848 N N . GLY A 1 371 ? 17.75 20.609 34 1 97.06 371 GLY A N 1
ATOM 2849 C CA . GLY A 1 371 ? 18 21.766 34.844 1 97.06 371 GLY A CA 1
ATOM 2850 C C . GLY A 1 371 ? 17.156 22.969 34.469 1 97.06 371 GLY A C 1
ATOM 2851 O O . GLY A 1 371 ? 17.531 24.109 34.75 1 97.06 371 GLY A O 1
ATOM 2852 N N . ILE A 1 372 ? 16.094 22.734 33.719 1 97.19 372 ILE A N 1
ATOM 2853 C CA . ILE A 1 372 ? 15.25 23.828 33.219 1 97.19 372 ILE A CA 1
ATOM 2854 C C . ILE A 1 372 ? 13.914 23.812 33.969 1 97.19 372 ILE A C 1
ATOM 2856 O O . ILE A 1 372 ? 13.109 22.891 33.781 1 97.19 372 ILE A O 1
ATOM 2860 N N . ASP A 1 373 ? 13.594 24.812 34.719 1 93.88 373 ASP A N 1
ATOM 2861 C CA . ASP A 1 373 ? 12.281 24.938 35.344 1 93.88 373 ASP A CA 1
ATOM 2862 C C . ASP A 1 373 ? 11.297 25.656 34.406 1 93.88 373 ASP A C 1
ATOM 2864 O O . ASP A 1 373 ? 10.102 25.359 34.438 1 93.88 373 ASP A O 1
ATOM 2868 N N . HIS A 1 374 ? 11.812 26.609 33.844 1 95.31 374 HIS A N 1
ATOM 2869 C CA . HIS A 1 374 ? 11.109 27.391 32.812 1 95.31 374 HIS A CA 1
ATOM 2870 C C . HIS A 1 374 ? 12.047 27.828 31.703 1 95.31 374 HIS A C 1
ATOM 2872 O O . HIS A 1 374 ? 13.109 28.391 31.969 1 95.31 374 HIS A O 1
ATOM 2878 N N . LEU A 1 375 ? 11.633 27.547 30.547 1 93.06 375 LEU A N 1
ATOM 2879 C CA . LEU A 1 375 ? 12.492 27.906 29.422 1 93.06 375 LEU A CA 1
ATOM 2880 C C . LEU A 1 375 ? 12.656 29.422 29.312 1 93.06 375 LEU A C 1
ATOM 2882 O O . LEU A 1 375 ? 11.703 30.172 29.516 1 93.06 375 LEU A O 1
ATOM 2886 N N . GLN A 1 376 ? 13.898 29.875 29.109 1 86.88 376 GLN A N 1
ATOM 2887 C CA . GLN A 1 376 ? 14.242 31.281 28.969 1 86.88 376 GLN A CA 1
ATOM 2888 C C . GLN A 1 376 ? 14.844 31.562 27.594 1 86.88 376 GLN A C 1
ATOM 2890 O O . GLN A 1 376 ? 15.453 30.672 26.984 1 86.88 376 GLN A O 1
ATOM 2895 N N . ALA A 1 377 ? 14.43 32.75 26.984 1 74.44 377 ALA A N 1
ATOM 2896 C CA . ALA A 1 377 ? 15.078 33.125 25.719 1 74.44 377 ALA A CA 1
ATOM 2897 C C . ALA A 1 377 ? 16.562 33.406 25.938 1 74.44 377 ALA A C 1
ATOM 2899 O O . ALA A 1 377 ? 16.953 33.875 27 1 74.44 377 ALA A O 1
ATOM 2900 N N . LYS A 1 378 ? 17.531 32.875 25 1 64.12 378 LYS A N 1
ATOM 2901 C CA . LYS A 1 378 ? 18.938 33.219 25.078 1 64.12 378 LYS A CA 1
ATOM 2902 C C . LYS A 1 378 ? 19.141 34.719 25.203 1 64.12 378 LYS A C 1
ATOM 2904 O O . LYS A 1 378 ? 18.562 35.5 24.438 1 64.12 378 LYS A O 1
ATOM 2909 N N . SER A 1 379 ? 19.453 35.188 26.391 1 47.47 379 SER A N 1
ATOM 2910 C CA . SER A 1 379 ? 19.875 36.594 26.5 1 47.47 379 SER A CA 1
ATOM 2911 C C . SER A 1 379 ? 21.016 36.875 25.531 1 47.47 379 SER A C 1
ATOM 2913 O O . SER A 1 379 ? 21.906 36.062 25.328 1 47.47 379 SER A O 1
ATOM 2915 N N . ASN A 1 380 ? 20.688 37.5 24.359 1 41.03 380 ASN A N 1
ATOM 2916 C CA . ASN A 1 380 ? 21.844 38.094 23.688 1 41.03 380 ASN A CA 1
ATOM 2917 C C . ASN A 1 380 ? 22.812 38.719 24.688 1 41.03 380 ASN A C 1
ATOM 2919 O O . ASN A 1 380 ? 22.484 39.719 25.359 1 41.03 380 ASN A O 1
ATOM 2923 N N . MET A 1 381 ? 23.344 38 25.516 1 31.64 381 MET A N 1
ATOM 2924 C CA . MET A 1 381 ? 24.5 38.719 25.984 1 31.64 381 MET A CA 1
ATOM 2925 C C . MET A 1 381 ? 25.516 38.906 24.859 1 31.64 381 MET A C 1
ATOM 2927 O O . MET A 1 381 ? 25.734 38 24.062 1 31.64 381 MET A O 1
ATOM 2931 N N . MET B 1 1 ? -27.875 -18.016 13.164 1 28.75 1 MET B N 1
ATOM 2932 C CA . MET B 1 1 ? -26.656 -17.812 12.375 1 28.75 1 MET B CA 1
ATOM 2933 C C . MET B 1 1 ? -25.453 -18.422 13.07 1 28.75 1 MET B C 1
ATOM 2935 O O . MET B 1 1 ? -25.25 -18.234 14.273 1 28.75 1 MET B O 1
ATOM 2939 N N . LEU B 1 2 ? -25.125 -19.609 12.641 1 38.59 2 LEU B N 1
ATOM 2940 C CA . LEU B 1 2 ? -24.031 -20.312 13.312 1 38.59 2 LEU B CA 1
ATOM 2941 C C . LEU B 1 2 ? -22.938 -19.359 13.742 1 38.59 2 LEU B C 1
ATOM 2943 O O . LEU B 1 2 ? -22.703 -18.328 13.086 1 38.59 2 LEU B O 1
ATOM 2947 N N . PRO B 1 3 ? -22.609 -19.438 14.859 1 44.06 3 PRO B N 1
ATOM 2948 C CA . PRO B 1 3 ? -21.531 -18.547 15.32 1 44.06 3 PRO B CA 1
ATOM 2949 C C . PRO B 1 3 ? -20.422 -18.375 14.289 1 44.06 3 PRO B C 1
ATOM 2951 O O . PRO B 1 3 ? -20.109 -19.312 13.555 1 44.06 3 PRO B O 1
ATOM 2954 N N . PRO B 1 4 ? -20.141 -17.219 13.812 1 54.47 4 PRO B N 1
ATOM 2955 C CA . PRO B 1 4 ? -19.312 -17.031 12.625 1 54.47 4 PRO B CA 1
ATOM 2956 C C . PRO B 1 4 ? -17.969 -17.75 12.703 1 54.47 4 PRO B C 1
ATOM 2958 O O . PRO B 1 4 ? -17.266 -17.641 13.703 1 54.47 4 PRO B O 1
ATOM 2961 N N . VAL B 1 5 ? -17.891 -19.062 12.25 1 65.5 5 VAL B N 1
ATOM 2962 C CA . VAL B 1 5 ? -16.656 -19.859 12.148 1 65.5 5 VAL B CA 1
ATOM 2963 C C . VAL B 1 5 ? -15.555 -19.031 11.5 1 65.5 5 VAL B C 1
ATOM 2965 O O . VAL B 1 5 ? -15.789 -18.344 10.5 1 65.5 5 VAL B O 1
ATOM 2968 N N . LYS B 1 6 ? -14.484 -19.016 12.227 1 82.81 6 LYS B N 1
ATOM 2969 C CA . LYS B 1 6 ? -13.336 -18.328 11.648 1 82.81 6 LYS B CA 1
ATOM 2970 C C . LYS B 1 6 ? -12.914 -18.969 10.328 1 82.81 6 LYS B C 1
ATOM 2972 O O . LYS B 1 6 ? -12.781 -20.188 10.242 1 82.81 6 LYS B O 1
ATOM 2977 N N . PRO B 1 7 ? -12.891 -18.234 9.32 1 93 7 PRO B N 1
ATOM 2978 C CA . PRO B 1 7 ? -12.578 -18.781 7.996 1 93 7 PRO B CA 1
ATOM 2979 C C . PRO B 1 7 ? -11.172 -19.375 7.926 1 93 7 PRO B C 1
ATOM 2981 O O . PRO B 1 7 ? -10.25 -18.875 8.57 1 93 7 PRO B O 1
ATOM 2984 N N . ILE B 1 8 ? -11.055 -20.516 7.27 1 96.38 8 ILE B N 1
ATOM 2985 C CA . ILE B 1 8 ? -9.773 -21.062 6.855 1 96.38 8 ILE B CA 1
ATOM 2986 C C . ILE B 1 8 ? -9.578 -20.859 5.355 1 96.38 8 ILE B C 1
ATOM 2988 O O . ILE B 1 8 ? -10.398 -21.312 4.551 1 96.38 8 ILE B O 1
ATOM 2992 N N . LEU B 1 9 ? -8.555 -20.188 5.008 1 97.5 9 LEU B N 1
ATOM 2993 C CA . LEU B 1 9 ? -8.359 -19.766 3.621 1 97.5 9 LEU B CA 1
ATOM 2994 C C . LEU B 1 9 ? -7.512 -20.797 2.869 1 97.5 9 LEU B C 1
ATOM 2996 O O . LEU B 1 9 ? -6.383 -21.078 3.264 1 97.5 9 LEU B O 1
ATOM 3000 N N . PHE B 1 10 ? -8.117 -21.328 1.812 1 97.38 10 PHE B N 1
ATOM 3001 C CA . PHE B 1 10 ? -7.422 -22.141 0.823 1 97.38 10 PHE B CA 1
ATOM 3002 C C . PHE B 1 10 ? -7.309 -21.406 -0.504 1 97.38 10 PHE B C 1
ATOM 3004 O O . PHE B 1 10 ? -7.605 -21.969 -1.561 1 97.38 10 PHE B O 1
ATOM 3011 N N . THR B 1 11 ? -6.938 -20.109 -0.385 1 94.62 11 THR B N 1
ATOM 3012 C CA . THR B 1 11 ? -6.715 -19.219 -1.52 1 94.62 11 THR B CA 1
ATOM 3013 C C . THR B 1 11 ? -5.227 -18.938 -1.704 1 94.62 11 THR B C 1
ATOM 3015 O O . THR B 1 11 ? -4.461 -18.969 -0.737 1 94.62 11 THR B O 1
ATOM 3018 N N . PRO B 1 12 ? -4.785 -18.656 -2.926 1 89.81 12 PRO B N 1
ATOM 3019 C CA . PRO B 1 12 ? -3.359 -18.453 -3.178 1 89.81 12 PRO B CA 1
ATOM 3020 C C . PRO B 1 12 ? -2.865 -17.094 -2.699 1 89.81 12 PRO B C 1
ATOM 3022 O O . PRO B 1 12 ? -1.68 -16.781 -2.83 1 89.81 12 PRO B O 1
ATOM 3025 N N . GLY B 1 13 ? -3.65 -16.203 -2.164 1 83.94 13 GLY B N 1
ATOM 3026 C CA . GLY B 1 13 ? -3.258 -14.898 -1.641 1 83.94 13 GLY B CA 1
ATOM 3027 C C . GLY B 1 13 ? -4.281 -13.812 -1.909 1 83.94 13 GLY B C 1
ATOM 3028 O O . GLY B 1 13 ? -4.711 -13.625 -3.049 1 83.94 13 GLY B O 1
ATOM 3029 N N . PRO B 1 14 ? -4.66 -13.125 -0.911 1 90.94 14 PRO B N 1
ATOM 3030 C CA . PRO B 1 14 ? -4.344 -13.289 0.51 1 90.94 14 PRO B CA 1
ATOM 3031 C C . PRO B 1 14 ? -4.688 -14.68 1.035 1 90.94 14 PRO B C 1
ATOM 3033 O O . PRO B 1 14 ? -5.637 -15.305 0.556 1 90.94 14 PRO B O 1
ATOM 3036 N N . LEU B 1 15 ? -3.865 -15.117 1.967 1 94.44 15 LEU B N 1
ATOM 3037 C CA . LEU B 1 15 ? -3.934 -16.5 2.449 1 94.44 15 LEU B CA 1
ATOM 3038 C C . LEU B 1 15 ? -4.07 -16.531 3.969 1 94.44 15 LEU B C 1
ATOM 3040 O O . LEU B 1 15 ? -4.18 -15.484 4.609 1 94.44 15 LEU B O 1
ATOM 3044 N N . MET B 1 16 ? -4.172 -17.75 4.438 1 96.56 16 MET B N 1
ATOM 3045 C CA . MET B 1 16 ? -4.254 -17.969 5.883 1 96.56 16 MET B CA 1
ATOM 3046 C C . MET B 1 16 ? -2.916 -17.672 6.551 1 96.56 16 MET B C 1
ATOM 3048 O O . MET B 1 16 ? -1.873 -18.141 6.094 1 96.56 16 MET B O 1
ATOM 3052 N N . THR B 1 17 ? -2.914 -16.859 7.551 1 98.25 17 THR B N 1
ATOM 3053 C CA . THR B 1 17 ? -1.711 -16.578 8.328 1 98.25 17 THR B CA 1
ATOM 3054 C C . THR B 1 17 ? -1.858 -17.094 9.758 1 98.25 17 THR B C 1
ATOM 3056 O O . THR B 1 17 ? -2.949 -17.5 10.164 1 98.25 17 THR B O 1
ATOM 3059 N N . SER B 1 18 ? -0.788 -17.156 10.477 1 98.44 18 SER B N 1
ATOM 3060 C CA . SER B 1 18 ? -0.817 -17.641 11.859 1 98.44 18 SER B CA 1
ATOM 3061 C C . SER B 1 18 ? -1.393 -16.594 12.797 1 98.44 18 SER B C 1
ATOM 3063 O O . SER B 1 18 ? -1.456 -15.406 12.453 1 98.44 18 SER B O 1
ATOM 3065 N N . GLU B 1 19 ? -1.803 -17.031 13.945 1 97.94 19 GLU B N 1
ATOM 3066 C CA . GLU B 1 19 ? -2.305 -16.125 14.969 1 97.94 19 GLU B CA 1
ATOM 3067 C C . GLU B 1 19 ? -1.229 -15.133 15.406 1 97.94 19 GLU B C 1
ATOM 3069 O O . GLU B 1 19 ? -1.521 -13.953 15.648 1 97.94 19 GLU B O 1
ATOM 3074 N N . THR B 1 20 ? 0.002 -15.586 15.492 1 98.56 20 THR B N 1
ATOM 3075 C CA . THR B 1 20 ? 1.082 -14.727 15.969 1 98.56 20 THR B CA 1
ATOM 3076 C C . THR B 1 20 ? 1.423 -13.664 14.922 1 98.56 20 THR B C 1
ATOM 3078 O O . THR B 1 20 ? 1.787 -12.539 15.273 1 98.56 20 THR B O 1
ATOM 3081 N N . VAL B 1 21 ? 1.306 -13.992 13.641 1 98.81 21 VAL B N 1
ATOM 3082 C CA . VAL B 1 21 ? 1.5 -13.008 12.578 1 98.81 21 VAL B CA 1
ATOM 3083 C C . VAL B 1 21 ? 0.427 -11.93 12.672 1 98.81 21 VAL B C 1
ATOM 3085 O O . VAL B 1 21 ? 0.729 -10.734 12.586 1 98.81 21 VAL B O 1
ATOM 3088 N N . LYS B 1 22 ? -0.812 -12.312 12.898 1 98.56 22 LYS B N 1
ATOM 3089 C CA . LYS B 1 22 ? -1.896 -11.352 13.039 1 98.56 22 LYS B CA 1
ATOM 3090 C C . LYS B 1 22 ? -1.716 -10.508 14.305 1 98.56 22 LYS B C 1
ATOM 3092 O O . LYS B 1 22 ? -1.929 -9.289 14.281 1 98.56 22 LYS B O 1
ATOM 3097 N N . LYS B 1 23 ? -1.249 -11.102 15.352 1 98.5 23 LYS B N 1
ATOM 3098 C CA . LYS B 1 23 ? -1.084 -10.406 16.625 1 98.5 23 LYS B CA 1
ATOM 3099 C C . LYS B 1 23 ? 0.046 -9.383 16.547 1 98.5 23 LYS B C 1
ATOM 3101 O O . LYS B 1 23 ? 0.082 -8.43 17.328 1 98.5 23 LYS B O 1
ATOM 3106 N N . ALA B 1 24 ? 0.957 -9.562 15.609 1 98.5 24 ALA B N 1
ATOM 3107 C CA . ALA B 1 24 ? 2.045 -8.602 15.422 1 98.5 24 ALA B CA 1
ATOM 3108 C C . ALA B 1 24 ? 1.512 -7.246 14.977 1 98.5 24 ALA B C 1
ATOM 3110 O O . ALA B 1 24 ? 2.219 -6.238 15.055 1 98.5 24 ALA B O 1
ATOM 3111 N N . MET B 1 25 ? 0.223 -7.184 14.578 1 98.31 25 MET B N 1
ATOM 3112 C CA . MET B 1 25 ? -0.375 -5.949 14.078 1 98.31 25 MET B CA 1
ATOM 3113 C C . MET B 1 25 ? -1.168 -5.246 15.18 1 98.31 25 MET B C 1
ATOM 3115 O O . MET B 1 25 ? -1.89 -4.285 14.914 1 98.31 25 MET B O 1
ATOM 3119 N N . LEU B 1 26 ? -1.023 -5.66 16.453 1 97.75 26 LEU B N 1
ATOM 3120 C CA . LEU B 1 26 ? -1.843 -5.125 17.531 1 97.75 26 LEU B CA 1
ATOM 3121 C C . LEU B 1 26 ? -1.129 -3.979 18.234 1 97.75 26 LEU B C 1
ATOM 3123 O O . LEU B 1 26 ? -1.588 -3.506 19.281 1 97.75 26 LEU B O 1
ATOM 3127 N N . THR B 1 27 ? -0.005 -3.529 17.703 1 96.19 27 THR B N 1
ATOM 3128 C CA . THR B 1 27 ? 0.724 -2.412 18.297 1 96.19 27 THR B CA 1
ATOM 3129 C C . THR B 1 27 ? 0.933 -1.302 17.266 1 96.19 27 THR B C 1
ATOM 3131 O O . THR B 1 27 ? 1.355 -1.563 16.141 1 96.19 27 THR B O 1
ATOM 3134 N N . ASP B 1 28 ? 0.635 -0.125 17.688 1 96.5 28 ASP B N 1
ATOM 3135 C CA . ASP B 1 28 ? 0.918 1.043 16.859 1 96.5 28 ASP B CA 1
ATOM 3136 C C . ASP B 1 28 ? 2.367 1.496 17.031 1 96.5 28 ASP B C 1
ATOM 3138 O O . ASP B 1 28 ? 2.863 1.604 18.141 1 96.5 28 ASP B O 1
ATOM 3142 N N . TYR B 1 29 ? 3.008 1.66 15.906 1 94.75 29 TYR B N 1
ATOM 3143 C CA . TYR B 1 29 ? 4.352 2.23 15.914 1 94.75 29 TYR B CA 1
ATOM 3144 C C . TYR B 1 29 ? 4.414 3.488 15.055 1 94.75 29 TYR B C 1
ATOM 3146 O O . TYR B 1 29 ? 3.77 3.564 14.008 1 94.75 29 TYR B O 1
ATOM 3154 N N . ALA B 1 30 ? 5.191 4.43 15.539 1 92.94 30 ALA B N 1
ATOM 3155 C CA . ALA B 1 30 ? 5.543 5.551 14.672 1 92.94 30 ALA B CA 1
ATOM 3156 C C . ALA B 1 30 ? 6.543 5.121 13.602 1 92.94 30 ALA B C 1
ATOM 3158 O O . ALA B 1 30 ? 7.285 4.156 13.789 1 92.94 30 ALA B O 1
ATOM 3159 N N . SER B 1 31 ? 6.559 5.832 12.5 1 90.75 31 SER B N 1
ATOM 3160 C CA . SER B 1 31 ? 7.398 5.461 11.359 1 90.75 31 SER B CA 1
ATOM 3161 C C . SER B 1 31 ? 8.875 5.562 11.711 1 90.75 31 SER B C 1
ATOM 3163 O O . SER B 1 31 ? 9.719 4.938 11.062 1 90.75 31 SER B O 1
ATOM 3165 N N . ARG B 1 32 ? 9.211 6.344 12.75 1 88.31 32 ARG B N 1
ATOM 3166 C CA . ARG B 1 32 ? 10.609 6.527 13.109 1 88.31 32 ARG B CA 1
ATOM 3167 C C . ARG B 1 32 ? 10.922 5.871 14.453 1 88.31 32 ARG B C 1
ATOM 3169 O O . ARG B 1 32 ? 11.984 6.105 15.031 1 88.31 32 ARG B O 1
ATOM 3176 N N . ASP B 1 33 ? 9.977 5.125 14.914 1 90.81 33 ASP B N 1
ATOM 3177 C CA . ASP B 1 33 ? 10.172 4.348 16.141 1 90.81 33 ASP B CA 1
ATOM 3178 C C . ASP B 1 33 ? 11.344 3.383 15.984 1 90.81 33 ASP B C 1
ATOM 3180 O O . ASP B 1 33 ? 11.508 2.748 14.945 1 90.81 33 ASP B O 1
ATOM 3184 N N . ILE B 1 34 ? 12.133 3.277 17.031 1 90.81 34 ILE B N 1
ATOM 3185 C CA . ILE B 1 34 ? 13.352 2.473 16.984 1 90.81 34 ILE B CA 1
ATOM 3186 C C . ILE B 1 34 ? 12.992 1.009 16.734 1 90.81 34 ILE B C 1
ATOM 3188 O O . ILE B 1 34 ? 13.688 0.307 16 1 90.81 34 ILE B O 1
ATOM 3192 N N . ARG B 1 35 ? 11.961 0.522 17.391 1 93.19 35 ARG B N 1
ATOM 3193 C CA . ARG B 1 35 ? 11.539 -0.867 17.219 1 93.19 35 ARG B CA 1
ATOM 3194 C C . ARG B 1 35 ? 11.078 -1.134 15.797 1 93.19 35 ARG B C 1
ATOM 3196 O O . ARG B 1 35 ? 11.359 -2.193 15.234 1 93.19 35 ARG B O 1
ATOM 3203 N N . PHE B 1 36 ? 10.367 -0.212 15.258 1 96.44 36 PHE B N 1
ATOM 3204 C CA . PHE B 1 36 ? 9.93 -0.349 13.875 1 96.44 36 PHE B CA 1
ATOM 3205 C C . PHE B 1 36 ? 11.125 -0.336 12.922 1 96.44 36 PHE B C 1
ATOM 3207 O O . PHE B 1 36 ? 11.219 -1.171 12.023 1 96.44 36 PHE B O 1
ATOM 3214 N N . MET B 1 37 ? 12.016 0.581 13.086 1 96.25 37 MET B N 1
ATOM 3215 C CA . MET B 1 37 ? 13.188 0.69 12.219 1 96.25 37 MET B CA 1
ATOM 3216 C C . MET B 1 37 ? 14.039 -0.57 12.305 1 96.25 37 MET B C 1
ATOM 3218 O O . MET B 1 37 ? 14.617 -1 11.305 1 96.25 37 MET B O 1
ATOM 3222 N N . GLN B 1 38 ? 14.125 -1.145 13.5 1 97.62 38 GLN B N 1
ATOM 3223 C CA . GLN B 1 38 ? 14.844 -2.402 13.664 1 97.62 38 GLN B CA 1
ATOM 3224 C C . GLN B 1 38 ? 14.156 -3.537 12.914 1 97.62 38 GLN B C 1
ATOM 3226 O O . GLN B 1 38 ? 14.812 -4.414 12.359 1 97.62 38 GLN B O 1
ATOM 3231 N N . ALA B 1 39 ? 12.836 -3.494 12.914 1 98.31 39 ALA B N 1
ATOM 3232 C CA . ALA B 1 39 ? 12.086 -4.488 12.156 1 98.31 39 ALA B CA 1
ATOM 3233 C C . ALA B 1 39 ? 12.375 -4.375 10.664 1 98.31 39 ALA B C 1
ATOM 3235 O O . ALA B 1 39 ? 12.578 -5.387 9.984 1 98.31 39 ALA B O 1
ATOM 3236 N N . VAL B 1 40 ? 12.398 -3.16 10.172 1 98.75 40 VAL B N 1
ATOM 3237 C CA . VAL B 1 40 ? 12.695 -2.92 8.758 1 98.75 40 VAL B CA 1
ATOM 3238 C C . VAL B 1 40 ? 14.086 -3.447 8.43 1 98.75 40 VAL B C 1
ATOM 3240 O O . VAL B 1 40 ? 14.273 -4.141 7.422 1 98.75 40 VAL B O 1
ATOM 3243 N N . LYS B 1 41 ? 15.031 -3.137 9.258 1 98.56 41 LYS B N 1
ATOM 3244 C CA . LYS B 1 41 ? 16.406 -3.605 9.062 1 98.56 41 LYS B CA 1
ATOM 3245 C C . LYS B 1 41 ? 16.469 -5.129 9.07 1 98.56 41 LYS B C 1
ATOM 3247 O O . LYS B 1 41 ? 17.062 -5.734 8.18 1 98.56 41 LYS B O 1
ATOM 3252 N N . PHE B 1 42 ? 15.867 -5.727 10.078 1 98.75 42 PHE B N 1
ATOM 3253 C CA . PHE B 1 42 ? 15.836 -7.18 10.195 1 98.75 42 PHE B CA 1
ATOM 3254 C C . PHE B 1 42 ? 15.258 -7.812 8.938 1 98.75 42 PHE B C 1
ATOM 3256 O O . PHE B 1 42 ? 15.828 -8.758 8.391 1 98.75 42 PHE B O 1
ATOM 3263 N N . ILE B 1 43 ? 14.141 -7.285 8.469 1 98.94 43 ILE B N 1
ATOM 3264 C CA . ILE B 1 43 ? 13.43 -7.84 7.316 1 98.94 43 ILE B CA 1
ATOM 3265 C C . ILE B 1 43 ? 14.336 -7.793 6.086 1 98.94 43 ILE B C 1
ATOM 3267 O O . ILE B 1 43 ? 14.477 -8.797 5.379 1 98.94 43 ILE B O 1
ATOM 3271 N N . ARG B 1 44 ? 14.906 -6.629 5.82 1 98.88 44 ARG B N 1
ATOM 3272 C CA . ARG B 1 44 ? 15.727 -6.453 4.629 1 98.88 44 ARG B CA 1
ATOM 3273 C C . ARG B 1 44 ? 16.938 -7.383 4.652 1 98.88 44 ARG B C 1
ATOM 3275 O O . ARG B 1 44 ? 17.281 -7.996 3.639 1 98.88 44 ARG B O 1
ATOM 3282 N N . GLU B 1 45 ? 17.547 -7.59 5.809 1 98.62 45 GLU B N 1
ATOM 3283 C CA . GLU B 1 45 ? 18.703 -8.477 5.949 1 98.62 45 GLU B CA 1
ATOM 3284 C C . GLU B 1 45 ? 18.281 -9.945 5.848 1 98.62 45 GLU B C 1
ATOM 3286 O O . GLU B 1 45 ? 18.953 -10.742 5.191 1 98.62 45 GLU B O 1
ATOM 3291 N N . GLU B 1 46 ? 17.172 -10.258 6.5 1 98.69 46 GLU B N 1
ATOM 3292 C CA . GLU B 1 46 ? 16.703 -11.641 6.535 1 98.69 46 GLU B CA 1
ATOM 3293 C C . GLU B 1 46 ? 16.281 -12.117 5.148 1 98.69 46 GLU B C 1
ATOM 3295 O O . GLU B 1 46 ? 16.531 -13.273 4.785 1 98.69 46 GLU B O 1
ATOM 3300 N N . LEU B 1 47 ? 15.68 -11.305 4.391 1 98.88 47 LEU B N 1
ATOM 3301 C CA . LEU B 1 47 ? 15.234 -11.672 3.053 1 98.88 47 LEU B CA 1
ATOM 3302 C C . LEU B 1 47 ? 16.422 -11.93 2.133 1 98.88 47 LEU B C 1
ATOM 3304 O O . LEU B 1 47 ? 16.375 -12.836 1.297 1 98.88 47 LEU B O 1
ATOM 3308 N N . ILE B 1 48 ? 17.438 -11.133 2.242 1 98.56 48 ILE B N 1
ATOM 3309 C CA . ILE B 1 48 ? 18.656 -11.406 1.496 1 98.56 48 ILE B CA 1
ATOM 3310 C C . ILE B 1 48 ? 19.25 -12.742 1.933 1 98.56 48 ILE B C 1
ATOM 3312 O O . ILE B 1 48 ? 19.641 -13.555 1.095 1 98.56 48 ILE B O 1
ATOM 3316 N N . SER B 1 49 ? 19.219 -12.969 3.201 1 97.25 49 SER B N 1
ATOM 3317 C CA . SER B 1 49 ? 19.797 -14.18 3.771 1 97.25 49 SER B CA 1
ATOM 3318 C C . SER B 1 49 ? 19.062 -15.43 3.295 1 97.25 49 SER B C 1
ATOM 3320 O O . SER B 1 49 ? 19.688 -16.375 2.807 1 97.25 49 SER B O 1
ATOM 3322 N N . ILE B 1 50 ? 17.75 -15.422 3.352 1 95.88 50 ILE B N 1
ATOM 3323 C CA . ILE B 1 50 ? 17.016 -16.641 3.053 1 95.88 50 ILE B CA 1
ATOM 3324 C C . ILE B 1 50 ? 17.016 -16.891 1.545 1 95.88 50 ILE B C 1
ATOM 3326 O O . ILE B 1 50 ? 16.734 -18 1.092 1 95.88 50 ILE B O 1
ATOM 3330 N N . SER B 1 51 ? 17.328 -15.836 0.778 1 96.62 51 SER B N 1
ATOM 3331 C CA . SER B 1 51 ? 17.422 -15.977 -0.671 1 96.62 51 SER B CA 1
ATOM 3332 C C . SER B 1 51 ? 18.781 -16.5 -1.098 1 96.62 51 SER B C 1
ATOM 3334 O O . SER B 1 51 ? 18.984 -16.859 -2.262 1 96.62 51 SER B O 1
ATOM 3336 N N . GLY B 1 52 ? 19.75 -16.531 -0.221 1 96 52 GLY B N 1
ATOM 3337 C CA . GLY B 1 52 ? 21.109 -16.953 -0.526 1 96 52 GLY B CA 1
ATOM 3338 C C . GLY B 1 52 ? 21.875 -15.961 -1.371 1 96 52 GLY B C 1
ATOM 3339 O O . GLY B 1 52 ? 22.859 -16.312 -2.016 1 96 52 GLY B O 1
ATOM 3340 N N . LEU B 1 53 ? 21.406 -14.789 -1.397 1 98 53 LEU B N 1
ATOM 3341 C CA . LEU B 1 53 ? 22.047 -13.75 -2.203 1 98 53 LEU B CA 1
ATOM 3342 C C . LEU B 1 53 ? 23.188 -13.094 -1.438 1 98 53 LEU B C 1
ATOM 3344 O O . LEU B 1 53 ? 23.156 -13.008 -0.208 1 98 53 LEU B O 1
ATOM 3348 N N . ASN B 1 54 ? 24.219 -12.625 -2.145 1 97.81 54 ASN B N 1
ATOM 3349 C CA . ASN B 1 54 ? 25.344 -11.914 -1.554 1 97.81 54 ASN B CA 1
ATOM 3350 C C . ASN B 1 54 ? 24.953 -10.516 -1.103 1 97.81 54 ASN B C 1
ATOM 3352 O O . ASN B 1 54 ? 24.672 -9.641 -1.932 1 97.81 54 ASN B O 1
ATOM 3356 N N . PRO B 1 55 ? 24.984 -10.25 0.185 1 97.5 55 PRO B N 1
ATOM 3357 C CA . PRO B 1 55 ? 24.547 -8.953 0.695 1 97.5 55 PRO B CA 1
ATOM 3358 C C . PRO B 1 55 ? 25.422 -7.797 0.228 1 97.5 55 PRO B C 1
ATOM 3360 O O . PRO B 1 55 ? 25.047 -6.633 0.353 1 97.5 55 PRO B O 1
ATOM 3363 N N . LYS B 1 56 ? 26.594 -8.023 -0.343 1 97.69 56 LYS B N 1
ATOM 3364 C CA . LYS B 1 56 ? 27.469 -6.984 -0.865 1 97.69 56 LYS B CA 1
ATOM 3365 C C . LYS B 1 56 ? 27.047 -6.555 -2.266 1 97.69 56 LYS B C 1
ATOM 3367 O O . LYS B 1 56 ? 27.406 -5.473 -2.725 1 97.69 56 LYS B O 1
ATOM 3372 N N . GLU B 1 57 ? 26.281 -7.426 -2.918 1 98.5 57 GLU B N 1
ATOM 3373 C CA . GLU B 1 57 ? 25.938 -7.176 -4.316 1 98.5 57 GLU B CA 1
ATOM 3374 C C . GLU B 1 57 ? 24.453 -6.941 -4.492 1 98.5 57 GLU B C 1
ATOM 3376 O O . GLU B 1 57 ? 24.016 -6.324 -5.465 1 98.5 57 GLU B O 1
ATOM 3381 N N . TRP B 1 58 ? 23.734 -7.535 -3.547 1 98.81 58 TRP B N 1
ATOM 3382 C CA . TRP B 1 58 ? 22.281 -7.457 -3.637 1 98.81 58 TRP B CA 1
ATOM 3383 C C . TRP B 1 58 ? 21.703 -6.609 -2.504 1 98.81 58 TRP B C 1
ATOM 3385 O O . TRP B 1 58 ? 22.328 -6.465 -1.452 1 98.81 58 TRP B O 1
ATOM 3395 N N . THR B 1 59 ? 20.578 -5.973 -2.768 1 98.81 59 THR B N 1
ATOM 3396 C CA . THR B 1 59 ? 19.859 -5.195 -1.762 1 98.81 59 THR B CA 1
ATOM 3397 C C . THR B 1 59 ? 18.375 -5.578 -1.729 1 98.81 59 THR B C 1
ATOM 3399 O O . THR B 1 59 ? 17.875 -6.195 -2.668 1 98.81 59 THR B O 1
ATOM 3402 N N . CYS B 1 60 ? 17.781 -5.363 -0.609 1 98.94 60 CYS B N 1
ATOM 3403 C CA . CYS B 1 60 ? 16.344 -5.551 -0.428 1 98.94 60 CYS B CA 1
ATOM 3404 C C . CYS B 1 60 ? 15.633 -4.211 -0.271 1 98.94 60 CYS B C 1
ATOM 3406 O O . CYS B 1 60 ? 15.984 -3.418 0.605 1 98.94 60 CYS B O 1
ATOM 3408 N N . ILE B 1 61 ? 14.711 -3.973 -1.112 1 98.94 61 ILE B N 1
ATOM 3409 C CA . ILE B 1 61 ? 13.906 -2.758 -1.058 1 98.94 61 ILE B CA 1
ATOM 3410 C C . ILE B 1 61 ? 12.453 -3.117 -0.749 1 98.94 61 ILE B C 1
ATOM 3412 O O . ILE B 1 61 ? 11.844 -3.926 -1.453 1 98.94 61 ILE B O 1
ATOM 3416 N N . LEU B 1 62 ? 11.914 -2.574 0.347 1 98.88 62 LEU B N 1
ATOM 3417 C CA . LEU B 1 62 ? 10.5 -2.701 0.681 1 98.88 62 LEU B CA 1
ATOM 3418 C C . LEU B 1 62 ? 9.695 -1.551 0.087 1 98.88 62 LEU B C 1
ATOM 3420 O O . LEU B 1 62 ? 10.062 -0.384 0.242 1 98.88 62 LEU B O 1
ATOM 3424 N N . GLN B 1 63 ? 8.68 -1.892 -0.658 1 98.38 63 GLN B N 1
ATOM 3425 C CA . GLN B 1 63 ? 7.859 -0.916 -1.368 1 98.38 63 GLN B CA 1
ATOM 3426 C C . GLN B 1 63 ? 6.398 -1.004 -0.936 1 98.38 63 GLN B C 1
ATOM 3428 O O . GLN B 1 63 ? 5.812 -2.088 -0.936 1 98.38 63 GLN B O 1
ATOM 3433 N N . GLN B 1 64 ? 5.805 0.122 -0.559 1 97.38 64 GLN B N 1
ATOM 3434 C CA . GLN B 1 64 ? 4.383 0.149 -0.225 1 97.38 64 GLN B CA 1
ATOM 3435 C C . GLN B 1 64 ? 3.535 -0.345 -1.394 1 97.38 64 GLN B C 1
ATOM 3437 O O . GLN B 1 64 ? 3.85 -0.076 -2.555 1 97.38 64 GLN B O 1
ATOM 3442 N N . GLY B 1 65 ? 2.396 -0.954 -1.032 1 97.81 65 GLY B N 1
ATOM 3443 C CA . GLY B 1 65 ? 1.478 -1.377 -2.076 1 97.81 65 GLY B CA 1
ATOM 3444 C C . GLY B 1 65 ? 1.54 -2.865 -2.357 1 97.81 65 GLY B C 1
ATOM 3445 O O . GLY B 1 65 ? 2.203 -3.613 -1.636 1 97.81 65 GLY B O 1
ATOM 3446 N N . SER B 1 66 ? 0.917 -3.33 -3.406 1 97.75 66 SER B N 1
ATOM 3447 C CA . SER B 1 66 ? 0.776 -4.742 -3.752 1 97.75 66 SER B CA 1
ATOM 3448 C C . SER B 1 66 ? 1.98 -5.242 -4.543 1 97.75 66 SER B C 1
ATOM 3450 O O . SER B 1 66 ? 2.834 -4.449 -4.945 1 97.75 66 SER B O 1
ATOM 3452 N N . GLY B 1 67 ? 1.996 -6.57 -4.723 1 97.88 67 GLY B N 1
ATOM 3453 C CA . GLY B 1 67 ? 3.018 -7.172 -5.566 1 97.88 67 GLY B CA 1
ATOM 3454 C C . GLY B 1 67 ? 3.043 -6.598 -6.969 1 97.88 67 GLY B C 1
ATOM 3455 O O . GLY B 1 67 ? 4.117 -6.348 -7.523 1 97.88 67 GLY B O 1
ATOM 3456 N N . SER B 1 68 ? 1.854 -6.344 -7.562 1 97.88 68 SER B N 1
ATOM 3457 C CA . SER B 1 68 ? 1.76 -5.762 -8.898 1 97.88 68 SER B CA 1
ATOM 3458 C C . SER B 1 68 ? 2.402 -4.379 -8.945 1 97.88 68 SER B C 1
ATOM 3460 O O . SER B 1 68 ? 3.025 -4.012 -9.945 1 97.88 68 SER B O 1
ATOM 3462 N N . MET B 1 69 ? 2.24 -3.666 -7.91 1 98.44 69 MET B N 1
ATOM 3463 C CA . MET B 1 69 ? 2.873 -2.354 -7.832 1 98.44 69 MET B CA 1
ATOM 3464 C C . MET B 1 69 ? 4.391 -2.484 -7.754 1 98.44 69 MET B C 1
ATOM 3466 O O . MET B 1 69 ? 5.117 -1.648 -8.289 1 98.44 69 MET B O 1
ATOM 3470 N N . GLY B 1 70 ? 4.844 -3.51 -7.02 1 98.81 70 GLY B N 1
ATOM 3471 C CA . GLY B 1 70 ? 6.27 -3.795 -7.012 1 98.81 70 GLY B CA 1
ATOM 3472 C C . GLY B 1 70 ? 6.824 -4.129 -8.383 1 98.81 70 GLY B C 1
ATOM 3473 O O . GLY B 1 70 ? 7.922 -3.693 -8.742 1 98.81 70 GLY B O 1
ATOM 3474 N N . VAL B 1 71 ? 6.066 -4.902 -9.164 1 98.88 71 VAL B N 1
ATOM 3475 C CA . VAL B 1 71 ? 6.461 -5.25 -10.523 1 98.88 71 VAL B CA 1
ATOM 3476 C C . VAL B 1 71 ? 6.574 -3.982 -11.367 1 98.88 71 VAL B C 1
ATOM 3478 O O . VAL B 1 71 ? 7.559 -3.797 -12.094 1 98.88 71 VAL B O 1
ATOM 3481 N N . GLU B 1 72 ? 5.602 -3.111 -11.258 1 98.81 72 GLU B N 1
ATOM 3482 C CA . GLU B 1 72 ? 5.668 -1.855 -12 1 98.81 72 GLU B CA 1
ATOM 3483 C C . GLU B 1 72 ? 6.859 -1.012 -11.555 1 98.81 72 GLU B C 1
ATOM 3485 O O . GLU B 1 72 ? 7.531 -0.398 -12.391 1 98.81 72 GLU B O 1
ATOM 3490 N N . ALA B 1 73 ? 7.086 -0.964 -10.227 1 98.88 73 ALA B N 1
ATOM 3491 C CA . ALA B 1 73 ? 8.219 -0.205 -9.711 1 98.88 73 ALA B CA 1
ATOM 3492 C C . ALA B 1 73 ? 9.531 -0.718 -10.297 1 98.88 73 ALA B C 1
ATOM 3494 O O . ALA B 1 73 ? 10.391 0.071 -10.703 1 98.88 73 ALA B O 1
ATOM 3495 N N . ALA B 1 74 ? 9.656 -2.031 -10.344 1 98.94 74 ALA B N 1
ATOM 3496 C CA . ALA B 1 74 ? 10.875 -2.643 -10.883 1 98.94 74 ALA B CA 1
ATOM 3497 C C . ALA B 1 74 ? 11.047 -2.311 -12.359 1 98.94 74 ALA B C 1
ATOM 3499 O O . ALA B 1 74 ? 12.125 -1.875 -12.781 1 98.94 74 ALA B O 1
ATOM 3500 N N . ILE B 1 75 ? 10 -2.48 -13.148 1 98.88 75 ILE B N 1
ATOM 3501 C CA . ILE B 1 75 ? 10.047 -2.254 -14.586 1 98.88 75 ILE B CA 1
ATOM 3502 C C . ILE B 1 75 ? 10.336 -0.781 -14.867 1 98.88 75 ILE B C 1
ATOM 3504 O O . ILE B 1 75 ? 11.227 -0.453 -15.656 1 98.88 75 ILE B O 1
ATOM 3508 N N . SER B 1 76 ? 9.594 0.082 -14.164 1 98.44 76 SER B N 1
ATOM 3509 C CA . SER B 1 76 ? 9.719 1.521 -14.367 1 98.44 76 SER B CA 1
ATOM 3510 C C . SER B 1 76 ? 11.117 2.01 -14.008 1 98.44 76 SER B C 1
ATOM 3512 O O . SER B 1 76 ? 11.641 2.936 -14.641 1 98.44 76 SER B O 1
ATOM 3514 N N . THR B 1 77 ? 11.695 1.473 -12.977 1 98.56 77 THR B N 1
ATOM 3515 C CA . THR B 1 77 ? 12.992 1.923 -12.469 1 98.56 77 THR B CA 1
ATOM 3516 C C . THR B 1 77 ? 14.125 1.418 -13.352 1 98.56 77 THR B C 1
ATOM 3518 O O . THR B 1 77 ? 15.062 2.16 -13.648 1 98.56 77 THR B O 1
ATOM 3521 N N . VAL B 1 78 ? 13.992 0.186 -13.875 1 98.12 78 VAL B N 1
ATOM 3522 C CA . VAL B 1 78 ? 15.148 -0.479 -14.469 1 98.12 78 VAL B CA 1
ATOM 3523 C C . VAL B 1 78 ? 15.148 -0.256 -15.984 1 98.12 78 VAL B C 1
ATOM 3525 O O . VAL B 1 78 ? 16.203 -0.271 -16.625 1 98.12 78 VAL B O 1
ATOM 3528 N N . PHE B 1 79 ? 13.984 -0.134 -16.609 1 98.44 79 PHE B N 1
ATOM 3529 C CA . PHE B 1 79 ? 13.906 0.064 -18.047 1 98.44 79 PHE B CA 1
ATOM 3530 C C . PHE B 1 79 ? 14.617 1.35 -18.469 1 98.44 79 PHE B C 1
ATOM 3532 O O . PHE B 1 79 ? 14.422 2.396 -17.844 1 98.44 79 PHE B O 1
ATOM 3539 N N . PRO B 1 80 ? 15.398 1.309 -19.469 1 96.88 80 PRO B N 1
ATOM 3540 C CA . PRO B 1 80 ? 16.203 2.488 -19.812 1 96.88 80 PRO B CA 1
ATOM 3541 C C . PRO B 1 80 ? 15.336 3.666 -20.266 1 96.88 80 PRO B C 1
ATOM 3543 O O . PRO B 1 80 ? 14.305 3.467 -20.906 1 96.88 80 PRO B O 1
ATOM 3546 N N . PRO B 1 81 ? 15.781 4.852 -20.016 1 94.38 81 PRO B N 1
ATOM 3547 C CA . PRO B 1 81 ? 15.023 6.043 -20.406 1 94.38 81 PRO B CA 1
ATOM 3548 C C . PRO B 1 81 ? 14.836 6.152 -21.922 1 94.38 81 PRO B C 1
ATOM 3550 O O . PRO B 1 81 ? 13.828 6.68 -22.391 1 94.38 81 PRO B O 1
ATOM 3553 N N . THR B 1 82 ? 15.875 5.68 -22.688 1 94.25 82 THR B N 1
ATOM 3554 C CA . THR B 1 82 ? 15.828 5.707 -24.141 1 94.25 82 THR B CA 1
ATOM 3555 C C . THR B 1 82 ? 16.391 4.406 -24.719 1 94.25 82 THR B C 1
ATOM 3557 O O . THR B 1 82 ? 17.203 3.734 -24.078 1 94.25 82 THR B O 1
ATOM 3560 N N . GLY B 1 83 ? 15.797 4.035 -25.781 1 94.75 83 GLY B N 1
ATOM 3561 C CA . GLY B 1 83 ? 16.375 2.943 -26.547 1 94.75 83 GLY B CA 1
ATOM 3562 C C . GLY B 1 83 ? 16.078 1.578 -25.953 1 94.75 83 GLY B C 1
ATOM 3563 O O . GLY B 1 83 ? 16.781 0.604 -26.25 1 94.75 83 GLY B O 1
ATOM 3564 N N . GLY B 1 84 ? 15.141 1.44 -25.188 1 97.31 84 GLY B N 1
ATOM 3565 C CA . GLY B 1 84 ? 14.852 0.162 -24.547 1 97.31 84 GLY B CA 1
ATOM 3566 C C . GLY B 1 84 ? 13.836 -0.667 -25.312 1 97.31 84 GLY B C 1
ATOM 3567 O O . GLY B 1 84 ? 13.039 -0.126 -26.078 1 97.31 84 GLY B O 1
ATOM 3568 N N . LYS B 1 85 ? 13.945 -1.93 -25.094 1 98.81 85 LYS B N 1
ATOM 3569 C CA . LYS B 1 85 ? 12.953 -2.885 -25.594 1 98.81 85 LYS B CA 1
ATOM 3570 C C . LYS B 1 85 ? 12.719 -4 -24.578 1 98.81 85 LYS B C 1
ATOM 3572 O O . LYS B 1 85 ? 13.664 -4.586 -24.062 1 98.81 85 LYS B O 1
ATOM 3577 N N . PHE B 1 86 ? 11.453 -4.238 -24.312 1 98.88 86 PHE B N 1
ATOM 3578 C CA . PHE B 1 86 ? 11.047 -5.211 -23.312 1 98.88 86 PHE B CA 1
ATOM 3579 C C . PHE B 1 86 ? 10.641 -6.527 -23.969 1 98.88 86 PHE B C 1
ATOM 3581 O O . PHE B 1 86 ? 9.828 -6.543 -24.891 1 98.88 86 PHE B O 1
ATOM 3588 N N . LEU B 1 87 ? 11.219 -7.637 -23.578 1 98.94 87 LEU B N 1
ATOM 3589 C CA . LEU B 1 87 ? 10.758 -8.969 -23.938 1 98.94 87 LEU B CA 1
ATOM 3590 C C . LEU B 1 87 ? 9.977 -9.609 -22.797 1 98.94 87 LEU B C 1
ATOM 3592 O O . LEU B 1 87 ? 10.523 -9.844 -21.719 1 98.94 87 LEU B O 1
ATOM 3596 N N . LEU B 1 88 ? 8.742 -9.836 -23.016 1 98.88 88 LEU B N 1
ATOM 3597 C CA . LEU B 1 88 ? 7.906 -10.492 -22.016 1 98.88 88 LEU B CA 1
ATOM 3598 C C . LEU B 1 88 ? 7.66 -11.953 -22.391 1 98.88 88 LEU B C 1
ATOM 3600 O O . LEU B 1 88 ? 7.152 -12.25 -23.469 1 98.88 88 LEU B O 1
ATOM 3604 N N . ILE B 1 89 ? 8.102 -12.812 -21.531 1 98.12 89 ILE B N 1
ATOM 3605 C CA . ILE B 1 89 ? 7.613 -14.188 -21.625 1 98.12 89 ILE B CA 1
ATOM 3606 C C . ILE B 1 89 ? 6.203 -14.273 -21.047 1 98.12 89 ILE B C 1
ATOM 3608 O O . ILE B 1 89 ? 6.035 -14.383 -19.828 1 98.12 89 ILE B O 1
ATOM 3612 N N . ASN B 1 90 ? 5.207 -14.266 -21.891 1 96.69 90 ASN B N 1
ATOM 3613 C CA . ASN B 1 90 ? 3.801 -14.188 -21.516 1 96.69 90 ASN B CA 1
ATOM 3614 C C . ASN B 1 90 ? 3.201 -15.57 -21.297 1 96.69 90 ASN B C 1
ATOM 3616 O O . ASN B 1 90 ? 2.674 -16.188 -22.219 1 96.69 90 ASN B O 1
ATOM 3620 N N . SER B 1 91 ? 3.158 -15.938 -20.031 1 93.5 91 SER B N 1
ATOM 3621 C CA . SER B 1 91 ? 2.848 -17.328 -19.703 1 93.5 91 SER B CA 1
ATOM 3622 C C . SER B 1 91 ? 1.426 -17.453 -19.156 1 93.5 91 SER B C 1
ATOM 3624 O O . SER B 1 91 ? 0.93 -18.578 -18.984 1 93.5 91 SER B O 1
ATOM 3626 N N . GLY B 1 92 ? 0.779 -16.359 -18.922 1 91.88 92 GLY B N 1
ATOM 3627 C CA . GLY B 1 92 ? -0.561 -16.438 -18.359 1 91.88 92 GLY B CA 1
ATOM 3628 C C . GLY B 1 92 ? -1.059 -15.109 -17.812 1 91.88 92 GLY B C 1
ATOM 3629 O O . GLY B 1 92 ? -0.644 -14.047 -18.281 1 91.88 92 GLY B O 1
ATOM 3630 N N . LYS B 1 93 ? -1.938 -15.188 -16.875 1 91.5 93 LYS B N 1
ATOM 3631 C CA . LYS B 1 93 ? -2.674 -14.031 -16.375 1 91.5 93 LYS B CA 1
ATOM 3632 C C . LYS B 1 93 ? -1.732 -13.016 -15.742 1 91.5 93 LYS B C 1
ATOM 3634 O O . LYS B 1 93 ? -1.861 -11.812 -15.984 1 91.5 93 LYS B O 1
ATOM 3639 N N . TYR B 1 94 ? -0.822 -13.445 -14.953 1 93.44 94 TYR B N 1
ATOM 3640 C CA . TYR B 1 94 ? 0.048 -12.508 -14.242 1 93.44 94 TYR B CA 1
ATOM 3641 C C . TYR B 1 94 ? 1.104 -11.93 -15.18 1 93.44 94 TYR B C 1
ATOM 3643 O O . TYR B 1 94 ? 1.522 -10.781 -15.016 1 93.44 94 TYR B O 1
ATOM 3651 N N . SER B 1 95 ? 1.489 -12.656 -16.188 1 95 95 SER B N 1
ATOM 3652 C CA . SER B 1 95 ? 2.334 -12.078 -17.234 1 95 95 SER B CA 1
ATOM 3653 C C . SER B 1 95 ? 1.58 -11.023 -18.031 1 95 95 SER B C 1
ATOM 3655 O O . SER B 1 95 ? 2.17 -10.031 -18.484 1 95 95 SER B O 1
ATOM 3657 N N . GLU B 1 96 ? 0.326 -11.289 -18.203 1 94.88 96 GLU B N 1
ATOM 3658 C CA . GLU B 1 96 ? -0.491 -10.305 -18.906 1 94.88 96 GLU B CA 1
ATOM 3659 C C . GLU B 1 96 ? -0.586 -9 -18.109 1 94.88 96 GLU B C 1
ATOM 3661 O O . GLU B 1 96 ? -0.652 -7.918 -18.703 1 94.88 96 GLU B O 1
ATOM 3666 N N . LYS B 1 97 ? -0.6 -9.109 -16.812 1 95.38 97 LYS B N 1
ATOM 3667 C CA . LYS B 1 97 ? -0.568 -7.906 -15.992 1 95.38 97 LYS B CA 1
ATOM 3668 C C . LYS B 1 97 ? 0.735 -7.137 -16.188 1 95.38 97 LYS B C 1
ATOM 3670 O O . LYS B 1 97 ? 0.743 -5.906 -16.172 1 95.38 97 LYS B O 1
ATOM 3675 N N . GLN B 1 98 ? 1.785 -7.887 -16.359 1 97.69 98 GLN B N 1
ATOM 3676 C CA . GLN B 1 98 ? 3.057 -7.242 -16.672 1 97.69 98 GLN B CA 1
ATOM 3677 C C . GLN B 1 98 ? 2.996 -6.527 -18.016 1 97.69 98 GLN B C 1
ATOM 3679 O O . GLN B 1 98 ? 3.51 -5.418 -18.156 1 97.69 98 GLN B O 1
ATOM 3684 N N . ALA B 1 99 ? 2.367 -7.18 -18.984 1 98.25 99 ALA B N 1
ATOM 3685 C CA . ALA B 1 99 ? 2.189 -6.555 -20.297 1 98.25 99 ALA B CA 1
ATOM 3686 C C . ALA B 1 99 ? 1.409 -5.25 -20.188 1 98.25 99 ALA B C 1
ATOM 3688 O O . ALA B 1 99 ? 1.74 -4.262 -20.844 1 98.25 99 ALA B O 1
ATOM 3689 N N . TYR B 1 100 ? 0.428 -5.305 -19.359 1 97.81 100 TYR B N 1
ATOM 3690 C CA . TYR B 1 100 ? -0.379 -4.113 -19.141 1 97.81 100 TYR B CA 1
ATOM 3691 C C . TYR B 1 100 ? 0.473 -2.971 -18.594 1 97.81 100 TYR B C 1
ATOM 3693 O O . TYR B 1 100 ? 0.353 -1.829 -19.047 1 97.81 100 TYR B O 1
ATOM 3701 N N . VAL B 1 101 ? 1.33 -3.256 -17.672 1 98.44 101 VAL B N 1
ATOM 3702 C CA . VAL B 1 101 ? 2.229 -2.268 -17.094 1 98.44 101 VAL B CA 1
ATOM 3703 C C . VAL B 1 101 ? 3.137 -1.688 -18.172 1 98.44 101 VAL B C 1
ATOM 3705 O O . VAL B 1 101 ? 3.246 -0.467 -18.312 1 98.44 101 VAL B O 1
ATOM 3708 N N . VAL B 1 102 ? 3.76 -2.541 -18.938 1 98.69 102 VAL B N 1
ATOM 3709 C CA . VAL B 1 102 ? 4.711 -2.121 -19.953 1 98.69 102 VAL B CA 1
ATOM 3710 C C . VAL B 1 102 ? 4.008 -1.254 -21 1 98.69 102 VAL B C 1
ATOM 3712 O O . VAL B 1 102 ? 4.543 -0.228 -21.422 1 98.69 102 VAL B O 1
ATOM 3715 N N . ASN B 1 103 ? 2.789 -1.657 -21.391 1 98.06 103 ASN B N 1
ATOM 3716 C CA . ASN B 1 103 ? 2.014 -0.903 -22.375 1 98.06 103 ASN B CA 1
ATOM 3717 C C . ASN B 1 103 ? 1.619 0.47 -21.828 1 98.06 103 ASN B C 1
ATOM 3719 O O . ASN B 1 103 ? 1.683 1.466 -22.562 1 98.06 103 ASN B O 1
ATOM 3723 N N . ARG B 1 104 ? 1.22 0.496 -20.578 1 97 104 ARG B N 1
ATOM 3724 C CA . ARG B 1 104 ? 0.811 1.761 -19.984 1 97 104 ARG B CA 1
ATOM 3725 C C . ARG B 1 104 ? 1.991 2.719 -19.875 1 97 104 ARG B C 1
ATOM 3727 O O . ARG B 1 104 ? 1.824 3.936 -19.984 1 97 104 ARG B O 1
ATOM 3734 N N . LEU B 1 105 ? 3.146 2.184 -19.609 1 97.25 105 LEU B N 1
ATOM 3735 C CA . LEU B 1 105 ? 4.359 2.988 -19.531 1 97.25 105 LEU B CA 1
ATOM 3736 C C . LEU B 1 105 ? 4.875 3.348 -20.922 1 97.25 105 LEU B C 1
ATOM 3738 O O . LEU B 1 105 ? 5.859 4.074 -21.047 1 97.25 105 LEU B O 1
ATOM 3742 N N . LYS B 1 106 ? 4.238 2.764 -21.969 1 96.44 106 LYS B N 1
ATOM 3743 C CA . LYS B 1 106 ? 4.527 3.027 -23.375 1 96.44 106 LYS B CA 1
ATOM 3744 C C . LYS B 1 106 ? 5.934 2.562 -23.75 1 96.44 106 LYS B C 1
ATOM 3746 O O . LYS B 1 106 ? 6.637 3.232 -24.5 1 96.44 106 LYS B O 1
ATOM 3751 N N . PHE B 1 107 ? 6.336 1.465 -23.156 1 98.44 107 PHE B N 1
ATOM 3752 C CA . PHE B 1 107 ? 7.617 0.861 -23.5 1 98.44 107 PHE B CA 1
ATOM 3753 C C . PHE B 1 107 ? 7.473 -0.06 -24.703 1 98.44 107 PHE B C 1
ATOM 3755 O O . PHE B 1 107 ? 6.484 -0.793 -24.812 1 98.44 107 PHE B O 1
ATOM 3762 N N . PRO B 1 108 ? 8.445 0.031 -25.688 1 98.62 108 PRO B N 1
ATOM 3763 C CA . PRO B 1 108 ? 8.438 -0.981 -26.75 1 98.62 108 PRO B CA 1
ATOM 3764 C C . PRO B 1 108 ? 8.531 -2.404 -26.203 1 98.62 108 PRO B C 1
ATOM 3766 O O . PRO B 1 108 ? 9.328 -2.672 -25.297 1 98.62 108 PRO B O 1
ATOM 3769 N N . MET B 1 109 ? 7.688 -3.289 -26.734 1 98.75 109 MET B N 1
ATOM 3770 C CA . MET B 1 109 ? 7.637 -4.633 -26.156 1 98.75 109 MET B CA 1
ATOM 3771 C C . MET B 1 109 ? 7.457 -5.68 -27.25 1 98.75 109 MET B C 1
ATOM 3773 O O . MET B 1 109 ? 6.742 -5.453 -28.234 1 98.75 109 MET B O 1
ATOM 3777 N N . VAL B 1 110 ? 8.148 -6.766 -27.141 1 98.75 110 VAL B N 1
ATOM 3778 C CA . VAL B 1 110 ? 7.887 -8 -27.859 1 98.75 110 VAL B CA 1
ATOM 3779 C C . VAL B 1 110 ? 7.5 -9.109 -26.875 1 98.75 110 VAL B C 1
ATOM 3781 O O . VAL B 1 110 ? 7.984 -9.133 -25.75 1 98.75 110 VAL B O 1
ATOM 3784 N N . GLU B 1 111 ? 6.594 -9.992 -27.281 1 98.44 111 GLU B N 1
ATOM 3785 C CA . GLU B 1 111 ? 6.105 -11.039 -26.391 1 98.44 111 GLU B CA 1
ATOM 3786 C C . GLU B 1 111 ? 6.375 -12.422 -26.969 1 98.44 111 GLU B C 1
ATOM 3788 O O . GLU B 1 111 ? 6.27 -12.625 -28.188 1 98.44 111 GLU B O 1
ATOM 3793 N N . LEU B 1 112 ? 6.805 -13.297 -26.172 1 98.25 112 LEU B N 1
ATOM 3794 C CA . LEU B 1 112 ? 6.699 -14.734 -26.406 1 98.25 112 LEU B CA 1
ATOM 3795 C C . LEU B 1 112 ? 5.469 -15.312 -25.719 1 98.25 112 LEU B C 1
ATOM 3797 O O . LEU B 1 112 ? 5.488 -15.555 -24.516 1 98.25 112 LEU B O 1
ATOM 3801 N N . LYS B 1 113 ? 4.422 -15.477 -26.391 1 95.75 113 LYS B N 1
ATOM 3802 C CA . LYS B 1 113 ? 3.162 -15.953 -25.812 1 95.75 113 LYS B CA 1
ATOM 3803 C C . LYS B 1 113 ? 3.145 -17.469 -25.703 1 95.75 113 LYS B C 1
ATOM 3805 O O . LYS B 1 113 ? 3.367 -18.172 -26.688 1 95.75 113 LYS B O 1
ATOM 3810 N N . LEU B 1 114 ? 2.811 -17.734 -24.469 1 91.88 114 LEU B N 1
ATOM 3811 C CA . LEU B 1 114 ? 2.693 -19.172 -24.219 1 91.88 114 LEU B CA 1
ATOM 3812 C C . LEU B 1 114 ? 1.233 -19.562 -24.016 1 91.88 114 LEU B C 1
ATOM 3814 O O . LEU B 1 114 ? 0.4 -18.719 -23.656 1 91.88 114 LEU B O 1
ATOM 3818 N N . GLY B 1 115 ? 0.825 -20.734 -24.375 1 84.94 115 GLY B N 1
ATOM 3819 C CA . GLY B 1 115 ? -0.489 -21.234 -24 1 84.94 115 GLY B CA 1
ATOM 3820 C C . GLY B 1 115 ? -0.577 -21.625 -22.531 1 84.94 115 GLY B C 1
ATOM 3821 O O . GLY B 1 115 ? 0.415 -22.062 -21.938 1 84.94 115 GLY B O 1
ATOM 3822 N N . GLU B 1 116 ? -1.716 -21.297 -21.906 1 82.19 116 GLU B N 1
ATOM 3823 C CA . GLU B 1 116 ? -1.896 -21.719 -20.516 1 82.19 116 GLU B CA 1
ATOM 3824 C C . GLU B 1 116 ? -1.64 -23.203 -20.344 1 82.19 116 GLU B C 1
ATOM 3826 O O . GLU B 1 116 ? -2.148 -24.016 -21.125 1 82.19 116 GLU B O 1
ATOM 3831 N N . GLY B 1 117 ? -0.802 -23.516 -19.391 1 84.88 117 GLY B N 1
ATOM 3832 C CA . GLY B 1 117 ? -0.532 -24.906 -19.094 1 84.88 117 GLY B CA 1
ATOM 3833 C C . GLY B 1 117 ? 0.473 -25.547 -20.047 1 84.88 117 GLY B C 1
ATOM 3834 O O . GLY B 1 117 ? 0.728 -26.75 -19.984 1 84.88 117 GLY B O 1
ATOM 3835 N N . LYS B 1 118 ? 1.06 -24.75 -20.828 1 89.56 118 LYS B N 1
ATOM 3836 C CA . LYS B 1 118 ? 2.025 -25.266 -21.797 1 89.56 118 LYS B CA 1
ATOM 3837 C C . LYS B 1 118 ? 3.457 -24.984 -21.344 1 89.56 118 LYS B C 1
ATOM 3839 O O . LYS B 1 118 ? 3.748 -23.922 -20.797 1 89.56 118 LYS B O 1
ATOM 3844 N N . GLU B 1 119 ? 4.277 -25.922 -21.609 1 94.38 119 GLU B N 1
ATOM 3845 C CA . GLU B 1 119 ? 5.695 -25.781 -21.312 1 94.38 119 GLU B CA 1
ATOM 3846 C C . GLU B 1 119 ? 6.359 -24.766 -22.234 1 94.38 119 GLU B C 1
ATOM 3848 O O . GLU B 1 119 ? 5.969 -24.625 -23.391 1 94.38 119 GLU B O 1
ATOM 3853 N N . LEU B 1 120 ? 7.328 -24.062 -21.719 1 95.75 120 LEU B N 1
ATOM 3854 C CA . LEU B 1 120 ? 8.141 -23.172 -22.547 1 95.75 120 LEU B CA 1
ATOM 3855 C C . LEU B 1 120 ? 9.109 -23.953 -23.406 1 95.75 120 LEU B C 1
ATOM 3857 O O . LEU B 1 120 ? 9.852 -24.797 -22.906 1 95.75 120 LEU B O 1
ATOM 3861 N N . GLN B 1 121 ? 9.047 -23.734 -24.656 1 95.75 121 GLN B N 1
ATOM 3862 C CA . GLN B 1 121 ? 10.062 -24.266 -25.562 1 95.75 121 GLN B CA 1
ATOM 3863 C C . GLN B 1 121 ? 11.25 -23.328 -25.688 1 95.75 121 GLN B C 1
ATOM 3865 O O . GLN B 1 121 ? 11.117 -22.219 -26.234 1 95.75 121 GLN B O 1
ATOM 3870 N N . MET B 1 122 ? 12.359 -23.797 -25.312 1 96.62 122 MET B N 1
ATOM 3871 C CA . MET B 1 122 ? 13.547 -22.953 -25.297 1 96.62 122 MET B CA 1
ATOM 3872 C C . MET B 1 122 ? 13.914 -22.484 -26.703 1 96.62 122 MET B C 1
ATOM 3874 O O . MET B 1 122 ? 14.414 -21.375 -26.875 1 96.62 122 MET B O 1
ATOM 3878 N N . SER B 1 123 ? 13.648 -23.312 -27.688 1 97.19 123 SER B N 1
ATOM 3879 C CA . SER B 1 123 ? 13.922 -22.938 -29.078 1 97.19 123 SER B CA 1
ATOM 3880 C C . SER B 1 123 ? 13.109 -21.719 -29.484 1 97.19 123 SER B C 1
ATOM 3882 O O . SER B 1 123 ? 13.586 -20.875 -30.25 1 97.19 123 SER B O 1
ATOM 3884 N N . ALA B 1 124 ? 11.883 -21.656 -29 1 97.5 124 ALA B N 1
ATOM 3885 C CA . ALA B 1 124 ? 11.039 -20.5 -29.281 1 97.5 124 ALA B CA 1
ATOM 3886 C C . ALA B 1 124 ? 11.617 -19.234 -28.641 1 97.5 124 ALA B C 1
ATOM 3888 O O . ALA B 1 124 ? 11.586 -18.156 -29.25 1 97.5 124 ALA B O 1
ATOM 3889 N N . LEU B 1 125 ? 12.109 -19.391 -27.453 1 98.25 125 LEU B N 1
ATOM 3890 C CA . LEU B 1 125 ? 12.75 -18.266 -26.766 1 98.25 125 LEU B CA 1
ATOM 3891 C C . LEU B 1 125 ? 13.969 -17.781 -27.547 1 98.25 125 LEU B C 1
ATOM 3893 O O . LEU B 1 125 ? 14.133 -16.578 -27.766 1 98.25 125 LEU B O 1
ATOM 3897 N N . GLU B 1 126 ? 14.789 -18.703 -27.969 1 98.12 126 GLU B N 1
ATOM 3898 C CA . GLU B 1 126 ? 15.977 -18.359 -28.734 1 98.12 126 GLU B CA 1
ATOM 3899 C C . GLU B 1 126 ? 15.609 -17.641 -30.031 1 98.12 126 GLU B C 1
ATOM 3901 O O . GLU B 1 126 ? 16.266 -16.672 -30.406 1 98.12 126 GLU B O 1
ATOM 3906 N N . SER B 1 127 ? 14.609 -18.141 -30.672 1 98.25 127 SER B N 1
ATOM 3907 C CA . SER B 1 127 ? 14.172 -17.547 -31.938 1 98.25 127 SER B CA 1
ATOM 3908 C C . SER B 1 127 ? 13.711 -16.109 -31.75 1 98.25 127 SER B C 1
ATOM 3910 O O . SER B 1 127 ? 14.07 -15.227 -32.531 1 98.25 127 SER B O 1
ATOM 3912 N N . VAL B 1 128 ? 12.914 -15.844 -30.703 1 98.5 128 VAL B N 1
ATOM 3913 C CA . VAL B 1 128 ? 12.406 -14.5 -30.453 1 98.5 128 VAL B CA 1
ATOM 3914 C C . VAL B 1 128 ? 13.562 -13.562 -30.125 1 98.5 128 VAL B C 1
ATOM 3916 O O . VAL B 1 128 ? 13.586 -12.414 -30.578 1 98.5 128 VAL B O 1
ATOM 3919 N N . ILE B 1 129 ? 14.547 -14.055 -29.406 1 98.5 129 ILE B N 1
ATOM 3920 C CA . ILE B 1 129 ? 15.695 -13.25 -29.016 1 98.5 129 ILE B CA 1
ATOM 3921 C C . ILE B 1 129 ? 16.531 -12.906 -30.25 1 98.5 129 ILE B C 1
ATOM 3923 O O . ILE B 1 129 ? 16.922 -11.75 -30.422 1 98.5 129 ILE B O 1
ATOM 3927 N N . ARG B 1 130 ? 16.766 -13.898 -31.109 1 97.62 130 ARG B N 1
ATOM 3928 C CA . ARG B 1 130 ? 17.562 -13.68 -32.312 1 97.62 130 ARG B CA 1
ATOM 3929 C C . ARG B 1 130 ? 16.891 -12.664 -33.219 1 97.62 130 ARG B C 1
ATOM 3931 O O . ARG B 1 130 ? 17.578 -11.883 -33.906 1 97.62 130 ARG B O 1
ATOM 3938 N N . ALA B 1 131 ? 15.617 -12.656 -33.25 1 98.44 131 ALA B N 1
ATOM 3939 C CA . ALA B 1 131 ? 14.859 -11.727 -34.062 1 98.44 131 ALA B CA 1
ATOM 3940 C C . ALA B 1 131 ? 14.844 -10.336 -33.469 1 98.44 131 ALA B C 1
ATOM 3942 O O . ALA B 1 131 ? 14.5 -9.359 -34.125 1 98.44 131 ALA B O 1
ATOM 3943 N N . ASN B 1 132 ? 15.219 -10.188 -32.156 1 98.56 132 ASN B N 1
ATOM 3944 C CA . ASN B 1 132 ? 15.164 -8.922 -31.422 1 98.56 132 ASN B CA 1
ATOM 3945 C C . ASN B 1 132 ? 16.438 -8.695 -30.625 1 98.56 132 ASN B C 1
ATOM 3947 O O . ASN B 1 132 ? 16.391 -8.617 -29.391 1 98.56 132 ASN B O 1
ATOM 3951 N N . PRO B 1 133 ? 17.531 -8.516 -31.266 1 97.94 133 PRO B N 1
ATOM 3952 C CA . PRO B 1 133 ? 18.812 -8.367 -30.562 1 97.94 133 PRO B CA 1
ATOM 3953 C C . PRO B 1 133 ? 18.891 -7.074 -29.75 1 97.94 133 PRO B C 1
ATOM 3955 O O . PRO B 1 133 ? 19.812 -6.895 -28.953 1 97.94 133 PRO B O 1
ATOM 3958 N N . ASP B 1 134 ? 17.891 -6.168 -29.891 1 98.12 134 ASP B N 1
ATOM 3959 C CA . ASP B 1 134 ? 17.891 -4.867 -29.219 1 98.12 134 ASP B CA 1
ATOM 3960 C C . ASP B 1 134 ? 17.125 -4.926 -27.906 1 98.12 134 ASP B C 1
ATOM 3962 O O . ASP B 1 134 ? 16.953 -3.904 -27.234 1 98.12 134 ASP B O 1
ATOM 3966 N N . VAL B 1 135 ? 16.719 -6.129 -27.469 1 98.75 135 VAL B N 1
ATOM 3967 C CA . VAL B 1 135 ? 16.062 -6.293 -26.188 1 98.75 135 VAL B CA 1
ATOM 3968 C C . VAL B 1 135 ? 17.016 -5.891 -25.062 1 98.75 135 VAL B C 1
ATOM 3970 O O . VAL B 1 135 ? 18.172 -6.324 -25.031 1 98.75 135 VAL B O 1
ATOM 3973 N N . THR B 1 136 ? 16.5 -5.043 -24.172 1 98.75 136 THR B N 1
ATOM 3974 C CA . THR B 1 136 ? 17.344 -4.566 -23.078 1 98.75 136 THR B CA 1
ATOM 3975 C C . THR B 1 136 ? 16.844 -5.082 -21.734 1 98.75 136 THR B C 1
ATOM 3977 O O . THR B 1 136 ? 17.562 -5.031 -20.734 1 98.75 136 THR B O 1
ATOM 3980 N N . THR B 1 137 ? 15.586 -5.461 -21.656 1 98.88 137 THR B N 1
ATOM 3981 C CA . THR B 1 137 ? 14.969 -5.93 -20.422 1 98.88 137 THR B CA 1
ATOM 3982 C C . THR B 1 137 ? 14.062 -7.125 -20.688 1 98.88 137 THR B C 1
ATOM 3984 O O . THR B 1 137 ? 13.305 -7.133 -21.656 1 98.88 137 THR B O 1
ATOM 3987 N N . VAL B 1 138 ? 14.141 -8.148 -19.891 1 98.94 138 VAL B N 1
ATOM 3988 C CA . VAL B 1 138 ? 13.328 -9.352 -20 1 98.94 138 VAL B CA 1
ATOM 3989 C C . VAL B 1 138 ? 12.5 -9.539 -18.734 1 98.94 138 VAL B C 1
ATOM 3991 O O . VAL B 1 138 ? 13.016 -9.43 -17.625 1 98.94 138 VAL B O 1
ATOM 3994 N N . GLY B 1 139 ? 11.219 -9.742 -18.891 1 98.81 139 GLY B N 1
ATOM 3995 C CA . GLY B 1 139 ? 10.328 -10.031 -17.781 1 98.81 139 GLY B CA 1
ATOM 3996 C C . GLY B 1 139 ? 9.703 -11.414 -17.875 1 98.81 139 GLY B C 1
ATOM 3997 O O . GLY B 1 139 ? 9.367 -11.883 -18.953 1 98.81 139 GLY B O 1
ATOM 3998 N N . LEU B 1 140 ? 9.523 -12.07 -16.75 1 98.19 140 LEU B N 1
ATOM 3999 C CA . LEU B 1 140 ? 8.82 -13.352 -16.703 1 98.19 140 LEU B CA 1
ATOM 4000 C C . LEU B 1 140 ? 8.18 -13.562 -15.336 1 98.19 140 LEU B C 1
ATOM 4002 O O . LEU B 1 140 ? 8.531 -12.883 -14.367 1 98.19 140 LEU B O 1
ATOM 4006 N N . VAL B 1 141 ? 7.203 -14.383 -15.289 1 97.81 141 VAL B N 1
ATOM 4007 C CA . VAL B 1 141 ? 6.578 -14.875 -14.062 1 97.81 141 VAL B CA 1
ATOM 4008 C C . VAL B 1 141 ? 7.121 -16.266 -13.727 1 97.81 141 VAL B C 1
ATOM 4010 O O . VAL B 1 141 ? 7.055 -17.172 -14.555 1 97.81 141 VAL B O 1
ATOM 4013 N N . HIS B 1 142 ? 7.691 -16.375 -12.539 1 98.38 142 HIS B N 1
ATOM 4014 C CA . HIS B 1 142 ? 8.328 -17.641 -12.156 1 98.38 142 HIS B CA 1
ATOM 4015 C C . HIS B 1 142 ? 7.285 -18.734 -11.945 1 98.38 142 HIS B C 1
ATOM 4017 O O . HIS B 1 142 ? 7.508 -19.891 -12.328 1 98.38 142 HIS B O 1
ATOM 4023 N N . HIS B 1 143 ? 6.219 -18.391 -11.305 1 97.25 143 HIS B N 1
ATOM 4024 C CA . HIS B 1 143 ? 5.113 -19.297 -11.016 1 97.25 143 HIS B CA 1
ATOM 4025 C C . HIS B 1 143 ? 3.771 -18.641 -11.328 1 97.25 143 HIS B C 1
ATOM 4027 O O . HIS B 1 143 ? 3.387 -17.672 -10.664 1 97.25 143 HIS B O 1
ATOM 4033 N N . GLU B 1 144 ? 3.121 -19.109 -12.344 1 94.38 144 GLU B N 1
ATOM 4034 C CA . GLU B 1 144 ? 1.783 -18.641 -12.68 1 94.38 144 GLU B CA 1
ATOM 4035 C C . GLU B 1 144 ? 0.728 -19.266 -11.781 1 94.38 144 GLU B C 1
ATOM 4037 O O . GLU B 1 144 ? 0.205 -20.344 -12.078 1 94.38 144 GLU B O 1
ATOM 4042 N N . THR B 1 145 ? 0.285 -18.5 -10.82 1 91.75 145 THR B N 1
ATOM 4043 C CA . THR B 1 145 ? -0.591 -19.016 -9.773 1 91.75 145 THR B CA 1
ATOM 4044 C C . THR B 1 145 ? -1.971 -19.344 -10.336 1 91.75 145 THR B C 1
ATOM 4046 O O . THR B 1 145 ? -2.713 -20.141 -9.758 1 91.75 145 THR B O 1
ATOM 4049 N N . SER B 1 146 ? -2.34 -18.797 -11.453 1 88.62 146 SER B N 1
ATOM 4050 C CA . SER B 1 146 ? -3.631 -19.047 -12.086 1 88.62 146 SER B CA 1
ATOM 4051 C C . SER B 1 146 ? -3.742 -20.5 -12.562 1 88.62 146 SER B C 1
ATOM 4053 O O . SER B 1 146 ? -4.84 -21.047 -12.641 1 88.62 146 SER B O 1
ATOM 4055 N N . THR B 1 147 ? -2.613 -21.109 -12.812 1 90.12 147 THR B N 1
ATOM 4056 C CA . THR B 1 147 ? -2.635 -22.484 -13.328 1 90.12 147 THR B CA 1
ATOM 4057 C C . THR B 1 147 ? -1.793 -23.406 -12.453 1 90.12 147 THR B C 1
ATOM 4059 O O . THR B 1 147 ? -1.897 -24.625 -12.562 1 90.12 147 THR B O 1
ATOM 4062 N N . GLY B 1 148 ? -0.958 -22.766 -11.656 1 93.31 148 GLY B N 1
ATOM 4063 C CA . GLY B 1 148 ? -0.037 -23.562 -10.852 1 93.31 148 GLY B CA 1
ATOM 4064 C C . GLY B 1 148 ? 1.232 -23.938 -11.594 1 93.31 148 GLY B C 1
ATOM 4065 O O . GLY B 1 148 ? 2.014 -24.766 -11.117 1 93.31 148 GLY B O 1
ATOM 4066 N N . MET B 1 149 ? 1.473 -23.359 -12.711 1 95 149 MET B N 1
ATOM 4067 C CA . MET B 1 149 ? 2.584 -23.766 -13.57 1 95 149 MET B CA 1
ATOM 4068 C C . MET B 1 149 ? 3.861 -23.016 -13.188 1 95 149 MET B C 1
ATOM 4070 O O . MET B 1 149 ? 3.836 -21.812 -12.969 1 95 149 MET B O 1
ATOM 4074 N N . LEU B 1 150 ? 4.93 -23.719 -13.07 1 97.25 150 LEU B N 1
ATOM 4075 C CA . LEU B 1 150 ? 6.266 -23.188 -12.805 1 97.25 150 LEU B CA 1
ATOM 4076 C C . LEU B 1 150 ? 7.082 -23.109 -14.094 1 97.25 150 LEU B C 1
ATOM 4078 O O . LEU B 1 150 ? 7.059 -24.031 -14.906 1 97.25 150 LEU B O 1
ATOM 4082 N N . TYR B 1 151 ? 7.77 -22.031 -14.289 1 97.12 151 TYR B N 1
ATOM 4083 C CA . TYR B 1 151 ? 8.617 -21.875 -15.469 1 97.12 151 TYR B CA 1
ATOM 4084 C C . TYR B 1 151 ? 10.086 -21.922 -15.094 1 97.12 151 TYR B C 1
ATOM 4086 O O . TYR B 1 151 ? 10.469 -21.516 -13.992 1 97.12 151 TYR B O 1
ATOM 4094 N N . PRO B 1 152 ? 10.898 -22.469 -15.961 1 97.5 152 PRO B N 1
ATOM 4095 C CA . PRO B 1 152 ? 12.305 -22.688 -15.633 1 97.5 152 PRO B CA 1
ATOM 4096 C C . PRO B 1 152 ? 13.141 -21.422 -15.695 1 97.5 152 PRO B C 1
ATOM 4098 O O . PRO B 1 152 ? 13.93 -21.234 -16.625 1 97.5 152 PRO B O 1
ATOM 4101 N N . ALA B 1 153 ? 13.109 -20.625 -14.695 1 98.31 153 ALA B N 1
ATOM 4102 C CA . ALA B 1 153 ? 13.703 -19.281 -14.633 1 98.31 153 ALA B CA 1
ATOM 4103 C C . ALA B 1 153 ? 15.211 -19.344 -14.875 1 98.31 153 ALA B C 1
ATOM 4105 O O . ALA B 1 153 ? 15.758 -18.516 -15.594 1 98.31 153 ALA B O 1
ATOM 4106 N N . GLU B 1 154 ? 15.883 -20.312 -14.281 1 98.5 154 GLU B N 1
ATOM 4107 C CA . GLU B 1 154 ? 17.328 -20.422 -14.422 1 98.5 154 GLU B CA 1
ATOM 4108 C C . GLU B 1 154 ? 17.719 -20.719 -15.867 1 98.5 154 GLU B C 1
ATOM 4110 O O . GLU B 1 154 ? 18.688 -20.156 -16.391 1 98.5 154 GLU B O 1
ATOM 4115 N N . GLN B 1 155 ? 16.984 -21.625 -16.5 1 98.31 155 GLN B N 1
ATOM 4116 C CA . GLN B 1 155 ? 17.266 -21.969 -17.891 1 98.31 155 GLN B CA 1
ATOM 4117 C C . GLN B 1 155 ? 16.984 -20.797 -18.828 1 98.31 155 GLN B C 1
ATOM 4119 O O . GLN B 1 155 ? 17.734 -20.547 -19.766 1 98.31 155 GLN B O 1
ATOM 4124 N N . ILE B 1 156 ? 15.914 -20.109 -18.547 1 98.56 156 ILE B N 1
ATOM 4125 C CA . ILE B 1 156 ? 15.586 -18.906 -19.328 1 98.56 156 ILE B CA 1
ATOM 4126 C C . ILE B 1 156 ? 16.719 -17.906 -19.219 1 98.56 156 ILE B C 1
ATOM 4128 O O . ILE B 1 156 ? 17.172 -17.359 -20.234 1 98.56 156 ILE B O 1
ATOM 4132 N N . ALA B 1 157 ? 17.188 -17.688 -18.047 1 98.75 157 ALA B N 1
ATOM 4133 C CA . ALA B 1 157 ? 18.25 -16.734 -17.797 1 98.75 157 ALA B CA 1
ATOM 4134 C C . ALA B 1 157 ? 19.531 -17.125 -18.547 1 98.75 157 ALA B C 1
ATOM 4136 O O . ALA B 1 157 ? 20.234 -16.266 -19.078 1 98.75 157 ALA B O 1
ATOM 4137 N N . GLU B 1 158 ? 19.812 -18.406 -18.547 1 98.38 158 GLU B N 1
ATOM 4138 C CA . GLU B 1 158 ? 21 -18.891 -19.25 1 98.38 158 GLU B CA 1
ATOM 4139 C C . GLU B 1 158 ? 20.953 -18.516 -20.719 1 98.38 158 GLU B C 1
ATOM 4141 O O . GLU B 1 158 ? 21.938 -18.031 -21.266 1 98.38 158 GLU B O 1
ATOM 4146 N N . VAL B 1 159 ? 19.828 -18.734 -21.328 1 98.38 159 VAL B N 1
ATOM 4147 C CA . VAL B 1 159 ? 19.656 -18.406 -22.75 1 98.38 159 VAL B CA 1
ATOM 4148 C C . VAL B 1 159 ? 19.781 -16.906 -22.953 1 98.38 159 VAL B C 1
ATOM 4150 O O . VAL B 1 159 ? 20.469 -16.438 -23.859 1 98.38 159 VAL B O 1
ATOM 4153 N N . VAL B 1 160 ? 19.125 -16.109 -22.094 1 98.62 160 VAL B N 1
ATOM 4154 C CA . VAL B 1 160 ? 19.109 -14.648 -22.219 1 98.62 160 VAL B CA 1
ATOM 4155 C C . VAL B 1 160 ? 20.531 -14.117 -22.078 1 98.62 160 VAL B C 1
ATOM 4157 O O . VAL B 1 160 ? 20.984 -13.289 -22.875 1 98.62 160 VAL B O 1
ATOM 4160 N N . ARG B 1 161 ? 21.25 -14.625 -21.094 1 98.06 161 ARG B N 1
ATOM 4161 C CA . ARG B 1 161 ? 22.609 -14.141 -20.812 1 98.06 161 ARG B CA 1
ATOM 4162 C C . ARG B 1 161 ? 23.547 -14.469 -21.969 1 98.06 161 ARG B C 1
ATOM 4164 O O . ARG B 1 161 ? 24.453 -13.688 -22.281 1 98.06 161 ARG B O 1
ATOM 4171 N N . ARG B 1 162 ? 23.344 -15.602 -22.516 1 97.69 162 ARG B N 1
ATOM 4172 C CA . ARG B 1 162 ? 24.188 -16.031 -23.625 1 97.69 162 ARG B CA 1
ATOM 4173 C C . ARG B 1 162 ? 23.922 -15.188 -24.875 1 97.69 162 ARG B C 1
ATOM 4175 O O . ARG B 1 162 ? 24.859 -14.75 -25.547 1 97.69 162 ARG B O 1
ATOM 4182 N N . GLU B 1 163 ? 22.688 -14.883 -25.156 1 97.62 163 GLU B N 1
ATOM 4183 C CA . GLU B 1 163 ? 22.281 -14.266 -26.406 1 97.62 163 GLU B CA 1
ATOM 4184 C C . GLU B 1 163 ? 22.172 -12.75 -26.266 1 97.62 163 GLU B C 1
ATOM 4186 O O . GLU B 1 163 ? 22.328 -12.016 -27.25 1 97.62 163 GLU B O 1
ATOM 4191 N N . LEU B 1 164 ? 21.875 -12.281 -25.094 1 98.12 164 LEU B N 1
ATOM 4192 C CA . LEU B 1 164 ? 21.719 -10.867 -24.766 1 98.12 164 LEU B CA 1
ATOM 4193 C C . LEU B 1 164 ? 22.484 -10.516 -23.5 1 98.12 164 LEU B C 1
ATOM 4195 O O . LEU B 1 164 ? 21.891 -10.156 -22.484 1 98.12 164 LEU B O 1
ATOM 4199 N N . PRO B 1 165 ? 23.75 -10.414 -23.547 1 96.31 165 PRO B N 1
ATOM 4200 C CA . PRO B 1 165 ? 24.578 -10.305 -22.344 1 96.31 165 PRO B CA 1
ATOM 4201 C C . PRO B 1 165 ? 24.328 -9.008 -21.578 1 96.31 165 PRO B C 1
ATOM 4203 O O . PRO B 1 165 ? 24.641 -8.922 -20.391 1 96.31 165 PRO B O 1
ATOM 4206 N N . HIS B 1 166 ? 23.703 -8.047 -22.141 1 96.19 166 HIS B N 1
ATOM 4207 C CA . HIS B 1 166 ? 23.516 -6.77 -21.469 1 96.19 166 HIS B CA 1
ATOM 4208 C C . HIS B 1 166 ? 22.078 -6.594 -21 1 96.19 166 HIS B C 1
ATOM 4210 O O . HIS B 1 166 ? 21.75 -5.609 -20.344 1 96.19 166 HIS B O 1
ATOM 4216 N N . ALA B 1 167 ? 21.188 -7.539 -21.328 1 98.5 167 ALA B N 1
ATOM 4217 C CA . ALA B 1 167 ? 19.781 -7.438 -20.953 1 98.5 167 ALA B CA 1
ATOM 4218 C C . ALA B 1 167 ? 19.609 -7.695 -19.453 1 98.5 167 ALA B C 1
ATOM 4220 O O . ALA B 1 167 ? 20.281 -8.555 -18.891 1 98.5 167 ALA B O 1
ATOM 4221 N N . LYS B 1 168 ? 18.766 -6.922 -18.828 1 98.75 168 LYS B N 1
ATOM 4222 C CA . LYS B 1 168 ? 18.391 -7.125 -17.438 1 98.75 168 LYS B CA 1
ATOM 4223 C C . LYS B 1 168 ? 17.172 -8.039 -17.328 1 98.75 168 LYS B C 1
ATOM 4225 O O . LYS B 1 168 ? 16.25 -7.949 -18.141 1 98.75 168 LYS B O 1
ATOM 4230 N N . ILE B 1 169 ? 17.172 -8.922 -16.391 1 98.94 169 ILE B N 1
ATOM 4231 C CA . ILE B 1 169 ? 16.062 -9.859 -16.203 1 98.94 169 ILE B CA 1
ATOM 4232 C C . ILE B 1 169 ? 15.305 -9.516 -14.922 1 98.94 169 ILE B C 1
ATOM 4234 O O . ILE B 1 169 ? 15.898 -9.438 -13.844 1 98.94 169 ILE B O 1
ATOM 4238 N N . ILE B 1 170 ? 14.023 -9.258 -15.039 1 98.94 170 ILE B N 1
ATOM 4239 C CA . ILE B 1 170 ? 13.109 -9.047 -13.93 1 98.94 170 ILE B CA 1
ATOM 4240 C C . ILE B 1 170 ? 12.203 -10.266 -13.766 1 98.94 170 ILE B C 1
ATOM 4242 O O . ILE B 1 170 ? 11.492 -10.648 -14.703 1 98.94 170 ILE B O 1
ATOM 4246 N N . ILE B 1 171 ? 12.195 -10.844 -12.578 1 98.94 171 ILE B N 1
ATOM 4247 C CA . ILE B 1 171 ? 11.336 -12 -12.312 1 98.94 171 ILE B CA 1
ATOM 4248 C C . ILE B 1 171 ? 10.234 -11.602 -11.32 1 98.94 171 ILE B C 1
ATOM 4250 O O . ILE B 1 171 ? 10.516 -11.039 -10.266 1 98.94 171 ILE B O 1
ATOM 4254 N N . ASP B 1 172 ? 9 -11.828 -11.758 1 98.81 172 ASP B N 1
ATOM 4255 C CA . ASP B 1 172 ? 7.895 -11.898 -10.805 1 98.81 172 ASP B CA 1
ATOM 4256 C C . ASP B 1 172 ? 7.895 -13.234 -10.062 1 98.81 172 ASP B C 1
ATOM 4258 O O . ASP B 1 172 ? 7.449 -14.25 -10.594 1 98.81 172 ASP B O 1
ATOM 4262 N N . GLY B 1 173 ? 8.422 -13.211 -8.852 1 98.69 173 GLY B N 1
ATOM 4263 C CA . GLY B 1 173 ? 8.469 -14.391 -8.008 1 98.69 173 GLY B CA 1
ATOM 4264 C C . GLY B 1 173 ? 7.488 -14.328 -6.848 1 98.69 173 GLY B C 1
ATOM 4265 O O . GLY B 1 173 ? 7.75 -14.883 -5.777 1 98.69 173 GLY B O 1
ATOM 4266 N N . ILE B 1 174 ? 6.414 -13.664 -6.996 1 98.44 174 ILE B N 1
ATOM 4267 C CA . ILE B 1 174 ? 5.465 -13.344 -5.938 1 98.44 174 ILE B CA 1
ATOM 4268 C C . ILE B 1 174 ? 4.914 -14.625 -5.332 1 98.44 174 ILE B C 1
ATOM 4270 O O . ILE B 1 174 ? 4.875 -14.781 -4.105 1 98.44 174 ILE B O 1
ATOM 4274 N N . SER B 1 175 ? 4.551 -15.578 -6.125 1 97.62 175 SER B N 1
ATOM 4275 C CA . SER B 1 175 ? 3.971 -16.812 -5.59 1 97.62 175 SER B CA 1
ATOM 4276 C C . SER B 1 175 ? 4.996 -17.938 -5.566 1 97.62 175 SER B C 1
ATOM 4278 O O . SER B 1 175 ? 4.637 -19.109 -5.402 1 97.62 175 SER B O 1
ATOM 4280 N N . ALA B 1 176 ? 6.309 -17.641 -5.793 1 98.19 176 ALA B N 1
ATOM 4281 C CA . ALA B 1 176 ? 7.344 -18.672 -5.84 1 98.19 176 ALA B CA 1
ATOM 4282 C C . ALA B 1 176 ? 8.336 -18.5 -4.691 1 98.19 176 ALA B C 1
ATOM 4284 O O . ALA B 1 176 ? 8.703 -19.469 -4.031 1 98.19 176 ALA B O 1
ATOM 4285 N N . PHE B 1 177 ? 8.789 -17.281 -4.465 1 98.62 177 PHE B N 1
ATOM 4286 C CA . PHE B 1 177 ? 9.828 -17 -3.486 1 98.62 177 PHE B CA 1
ATOM 4287 C C . PHE B 1 177 ? 9.422 -17.484 -2.102 1 98.62 177 PHE B C 1
ATOM 4289 O O . PHE B 1 177 ? 8.32 -17.188 -1.633 1 98.62 177 PHE B O 1
ATOM 4296 N N . GLY B 1 178 ? 10.25 -18.172 -1.488 1 98.06 178 GLY B N 1
ATOM 4297 C CA . GLY B 1 178 ? 10.016 -18.688 -0.148 1 98.06 178 GLY B CA 1
ATOM 4298 C C . GLY B 1 178 ? 9.367 -20.047 -0.139 1 98.06 178 GLY B C 1
ATOM 4299 O O . GLY B 1 178 ? 9.297 -20.703 0.904 1 98.06 178 GLY B O 1
ATOM 4300 N N . GLY B 1 179 ? 8.914 -20.531 -1.348 1 97.88 179 GLY B N 1
ATOM 4301 C CA . GLY B 1 179 ? 8.234 -21.812 -1.409 1 97.88 179 GLY B CA 1
ATOM 4302 C C . GLY B 1 179 ? 8.766 -22.719 -2.506 1 97.88 179 GLY B C 1
ATOM 4303 O O . GLY B 1 179 ? 8.57 -23.938 -2.463 1 97.88 179 GLY B O 1
ATOM 4304 N N . ILE B 1 180 ? 9.406 -22.172 -3.48 1 97.81 180 ILE B N 1
ATOM 4305 C CA . ILE B 1 180 ? 9.961 -22.906 -4.613 1 97.81 180 ILE B CA 1
ATOM 4306 C C . ILE B 1 180 ? 11.453 -22.609 -4.734 1 97.81 180 ILE B C 1
ATOM 4308 O O . ILE B 1 180 ? 11.867 -21.453 -4.727 1 97.81 180 ILE B O 1
ATOM 4312 N N . PRO B 1 181 ? 12.25 -23.641 -4.797 1 96.94 181 PRO B N 1
ATOM 4313 C CA . PRO B 1 181 ? 13.695 -23.422 -4.922 1 96.94 181 PRO B CA 1
ATOM 4314 C C . PRO B 1 181 ? 14.078 -22.766 -6.246 1 96.94 181 PRO B C 1
ATOM 4316 O O . PRO B 1 181 ? 13.531 -23.109 -7.293 1 96.94 181 PRO B O 1
ATOM 4319 N N . CYS B 1 182 ? 14.992 -21.812 -6.188 1 97.81 182 CYS B N 1
ATOM 4320 C CA . CYS B 1 182 ? 15.539 -21.141 -7.355 1 97.81 182 CYS B CA 1
ATOM 4321 C C . CYS B 1 182 ? 16.828 -20.391 -7.008 1 97.81 182 CYS B C 1
ATOM 4323 O O . CYS B 1 182 ? 16.922 -19.781 -5.941 1 97.81 182 CYS B O 1
ATOM 4325 N N . ASP B 1 183 ? 17.797 -20.516 -7.801 1 98.19 183 ASP B N 1
ATOM 4326 C CA . ASP B 1 183 ? 18.984 -19.672 -7.684 1 98.19 183 ASP B CA 1
ATOM 4327 C C . ASP B 1 183 ? 18.75 -18.312 -8.344 1 98.19 183 ASP B C 1
ATOM 4329 O O . ASP B 1 183 ? 19.156 -18.094 -9.484 1 98.19 183 ASP B O 1
ATOM 4333 N N . TYR B 1 184 ? 18.25 -17.406 -7.586 1 97.94 184 TYR B N 1
ATOM 4334 C CA . TYR B 1 184 ? 17.844 -16.141 -8.156 1 97.94 184 TYR B CA 1
ATOM 4335 C C . TYR B 1 184 ? 19.047 -15.297 -8.555 1 97.94 184 TYR B C 1
ATOM 4337 O O . TYR B 1 184 ? 18.938 -14.414 -9.406 1 97.94 184 TYR B O 1
ATOM 4345 N N . GLU B 1 185 ? 20.219 -15.516 -7.969 1 97.81 185 GLU B N 1
ATOM 4346 C CA . GLU B 1 185 ? 21.438 -14.836 -8.414 1 97.81 185 GLU B CA 1
ATOM 4347 C C . GLU B 1 185 ? 21.734 -15.141 -9.883 1 97.81 185 GLU B C 1
ATOM 4349 O O . GLU B 1 185 ? 22.141 -14.25 -10.633 1 97.81 185 GLU B O 1
ATOM 4354 N N . LYS B 1 186 ? 21.469 -16.375 -10.266 1 97.75 186 LYS B N 1
ATOM 4355 C CA . LYS B 1 186 ? 21.688 -16.797 -11.648 1 97.75 186 LYS B CA 1
ATOM 4356 C C . LYS B 1 186 ? 20.469 -16.453 -12.516 1 97.75 186 LYS B C 1
ATOM 4358 O O . LYS B 1 186 ? 20.609 -16.188 -13.711 1 97.75 186 LYS B O 1
ATOM 4363 N N . ALA B 1 187 ? 19.328 -16.391 -11.906 1 98.69 187 ALA B N 1
ATOM 4364 C CA . ALA B 1 187 ? 18.078 -16.375 -12.672 1 98.69 187 ALA B CA 1
ATOM 4365 C C . ALA B 1 187 ? 17.688 -14.961 -13.055 1 98.69 187 ALA B C 1
ATOM 4367 O O . ALA B 1 187 ? 16.938 -14.75 -14.008 1 98.69 187 ALA B O 1
ATOM 4368 N N . CYS B 1 188 ? 18.188 -13.945 -12.281 1 98.88 188 CYS B N 1
ATOM 4369 C CA . CYS B 1 188 ? 17.672 -12.617 -12.594 1 98.88 188 CYS B CA 1
ATOM 4370 C C . CYS B 1 188 ? 18.562 -11.531 -12.008 1 98.88 188 CYS B C 1
ATOM 4372 O O . CYS B 1 188 ? 19.594 -11.828 -11.398 1 98.88 188 CYS B O 1
ATOM 4374 N N . ASP B 1 189 ? 18.188 -10.25 -12.328 1 98.88 189 ASP B N 1
ATOM 4375 C CA . ASP B 1 189 ? 18.828 -9.062 -11.781 1 98.88 189 ASP B CA 1
ATOM 4376 C C . ASP B 1 189 ? 17.922 -8.383 -10.758 1 98.88 189 ASP B C 1
ATOM 4378 O O . ASP B 1 189 ? 18.391 -7.621 -9.906 1 98.88 189 ASP B O 1
ATOM 4382 N N . VAL B 1 190 ? 16.641 -8.57 -10.906 1 98.94 190 VAL B N 1
ATOM 4383 C CA . VAL B 1 190 ? 15.625 -8.055 -10 1 98.94 190 VAL B CA 1
ATOM 4384 C C . VAL B 1 190 ? 14.555 -9.117 -9.758 1 98.94 190 VAL B C 1
ATOM 4386 O O . VAL B 1 190 ? 13.992 -9.664 -10.703 1 98.94 190 VAL B O 1
ATOM 4389 N N . LEU B 1 191 ? 14.32 -9.438 -8.531 1 98.94 191 LEU B N 1
ATOM 4390 C CA . LEU B 1 191 ? 13.242 -10.312 -8.094 1 98.94 191 LEU B CA 1
ATOM 4391 C C . LEU B 1 191 ? 12.18 -9.531 -7.328 1 98.94 191 LEU B C 1
ATOM 4393 O O . LEU B 1 191 ? 12.492 -8.82 -6.371 1 98.94 191 LEU B O 1
ATOM 4397 N N . VAL B 1 192 ? 10.969 -9.617 -7.805 1 98.94 192 VAL B N 1
ATOM 4398 C CA . VAL B 1 192 ? 9.852 -9.016 -7.09 1 98.94 192 VAL B CA 1
ATOM 4399 C C . VAL B 1 192 ? 9.031 -10.102 -6.398 1 98.94 192 VAL B C 1
ATOM 4401 O O . VAL B 1 192 ? 8.68 -11.109 -7.02 1 98.94 192 VAL B O 1
ATOM 4404 N N . THR B 1 193 ? 8.742 -9.914 -5.156 1 98.75 193 THR B N 1
ATOM 4405 C CA . THR B 1 193 ? 7.867 -10.828 -4.438 1 98.75 193 THR B CA 1
ATOM 4406 C C . THR B 1 193 ? 6.969 -10.062 -3.469 1 98.75 193 THR B C 1
ATOM 4408 O O . THR B 1 193 ? 6.898 -8.836 -3.514 1 98.75 193 THR B O 1
ATOM 4411 N N . ALA B 1 194 ? 6.117 -10.75 -2.762 1 98.25 194 ALA B N 1
ATOM 4412 C CA . ALA B 1 194 ? 5.191 -10.188 -1.785 1 98.25 194 ALA B CA 1
ATOM 4413 C C . ALA B 1 194 ? 5.047 -11.102 -0.573 1 98.25 194 ALA B C 1
ATOM 4415 O O . ALA B 1 194 ? 5.242 -12.312 -0.677 1 98.25 194 ALA B O 1
ATOM 4416 N N . PRO B 1 195 ? 4.742 -10.523 0.558 1 98.38 195 PRO B N 1
ATOM 4417 C CA . PRO B 1 195 ? 4.703 -11.32 1.79 1 98.38 195 PRO B CA 1
ATOM 4418 C C . PRO B 1 195 ? 3.492 -12.242 1.854 1 98.38 195 PRO B C 1
ATOM 4420 O O . PRO B 1 195 ? 3.514 -13.242 2.58 1 98.38 195 PRO B O 1
ATOM 4423 N N . ASN B 1 196 ? 2.396 -11.953 1.162 1 98.31 196 ASN B N 1
ATOM 4424 C CA . ASN B 1 196 ? 1.107 -12.602 1.37 1 98.31 196 ASN B CA 1
ATOM 4425 C C . ASN B 1 196 ? 0.966 -13.852 0.509 1 98.31 196 ASN B C 1
ATOM 4427 O O . ASN B 1 196 ? -0.125 -14.156 0.024 1 98.31 196 ASN B O 1
ATOM 4431 N N . LYS B 1 197 ? 2.068 -14.5 0.229 1 97.88 197 LYS B N 1
ATOM 4432 C CA . LYS B 1 197 ? 2.129 -15.789 -0.451 1 97.88 197 LYS B CA 1
ATOM 4433 C C . LYS B 1 197 ? 2.957 -16.797 0.345 1 97.88 197 LYS B C 1
ATOM 4435 O O . LYS B 1 197 ? 2.596 -17.156 1.468 1 97.88 197 LYS B O 1
ATOM 4440 N N . CYS B 1 198 ? 4.156 -17.141 -0.162 1 98.25 198 CYS B N 1
ATOM 4441 C CA . CYS B 1 198 ? 4.922 -18.234 0.43 1 98.25 198 CYS B CA 1
ATOM 4442 C C . CYS B 1 198 ? 5.574 -17.812 1.736 1 98.25 198 CYS B C 1
ATOM 4444 O O . CYS B 1 198 ? 6.02 -18.641 2.521 1 98.25 198 CYS B O 1
ATOM 4446 N N . LEU B 1 199 ? 5.555 -16.5 2.062 1 98.62 199 LEU B N 1
ATOM 4447 C CA . LEU B 1 199 ? 6.145 -16.031 3.311 1 98.62 199 LEU B CA 1
ATOM 4448 C C . LEU B 1 199 ? 5.105 -16 4.426 1 98.62 199 LEU B C 1
ATOM 4450 O O . LEU B 1 199 ? 5.438 -15.75 5.586 1 98.62 199 LEU B O 1
ATOM 4454 N N . HIS B 1 200 ? 3.883 -16.266 4.125 1 98.69 200 HIS B N 1
ATOM 4455 C CA . HIS B 1 200 ? 2.787 -16.453 5.07 1 98.69 200 HIS B CA 1
ATOM 4456 C C . HIS B 1 200 ? 2.549 -15.18 5.887 1 98.69 200 HIS B C 1
ATOM 4458 O O . HIS B 1 200 ? 2.379 -15.25 7.105 1 98.69 200 HIS B O 1
ATOM 4464 N N . SER B 1 201 ? 2.615 -14.047 5.262 1 98.75 201 SER B N 1
ATOM 4465 C CA . SER B 1 201 ? 2.281 -12.781 5.906 1 98.75 201 SER B CA 1
ATOM 4466 C C . SER B 1 201 ? 1.119 -12.094 5.199 1 98.75 201 SER B C 1
ATOM 4468 O O . SER B 1 201 ? 0.397 -12.719 4.422 1 98.75 201 SER B O 1
ATOM 4470 N N . VAL B 1 202 ? 0.813 -10.859 5.559 1 98.69 202 VAL B N 1
ATOM 4471 C CA . VAL B 1 202 ? -0.389 -10.18 5.094 1 98.69 202 VAL B CA 1
ATOM 4472 C C . VAL B 1 202 ? -0.043 -9.258 3.926 1 98.69 202 VAL B C 1
ATOM 4474 O O . VAL B 1 202 ? 1.117 -8.875 3.75 1 98.69 202 VAL B O 1
ATOM 4477 N N . PRO B 1 203 ? -0.983 -8.938 3.055 1 98.56 203 PRO B N 1
ATOM 4478 C CA . PRO B 1 203 ? -0.726 -8.039 1.921 1 98.56 203 PRO B CA 1
ATOM 4479 C C . PRO B 1 203 ? -0.594 -6.582 2.34 1 98.56 203 PRO B C 1
ATOM 4481 O O . PRO B 1 203 ? -1.185 -6.164 3.342 1 98.56 203 PRO B O 1
ATOM 4484 N N . GLY B 1 204 ? 0.181 -5.77 1.547 1 98.44 204 GLY B N 1
ATOM 4485 C CA . GLY B 1 204 ? 0.281 -4.34 1.801 1 98.44 204 GLY B CA 1
ATOM 4486 C C . GLY B 1 204 ? 1.635 -3.764 1.433 1 98.44 204 GLY B C 1
ATOM 4487 O O . GLY B 1 204 ? 1.806 -2.543 1.396 1 98.44 204 GLY B O 1
ATOM 4488 N N . ILE B 1 205 ? 2.605 -4.648 1.138 1 98.5 205 ILE B N 1
ATOM 4489 C CA . ILE B 1 205 ? 3.9 -4.215 0.625 1 98.5 205 ILE B CA 1
ATOM 4490 C C . ILE B 1 205 ? 4.395 -5.199 -0.432 1 98.5 205 ILE B C 1
ATOM 4492 O O . ILE B 1 205 ? 3.885 -6.316 -0.533 1 98.5 205 ILE B O 1
ATOM 4496 N N . SER B 1 206 ? 5.254 -4.758 -1.252 1 98.69 206 SER B N 1
ATOM 4497 C CA . SER B 1 206 ? 6.035 -5.625 -2.127 1 98.69 206 SER B CA 1
ATOM 4498 C C . SER B 1 206 ? 7.504 -5.648 -1.714 1 98.69 206 SER B C 1
ATOM 4500 O O . SER B 1 206 ? 7.965 -4.762 -0.993 1 98.69 206 SER B O 1
ATOM 4502 N N . ILE B 1 207 ? 8.172 -6.656 -2.035 1 98.94 207 ILE B N 1
ATOM 4503 C CA . ILE B 1 207 ? 9.578 -6.891 -1.714 1 98.94 207 ILE B CA 1
ATOM 4504 C C . ILE B 1 207 ? 10.391 -7 -3.002 1 98.94 207 ILE B C 1
ATOM 4506 O O . ILE B 1 207 ? 10.062 -7.797 -3.885 1 98.94 207 ILE B O 1
ATOM 4510 N N . ILE B 1 208 ? 11.406 -6.184 -3.096 1 98.94 208 ILE B N 1
ATOM 4511 C CA . ILE B 1 208 ? 12.297 -6.227 -4.25 1 98.94 208 ILE B CA 1
ATOM 4512 C C . ILE B 1 208 ? 13.695 -6.641 -3.811 1 98.94 208 ILE B C 1
ATOM 4514 O O . ILE B 1 208 ? 14.305 -5.988 -2.957 1 98.94 208 ILE B O 1
ATOM 4518 N N . LEU B 1 209 ? 14.141 -7.711 -4.242 1 98.94 209 LEU B N 1
ATOM 4519 C CA . LEU B 1 209 ? 15.555 -8.07 -4.168 1 98.94 209 LEU B CA 1
ATOM 4520 C C . LEU B 1 209 ? 16.25 -7.789 -5.492 1 98.94 209 LEU B C 1
ATOM 4522 O O . LEU B 1 209 ? 15.875 -8.328 -6.531 1 98.94 209 LEU B O 1
ATOM 4526 N N . ALA B 1 210 ? 17.281 -6.957 -5.48 1 98.94 210 ALA B N 1
ATOM 4527 C CA . ALA B 1 210 ? 17.875 -6.496 -6.734 1 98.94 210 ALA B CA 1
ATOM 4528 C C . ALA B 1 210 ? 19.391 -6.34 -6.605 1 98.94 210 ALA B C 1
ATOM 4530 O O . ALA B 1 210 ? 19.906 -6.117 -5.508 1 98.94 210 ALA B O 1
ATOM 4531 N N . ARG B 1 211 ? 20.062 -6.516 -7.734 1 98.88 211 ARG B N 1
ATOM 4532 C CA . ARG B 1 211 ? 21.453 -6.094 -7.781 1 98.88 211 ARG B CA 1
ATOM 4533 C C . ARG B 1 211 ? 21.594 -4.613 -7.438 1 98.88 211 ARG B C 1
ATOM 4535 O O . ARG B 1 211 ? 21.016 -3.76 -8.109 1 98.88 211 ARG B O 1
ATOM 4542 N N . ARG B 1 212 ? 22.375 -4.312 -6.469 1 98.69 212 ARG B N 1
ATOM 4543 C CA . ARG B 1 212 ? 22.422 -2.975 -5.887 1 98.69 212 ARG B CA 1
ATOM 4544 C C . ARG B 1 212 ? 22.875 -1.942 -6.914 1 98.69 212 ARG B C 1
ATOM 4546 O O . ARG B 1 212 ? 22.25 -0.89 -7.059 1 98.69 212 ARG B O 1
ATOM 4553 N N . LEU B 1 213 ? 23.922 -2.201 -7.664 1 98.56 213 LEU B N 1
ATOM 4554 C CA . LEU B 1 213 ? 24.469 -1.25 -8.617 1 98.56 213 LEU B CA 1
ATOM 4555 C C . LEU B 1 213 ? 23.469 -0.922 -9.719 1 98.56 213 LEU B C 1
ATOM 4557 O O . LEU B 1 213 ? 23.438 0.204 -10.219 1 98.56 213 LEU B O 1
ATOM 4561 N N . LEU B 1 214 ? 22.656 -1.904 -10.094 1 98.69 214 LEU B N 1
ATOM 4562 C CA . LEU B 1 214 ? 21.625 -1.701 -11.109 1 98.69 214 LEU B CA 1
ATOM 4563 C C . LEU B 1 214 ? 20.609 -0.653 -10.648 1 98.69 214 LEU B C 1
ATOM 4565 O O . LEU B 1 214 ? 20.234 0.233 -11.422 1 98.69 214 LEU B O 1
ATOM 4569 N N . ILE B 1 215 ? 20.172 -0.714 -9.359 1 98.81 215 ILE B N 1
ATOM 4570 C CA . ILE B 1 215 ? 19.188 0.209 -8.812 1 98.81 215 ILE B CA 1
ATOM 4571 C C . ILE B 1 215 ? 19.812 1.586 -8.617 1 98.81 215 ILE B C 1
ATOM 4573 O O . ILE B 1 215 ? 19.188 2.607 -8.93 1 98.81 215 ILE B O 1
ATOM 4577 N N . GLU B 1 216 ? 21.031 1.604 -8.125 1 98.44 216 GLU B N 1
ATOM 4578 C CA . GLU B 1 216 ? 21.734 2.871 -7.934 1 98.44 216 GLU B CA 1
ATOM 4579 C C . GLU B 1 216 ? 21.938 3.6 -9.258 1 98.44 216 GLU B C 1
ATOM 4581 O O . GLU B 1 216 ? 21.75 4.816 -9.336 1 98.44 216 GLU B O 1
ATOM 4586 N N . ALA B 1 217 ? 22.234 2.879 -10.328 1 97.69 217 ALA B N 1
ATOM 4587 C CA . ALA B 1 217 ? 22.484 3.451 -11.648 1 97.69 217 ALA B CA 1
ATOM 4588 C C . ALA B 1 217 ? 21.188 3.945 -12.281 1 97.69 217 ALA B C 1
ATOM 4590 O O . ALA B 1 217 ? 21.219 4.734 -13.227 1 97.69 217 ALA B O 1
ATOM 4591 N N . ALA B 1 218 ? 20.062 3.506 -11.719 1 97.75 218 ALA B N 1
ATOM 4592 C CA . ALA B 1 218 ? 18.766 3.826 -12.305 1 97.75 218 ALA B CA 1
ATOM 4593 C C . ALA B 1 218 ? 18.188 5.109 -11.703 1 97.75 218 ALA B C 1
ATOM 4595 O O . ALA B 1 218 ? 17.016 5.434 -11.922 1 97.75 218 ALA B O 1
ATOM 4596 N N . ASN B 1 219 ? 18.969 5.805 -10.914 1 96.25 219 ASN B N 1
ATOM 4597 C CA . ASN B 1 219 ? 18.5 7.062 -10.344 1 96.25 219 ASN B CA 1
ATOM 4598 C C . ASN B 1 219 ? 18 8.023 -11.422 1 96.25 219 ASN B C 1
ATOM 4600 O O . ASN B 1 219 ? 18.719 8.32 -12.375 1 96.25 219 ASN B O 1
ATOM 4604 N N . GLY B 1 220 ? 16.766 8.445 -11.273 1 94.06 220 GLY B N 1
ATOM 4605 C CA . GLY B 1 220 ? 16.188 9.398 -12.211 1 94.06 220 GLY B CA 1
ATOM 4606 C C . GLY B 1 220 ? 15.5 8.727 -13.391 1 94.06 220 GLY B C 1
ATOM 4607 O O . GLY B 1 220 ? 14.922 9.406 -14.242 1 94.06 220 GLY B O 1
ATOM 4608 N N . CYS B 1 221 ? 15.461 7.391 -13.414 1 95.31 221 CYS B N 1
ATOM 4609 C CA . CYS B 1 221 ? 14.945 6.672 -14.578 1 95.31 221 CYS B CA 1
ATOM 4610 C C . CYS B 1 221 ? 13.477 6.336 -14.406 1 95.31 221 CYS B C 1
ATOM 4612 O O . CYS B 1 221 ? 12.742 6.191 -15.391 1 95.31 221 CYS B O 1
ATOM 4614 N N . ALA B 1 222 ? 13.016 6.191 -13.141 1 96.88 222 ALA B N 1
ATOM 4615 C CA . ALA B 1 222 ? 11.633 5.809 -12.891 1 96.88 222 ALA B CA 1
ATOM 4616 C C . ALA B 1 222 ? 10.664 6.801 -13.523 1 96.88 222 ALA B C 1
ATOM 4618 O O . ALA B 1 222 ? 10.93 8.008 -13.539 1 96.88 222 ALA B O 1
ATOM 4619 N N . ARG B 1 223 ? 9.539 6.32 -14.008 1 96.62 223 ARG B N 1
ATOM 4620 C CA . ARG B 1 223 ? 8.57 7.16 -14.703 1 96.62 223 ARG B CA 1
ATOM 4621 C C . ARG B 1 223 ? 7.598 7.805 -13.719 1 96.62 223 ARG B C 1
ATOM 4623 O O . ARG B 1 223 ? 6.832 8.695 -14.086 1 96.62 223 ARG B O 1
ATOM 4630 N N . GLY B 1 224 ? 7.539 7.391 -12.531 1 96 224 GLY B N 1
ATOM 4631 C CA . GLY B 1 224 ? 6.766 7.965 -11.445 1 96 224 GLY B CA 1
ATOM 4632 C C . GLY B 1 224 ? 7.598 8.266 -10.211 1 96 224 GLY B C 1
ATOM 4633 O O . GLY B 1 224 ? 8.773 7.902 -10.141 1 96 224 GLY B O 1
ATOM 4634 N N . ALA B 1 225 ? 6.977 8.938 -9.242 1 97.62 225 ALA B N 1
ATOM 4635 C CA . ALA B 1 225 ? 7.703 9.406 -8.07 1 97.62 225 ALA B CA 1
ATOM 4636 C C . ALA B 1 225 ? 7.688 8.359 -6.957 1 97.62 225 ALA B C 1
ATOM 4638 O O . ALA B 1 225 ? 8.734 8.023 -6.398 1 97.62 225 ALA B O 1
ATOM 4639 N N . THR B 1 226 ? 6.547 7.801 -6.703 1 97.94 226 THR B N 1
ATOM 4640 C CA . THR B 1 226 ? 6.391 7.004 -5.488 1 97.94 226 THR B CA 1
ATOM 4641 C C . THR B 1 226 ? 6.723 5.539 -5.762 1 97.94 226 THR B C 1
ATOM 4643 O O . THR B 1 226 ? 6.898 4.754 -4.828 1 97.94 226 THR B O 1
ATOM 4646 N N . LEU B 1 227 ? 6.797 5.117 -7.02 1 98.31 227 LEU B N 1
ATOM 4647 C CA . LEU B 1 227 ? 7.219 3.773 -7.406 1 98.31 227 LEU B CA 1
ATOM 4648 C C . LEU B 1 227 ? 8.625 3.795 -7.996 1 98.31 227 LEU B C 1
ATOM 4650 O O . LEU B 1 227 ? 8.867 3.211 -9.055 1 98.31 227 LEU B O 1
ATOM 4654 N N . ASP B 1 228 ? 9.492 4.512 -7.375 1 98.62 228 ASP B N 1
ATOM 4655 C CA . ASP B 1 228 ? 10.898 4.633 -7.727 1 98.62 228 ASP B CA 1
ATOM 4656 C C . ASP B 1 228 ? 11.781 3.873 -6.734 1 98.62 228 ASP B C 1
ATOM 4658 O O . ASP B 1 228 ? 12.039 4.359 -5.633 1 98.62 228 ASP B O 1
ATOM 4662 N N . LEU B 1 229 ? 12.32 2.777 -7.184 1 98.88 229 LEU B N 1
ATOM 4663 C CA . LEU B 1 229 ? 13.086 1.914 -6.297 1 98.88 229 LEU B CA 1
ATOM 4664 C C . LEU B 1 229 ? 14.422 2.562 -5.93 1 98.88 229 LEU B C 1
ATOM 4666 O O . LEU B 1 229 ? 14.953 2.332 -4.84 1 98.88 229 LEU B O 1
ATOM 4670 N N . SER B 1 230 ? 14.961 3.344 -6.844 1 98.69 230 SER B N 1
ATOM 4671 C CA . SER B 1 230 ? 16.219 4.027 -6.543 1 98.69 230 SER B CA 1
ATOM 4672 C C . SER B 1 230 ? 16.031 5.047 -5.422 1 98.69 230 SER B C 1
ATOM 4674 O O . SER B 1 230 ? 16.891 5.172 -4.547 1 98.69 230 SER B O 1
ATOM 4676 N N . MET B 1 231 ? 14.914 5.73 -5.453 1 98 231 MET B N 1
ATOM 4677 C CA . MET B 1 231 ? 14.602 6.691 -4.398 1 98 231 MET B CA 1
ATOM 4678 C C . MET B 1 231 ? 14.406 5.988 -3.062 1 98 231 MET B C 1
ATOM 4680 O O . MET B 1 231 ? 14.914 6.441 -2.035 1 98 231 MET B O 1
ATOM 4684 N N . GLN B 1 232 ? 13.688 4.918 -3.062 1 98.44 232 GLN B N 1
ATOM 4685 C CA . GLN B 1 232 ? 13.43 4.164 -1.84 1 98.44 232 GLN B CA 1
ATOM 4686 C C . GLN B 1 232 ? 14.727 3.59 -1.267 1 98.44 232 GLN B C 1
ATOM 4688 O O . GLN B 1 232 ? 14.93 3.605 -0.051 1 98.44 232 GLN B O 1
ATOM 4693 N N . LEU B 1 233 ? 15.562 3.059 -2.131 1 98.75 233 LEU B N 1
ATOM 4694 C CA . LEU B 1 233 ? 16.844 2.531 -1.69 1 98.75 233 LEU B CA 1
ATOM 4695 C C . LEU B 1 233 ? 17.688 3.623 -1.04 1 98.75 233 LEU B C 1
ATOM 4697 O O . LEU B 1 233 ? 18.297 3.402 0.009 1 98.75 233 LEU B O 1
ATOM 4701 N N . LYS B 1 234 ? 17.734 4.77 -1.672 1 98.31 234 LYS B N 1
ATOM 4702 C CA . LYS B 1 234 ? 18.484 5.895 -1.128 1 98.31 234 LYS B CA 1
ATOM 4703 C C . LYS B 1 234 ? 18 6.262 0.27 1 98.31 234 LYS B C 1
ATOM 4705 O O . LYS B 1 234 ? 18.797 6.594 1.146 1 98.31 234 LYS B O 1
ATOM 4710 N N . SER B 1 235 ? 16.719 6.207 0.45 1 97.69 235 SER B N 1
ATOM 4711 C CA . SER B 1 235 ? 16.156 6.52 1.757 1 97.69 235 SER B CA 1
ATOM 4712 C C . SER B 1 235 ? 16.578 5.496 2.805 1 97.69 235 SER B C 1
ATOM 4714 O O . SER B 1 235 ? 16.953 5.859 3.92 1 97.69 235 SER B O 1
ATOM 4716 N N . PHE B 1 236 ? 16.469 4.207 2.449 1 98.06 236 PHE B N 1
ATOM 4717 C CA . PHE B 1 236 ? 16.906 3.162 3.367 1 98.06 236 PHE B CA 1
ATOM 4718 C C . PHE B 1 236 ? 18.375 3.328 3.725 1 98.06 236 PHE B C 1
ATOM 4720 O O . PHE B 1 236 ? 18.75 3.174 4.887 1 98.06 236 PHE B O 1
ATOM 4727 N N . ASP B 1 237 ? 19.188 3.656 2.756 1 97.56 237 ASP B N 1
ATOM 4728 C CA . ASP B 1 237 ? 20.625 3.805 2.986 1 97.56 237 ASP B CA 1
ATOM 4729 C C . ASP B 1 237 ? 20.906 5.008 3.879 1 97.56 237 ASP B C 1
ATOM 4731 O O . ASP B 1 237 ? 21.828 4.965 4.711 1 97.56 237 ASP B O 1
ATOM 4735 N N . ALA B 1 238 ? 20.141 6.039 3.688 1 96.88 238 ALA B N 1
ATOM 4736 C CA . ALA B 1 238 ? 20.391 7.289 4.402 1 96.88 238 ALA B CA 1
ATOM 4737 C C . ALA B 1 238 ? 19.938 7.191 5.855 1 96.88 238 ALA B C 1
ATOM 4739 O O . ALA B 1 238 ? 20.609 7.699 6.758 1 96.88 238 ALA B O 1
ATOM 4740 N N . SER B 1 239 ? 18.766 6.512 6.109 1 94.81 239 SER B N 1
ATOM 4741 C CA . SER B 1 239 ? 18.188 6.641 7.441 1 94.81 239 SER B CA 1
ATOM 4742 C C . SER B 1 239 ? 17.531 5.336 7.891 1 94.81 239 SER B C 1
ATOM 4744 O O . SER B 1 239 ? 17.047 5.234 9.023 1 94.81 239 SER B O 1
ATOM 4746 N N . GLY B 1 240 ? 17.453 4.363 7.027 1 96.06 240 GLY B N 1
ATOM 4747 C CA . GLY B 1 240 ? 16.75 3.129 7.352 1 96.06 240 GLY B CA 1
ATOM 4748 C C . GLY B 1 240 ? 15.242 3.262 7.281 1 96.06 240 GLY B C 1
ATOM 4749 O O . GLY B 1 240 ? 14.516 2.344 7.668 1 96.06 240 GLY B O 1
ATOM 4750 N N . GLN B 1 241 ? 14.758 4.387 6.73 1 95.19 241 GLN B N 1
ATOM 4751 C CA . GLN B 1 241 ? 13.328 4.684 6.742 1 95.19 241 GLN B CA 1
ATOM 4752 C C . GLN B 1 241 ? 12.734 4.555 5.344 1 95.19 241 GLN B C 1
ATOM 4754 O O . GLN B 1 241 ? 13.438 4.703 4.344 1 95.19 241 GLN B O 1
ATOM 4759 N N . PHE B 1 242 ? 11.453 4.211 5.273 1 96.81 242 PHE B N 1
ATOM 4760 C CA . PHE B 1 242 ? 10.711 4.355 4.031 1 96.81 242 PHE B CA 1
ATOM 4761 C C . PHE B 1 242 ? 10.711 5.805 3.561 1 96.81 242 PHE B C 1
ATOM 4763 O O . PHE B 1 242 ? 10.742 6.727 4.379 1 96.81 242 PHE B O 1
ATOM 4770 N N . ALA B 1 243 ? 10.68 5.988 2.25 1 95.31 243 ALA B N 1
ATOM 4771 C CA . ALA B 1 243 ? 10.68 7.332 1.675 1 95.31 243 ALA B CA 1
ATOM 4772 C C . ALA B 1 243 ? 9.359 8.047 1.965 1 95.31 243 ALA B C 1
ATOM 4774 O O . ALA B 1 243 ? 9.328 9.281 2.045 1 95.31 243 ALA B O 1
ATOM 4775 N N . VAL B 1 244 ? 8.289 7.297 2.037 1 94 244 VAL B N 1
ATOM 4776 C CA . VAL B 1 244 ? 6.984 7.824 2.416 1 94 244 VAL B CA 1
ATOM 4777 C C . VAL B 1 244 ? 6.367 6.945 3.504 1 94 244 VAL B C 1
ATOM 4779 O O . VAL B 1 244 ? 6.961 5.945 3.912 1 94 244 VAL B O 1
ATOM 4782 N N . THR B 1 245 ? 5.23 7.332 4.055 1 94.75 245 THR B N 1
ATOM 4783 C CA . THR B 1 245 ? 4.629 6.676 5.211 1 94.75 245 THR B CA 1
ATOM 4784 C C . THR B 1 245 ? 4.512 5.172 4.98 1 94.75 245 THR B C 1
ATOM 4786 O O . THR B 1 245 ? 3.902 4.734 4 1 94.75 245 THR B O 1
ATOM 4789 N N . PRO B 1 246 ? 5.125 4.402 5.832 1 97.44 246 PRO B N 1
ATOM 4790 C CA . PRO B 1 246 ? 5.078 2.945 5.699 1 97.44 246 PRO B CA 1
ATOM 4791 C C . PRO B 1 246 ? 3.799 2.342 6.273 1 97.44 246 PRO B C 1
ATOM 4793 O O . PRO B 1 246 ? 3.188 2.924 7.176 1 97.44 246 PRO B O 1
ATOM 4796 N N . PRO B 1 247 ? 3.363 1.233 5.719 1 98.44 247 PRO B N 1
ATOM 4797 C CA . PRO B 1 247 ? 2.34 0.441 6.402 1 98.44 247 PRO B CA 1
ATOM 4798 C C . PRO B 1 247 ? 2.893 -0.331 7.598 1 98.44 247 PRO B C 1
ATOM 4800 O O . PRO B 1 247 ? 3.115 -1.541 7.508 1 98.44 247 PRO B O 1
ATOM 4803 N N . VAL B 1 248 ? 3.023 0.283 8.688 1 98.25 248 VAL B N 1
ATOM 4804 C CA . VAL B 1 248 ? 3.799 -0.149 9.852 1 98.25 248 VAL B CA 1
ATOM 4805 C C . VAL B 1 248 ? 3.283 -1.499 10.344 1 98.25 248 VAL B C 1
ATOM 4807 O O . VAL B 1 248 ? 4.07 -2.395 10.656 1 98.25 248 VAL B O 1
ATOM 4810 N N . HIS B 1 249 ? 1.981 -1.687 10.406 1 98.69 249 HIS B N 1
ATOM 4811 C CA . HIS B 1 249 ? 1.403 -2.922 10.922 1 98.69 249 HIS B CA 1
ATOM 4812 C C . HIS B 1 249 ? 1.702 -4.098 10 1 98.69 249 HIS B C 1
ATOM 4814 O O . HIS B 1 249 ? 2.043 -5.188 10.469 1 98.69 249 HIS B O 1
ATOM 4820 N N . VAL B 1 250 ? 1.631 -3.854 8.703 1 98.75 250 VAL B N 1
ATOM 4821 C CA . VAL B 1 250 ? 1.929 -4.867 7.699 1 98.75 250 VAL B CA 1
ATOM 4822 C C . VAL B 1 250 ? 3.393 -5.289 7.809 1 98.75 250 VAL B C 1
ATOM 4824 O O . VAL B 1 250 ? 3.711 -6.477 7.703 1 98.75 250 VAL B O 1
ATOM 4827 N N . VAL B 1 251 ? 4.266 -4.324 8.023 1 98.88 251 VAL B N 1
ATOM 4828 C CA . VAL B 1 251 ? 5.695 -4.582 8.133 1 98.88 251 VAL B CA 1
ATOM 4829 C C . VAL B 1 251 ? 5.977 -5.426 9.375 1 98.88 251 VAL B C 1
ATOM 4831 O O . VAL B 1 251 ? 6.77 -6.367 9.328 1 98.88 251 VAL B O 1
ATOM 4834 N N . MET B 1 252 ? 5.297 -5.113 10.453 1 98.81 252 MET B N 1
ATOM 4835 C CA . MET B 1 252 ? 5.492 -5.883 11.68 1 98.81 252 MET B CA 1
ATOM 4836 C C . MET B 1 252 ? 5.004 -7.316 11.508 1 98.81 252 MET B C 1
ATOM 4838 O O . MET B 1 252 ? 5.602 -8.25 12.039 1 98.81 252 MET B O 1
ATOM 4842 N N . ALA B 1 253 ? 3.912 -7.473 10.789 1 98.88 253 ALA B N 1
ATOM 4843 C CA . ALA B 1 253 ? 3.43 -8.812 10.477 1 98.88 253 ALA B CA 1
ATOM 4844 C C . ALA B 1 253 ? 4.473 -9.602 9.688 1 98.88 253 ALA B C 1
ATOM 4846 O O . ALA B 1 253 ? 4.699 -10.789 9.953 1 98.88 253 ALA B O 1
ATOM 4847 N N . LEU B 1 254 ? 5.121 -8.969 8.719 1 98.94 254 LEU B N 1
ATOM 4848 C CA . LEU B 1 254 ? 6.137 -9.625 7.906 1 98.94 254 LEU B CA 1
ATOM 4849 C C . LEU B 1 254 ? 7.328 -10.047 8.758 1 98.94 254 LEU B C 1
ATOM 4851 O O . LEU B 1 254 ? 7.898 -11.117 8.555 1 98.94 254 LEU B O 1
ATOM 4855 N N . GLN B 1 255 ? 7.711 -9.164 9.695 1 98.94 255 GLN B N 1
ATOM 4856 C CA . GLN B 1 255 ? 8.797 -9.531 10.594 1 98.94 255 GLN B CA 1
ATOM 4857 C C . GLN B 1 255 ? 8.5 -10.852 11.305 1 98.94 255 GLN B C 1
ATOM 4859 O O . GLN B 1 255 ? 9.336 -11.75 11.336 1 98.94 255 GLN B O 1
ATOM 4864 N N . GLN B 1 256 ? 7.301 -10.945 11.867 1 98.88 256 GLN B N 1
ATOM 4865 C CA . GLN B 1 256 ? 6.906 -12.148 12.586 1 98.88 256 GLN B CA 1
ATOM 4866 C C . GLN B 1 256 ? 6.848 -13.352 11.648 1 98.88 256 GLN B C 1
ATOM 4868 O O . GLN B 1 256 ? 7.238 -14.461 12.023 1 98.88 256 GLN B O 1
ATOM 4873 N N . ALA B 1 257 ? 6.363 -13.148 10.477 1 98.94 257 ALA B N 1
ATOM 4874 C CA . ALA B 1 257 ? 6.266 -14.227 9.5 1 98.94 257 ALA B CA 1
ATOM 4875 C C . ALA B 1 257 ? 7.648 -14.781 9.164 1 98.94 257 ALA B C 1
ATOM 4877 O O . ALA B 1 257 ? 7.805 -15.992 8.969 1 98.94 257 ALA B O 1
ATOM 4878 N N . LEU B 1 258 ? 8.641 -13.898 9.023 1 98.94 258 LEU B N 1
ATOM 4879 C CA . LEU B 1 258 ? 9.992 -14.328 8.703 1 98.94 258 LEU B CA 1
ATOM 4880 C C . LEU B 1 258 ? 10.609 -15.102 9.859 1 98.94 258 LEU B C 1
ATOM 4882 O O . LEU B 1 258 ? 11.367 -16.047 9.648 1 98.94 258 LEU B O 1
ATOM 4886 N N . VAL B 1 259 ? 10.289 -14.695 11.086 1 98.81 259 VAL B N 1
ATOM 4887 C CA . VAL B 1 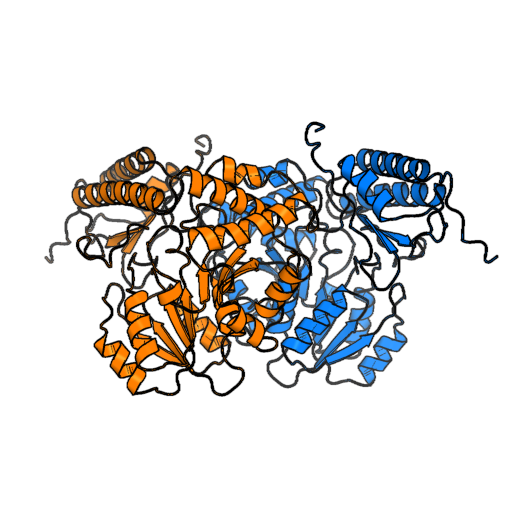259 ? 10.719 -15.453 12.258 1 98.81 259 VAL B CA 1
ATOM 4888 C C . VAL B 1 259 ? 10.148 -16.875 12.195 1 98.81 259 VAL B C 1
ATOM 4890 O O . VAL B 1 259 ? 10.883 -17.844 12.383 1 98.81 259 VAL B O 1
ATOM 4893 N N . GLU B 1 260 ? 8.914 -17 11.875 1 98.75 260 GLU B N 1
ATOM 4894 C CA . GLU B 1 260 ? 8.258 -18.297 11.781 1 98.75 260 GLU B CA 1
ATOM 4895 C C . GLU B 1 260 ? 8.812 -19.125 10.625 1 98.75 260 GLU B C 1
ATOM 4897 O O . GLU B 1 260 ? 8.953 -20.344 10.727 1 98.75 260 GLU B O 1
ATOM 4902 N N . TYR B 1 261 ? 9.117 -18.438 9.516 1 98.75 261 TYR B N 1
ATOM 4903 C CA . TYR B 1 261 ? 9.68 -19.109 8.344 1 98.75 261 TYR B CA 1
ATOM 4904 C C . TYR B 1 261 ? 10.961 -19.844 8.711 1 98.75 261 TYR B C 1
ATOM 4906 O O . TYR B 1 261 ? 11.148 -21.016 8.344 1 98.75 261 TYR B O 1
ATOM 4914 N N . LYS B 1 262 ? 11.781 -19.203 9.398 1 98.12 262 LYS B N 1
ATOM 4915 C CA . LYS B 1 262 ? 13.047 -19.797 9.828 1 98.12 262 LYS B CA 1
ATOM 4916 C C . LYS B 1 262 ? 12.805 -20.938 10.812 1 98.12 262 LYS B C 1
ATOM 4918 O O . LYS B 1 262 ? 13.43 -21.984 10.711 1 98.12 262 LYS B O 1
ATOM 4923 N N . GLN B 1 263 ? 11.898 -20.719 11.742 1 98.25 263 GLN B N 1
ATOM 4924 C CA . GLN B 1 263 ? 11.586 -21.719 12.758 1 98.25 263 GLN B CA 1
ATOM 4925 C C . GLN B 1 263 ? 11.039 -23 12.133 1 98.25 263 GLN B C 1
ATOM 4927 O O . GLN B 1 263 ? 11.297 -24.094 12.625 1 98.25 263 GLN B O 1
ATOM 4932 N N . ASP B 1 264 ? 10.352 -22.828 11.023 1 97.75 264 ASP B N 1
ATOM 4933 C CA . ASP B 1 264 ? 9.688 -23.938 10.352 1 97.75 264 ASP B CA 1
ATOM 4934 C C . ASP B 1 264 ? 10.641 -24.672 9.414 1 97.75 264 ASP B C 1
ATOM 4936 O O . ASP B 1 264 ? 10.234 -25.562 8.672 1 97.75 264 ASP B O 1
ATOM 4940 N N . GLY B 1 265 ? 11.914 -24.234 9.312 1 97.81 265 GLY B N 1
ATOM 4941 C CA . GLY B 1 265 ? 12.906 -24.938 8.516 1 97.81 265 GLY B CA 1
ATOM 4942 C C . GLY B 1 265 ? 13.203 -24.25 7.195 1 97.81 265 GLY B C 1
ATOM 4943 O O . GLY B 1 265 ? 13.828 -24.844 6.312 1 97.81 265 GLY B O 1
ATOM 4944 N N . GLY B 1 266 ? 12.758 -23.047 7.086 1 98.06 266 GLY B N 1
ATOM 4945 C CA . GLY B 1 266 ? 13.055 -22.297 5.871 1 98.06 266 GLY B CA 1
ATOM 4946 C C . GLY B 1 266 ? 12.438 -22.922 4.629 1 98.06 266 GLY B C 1
ATOM 4947 O O . GLY B 1 266 ? 11.312 -23.406 4.66 1 98.06 266 GLY B O 1
ATOM 4948 N N . LEU B 1 267 ? 13.164 -22.844 3.576 1 98.19 267 LEU B N 1
ATOM 4949 C CA . LEU B 1 267 ? 12.68 -23.328 2.287 1 98.19 267 LEU B CA 1
ATOM 4950 C C . LEU B 1 267 ? 12.43 -24.828 2.324 1 98.19 267 LEU B C 1
ATOM 4952 O O . LEU B 1 267 ? 11.406 -25.297 1.82 1 98.19 267 LEU B O 1
ATOM 4956 N N . ALA B 1 268 ? 13.312 -25.531 2.902 1 97.88 268 ALA B N 1
ATOM 4957 C CA . ALA B 1 268 ? 13.164 -26.984 2.984 1 97.88 268 ALA B CA 1
ATOM 4958 C C . ALA B 1 268 ? 11.906 -27.359 3.76 1 97.88 268 ALA B C 1
ATOM 4960 O O . ALA B 1 268 ? 11.18 -28.281 3.369 1 97.88 268 ALA B O 1
ATOM 4961 N N . GLY B 1 269 ? 11.695 -26.703 4.902 1 98.19 269 GLY B N 1
ATOM 4962 C CA . GLY B 1 269 ? 10.492 -26.938 5.684 1 98.19 269 GLY B CA 1
ATOM 4963 C C . GLY B 1 269 ? 9.219 -26.609 4.922 1 98.19 269 GLY B C 1
ATOM 4964 O O . GLY B 1 269 ? 8.242 -27.375 4.98 1 98.19 269 GLY B O 1
ATOM 4965 N N . ARG B 1 270 ? 9.227 -25.5 4.238 1 98.06 270 ARG B N 1
ATOM 4966 C CA . ARG B 1 270 ? 8.078 -25.078 3.445 1 98.06 270 ARG B CA 1
ATOM 4967 C C . ARG B 1 270 ? 7.773 -26.078 2.34 1 98.06 270 ARG B C 1
ATOM 4969 O O . ARG B 1 270 ? 6.613 -26.438 2.121 1 98.06 270 ARG B O 1
ATOM 4976 N N . GLN B 1 271 ? 8.781 -26.547 1.631 1 97.75 271 GLN B N 1
ATOM 4977 C CA . GLN B 1 271 ? 8.617 -27.5 0.544 1 97.75 271 GLN B CA 1
ATOM 4978 C C . GLN B 1 271 ? 8.008 -28.812 1.048 1 97.75 271 GLN B C 1
ATOM 4980 O O . GLN B 1 271 ? 7.129 -29.375 0.403 1 97.75 271 GLN B O 1
ATOM 4985 N N . LYS B 1 272 ? 8.531 -29.234 2.137 1 98.12 272 LYS B N 1
ATOM 4986 C CA . LYS B 1 272 ? 8.023 -30.469 2.721 1 98.12 272 LYS B CA 1
ATOM 4987 C C . LYS B 1 272 ? 6.539 -30.359 3.057 1 98.12 272 LYS B C 1
ATOM 4989 O O . LYS B 1 272 ? 5.754 -31.25 2.738 1 98.12 272 LYS B O 1
ATOM 4994 N N . THR B 1 273 ? 6.168 -29.281 3.703 1 98.06 273 THR B N 1
ATOM 4995 C CA . THR B 1 273 ? 4.789 -29.047 4.105 1 98.06 273 THR B CA 1
ATOM 4996 C C . THR B 1 273 ? 3.881 -28.938 2.885 1 98.06 273 THR B C 1
ATOM 4998 O O . THR B 1 273 ? 2.805 -29.531 2.844 1 98.06 273 THR B O 1
ATOM 5001 N N . TYR B 1 274 ? 4.32 -28.156 1.88 1 98.38 274 TYR B N 1
ATOM 5002 C CA . TYR B 1 274 ? 3.514 -27.953 0.68 1 98.38 274 TYR B CA 1
ATOM 5003 C C . TYR B 1 274 ? 3.357 -29.266 -0.094 1 98.38 274 TYR B C 1
ATOM 5005 O O . TYR B 1 274 ? 2.283 -29.547 -0.628 1 98.38 274 TYR B O 1
ATOM 5013 N N . GLN B 1 275 ? 4.414 -29.984 -0.164 1 98.12 275 GLN B N 1
ATOM 5014 C CA . GLN B 1 275 ? 4.359 -31.266 -0.868 1 98.12 275 GLN B CA 1
ATOM 5015 C C . GLN B 1 275 ? 3.357 -32.219 -0.217 1 98.12 275 GLN B C 1
ATOM 5017 O O . GLN B 1 275 ? 2.559 -32.844 -0.907 1 98.12 275 GLN B O 1
ATOM 5022 N N . ALA B 1 276 ? 3.412 -32.312 1.067 1 98.69 276 ALA B N 1
ATOM 5023 C CA . ALA B 1 276 ? 2.498 -33.188 1.795 1 98.69 276 ALA B CA 1
ATOM 5024 C C . ALA B 1 276 ? 1.047 -32.781 1.58 1 98.69 276 ALA B C 1
ATOM 5026 O O . ALA B 1 276 ? 0.184 -33.625 1.319 1 98.69 276 ALA B O 1
ATOM 5027 N N . LYS B 1 277 ? 0.788 -31.516 1.73 1 98.69 277 LYS B N 1
ATOM 5028 C CA . LYS B 1 277 ? -0.566 -31 1.548 1 98.69 277 LYS B CA 1
ATOM 5029 C C . LYS B 1 277 ? -1.046 -31.219 0.115 1 98.69 277 LYS B C 1
ATOM 5031 O O . LYS B 1 277 ? -2.186 -31.625 -0.11 1 98.69 277 LYS B O 1
ATOM 5036 N N . ALA B 1 278 ? -0.173 -30.906 -0.855 1 98.44 278 ALA B N 1
ATOM 5037 C CA . ALA B 1 278 ? -0.532 -31.047 -2.266 1 98.44 278 ALA B CA 1
ATOM 5038 C C . ALA B 1 278 ? -0.852 -32.5 -2.617 1 98.44 278 ALA B C 1
ATOM 5040 O O . ALA B 1 278 ? -1.805 -32.75 -3.354 1 98.44 278 ALA B O 1
ATOM 5041 N N . GLN B 1 279 ? -0.063 -33.375 -2.125 1 98.31 279 GLN B N 1
ATOM 5042 C CA . GLN B 1 279 ? -0.272 -34.781 -2.393 1 98.31 279 GLN B CA 1
ATOM 5043 C C . GLN B 1 279 ? -1.616 -35.25 -1.844 1 98.31 279 GLN B C 1
ATOM 5045 O O . GLN B 1 279 ? -2.342 -36 -2.514 1 98.31 279 GLN B O 1
ATOM 5050 N N . LEU B 1 280 ? -1.889 -34.812 -0.621 1 98.62 280 LEU B N 1
ATOM 5051 C CA . LEU B 1 280 ? -3.166 -35.156 -0.004 1 98.62 280 LEU B CA 1
ATOM 5052 C C . LEU B 1 280 ? -4.332 -34.656 -0.853 1 98.62 280 LEU B C 1
ATOM 5054 O O . LEU B 1 280 ? -5.262 -35.406 -1.145 1 98.62 280 LEU B O 1
ATOM 5058 N N . VAL B 1 281 ? -4.281 -33.469 -1.262 1 98.69 281 VAL B N 1
ATOM 5059 C CA . VAL B 1 281 ? -5.359 -32.844 -2.018 1 98.69 281 VAL B CA 1
ATOM 5060 C C . VAL B 1 281 ? -5.469 -33.5 -3.396 1 98.69 281 VAL B C 1
ATOM 5062 O O . VAL B 1 281 ? -6.57 -33.812 -3.857 1 98.69 281 VAL B O 1
ATOM 5065 N N . ARG B 1 282 ? -4.336 -33.688 -4.094 1 98.5 282 ARG B N 1
ATOM 5066 C CA . ARG B 1 282 ? -4.336 -34.312 -5.418 1 98.5 282 ARG B CA 1
ATOM 5067 C C . ARG B 1 282 ? -4.938 -35.688 -5.375 1 98.5 282 ARG B C 1
ATOM 5069 O O . ARG B 1 282 ? -5.727 -36.062 -6.246 1 98.5 282 ARG B O 1
ATOM 5076 N N . LYS B 1 283 ? -4.562 -36.438 -4.398 1 98.38 283 LYS B N 1
ATOM 5077 C CA . LYS B 1 283 ? -5.113 -37.781 -4.258 1 98.38 283 LYS B CA 1
ATOM 5078 C C . LYS B 1 283 ? -6.625 -37.719 -4.062 1 98.38 283 LYS B C 1
ATOM 5080 O O . LYS B 1 283 ? -7.363 -38.469 -4.73 1 98.38 283 LYS B O 1
ATOM 5085 N N . ALA B 1 284 ? -7.066 -36.906 -3.16 1 98.44 284 ALA B N 1
ATOM 5086 C CA . ALA B 1 284 ? -8.484 -36.812 -2.812 1 98.44 284 ALA B CA 1
ATOM 5087 C C . ALA B 1 284 ? -9.312 -36.344 -4.008 1 98.44 284 ALA B C 1
ATOM 5089 O O . ALA B 1 284 ? -10.398 -36.875 -4.254 1 98.44 284 ALA B O 1
ATOM 5090 N N . VAL B 1 285 ? -8.828 -35.375 -4.734 1 97.88 285 VAL B N 1
ATOM 5091 C CA . VAL B 1 285 ? -9.617 -34.875 -5.848 1 97.88 285 VAL B CA 1
ATOM 5092 C C . VAL B 1 285 ? -9.719 -35.906 -6.949 1 97.88 285 VAL B C 1
ATOM 5094 O O . VAL B 1 285 ? -10.758 -36.062 -7.598 1 97.88 285 VAL B O 1
ATOM 5097 N N . LYS B 1 286 ? -8.641 -36.625 -7.164 1 97.5 286 LYS B N 1
ATOM 5098 C CA . LYS B 1 286 ? -8.672 -37.688 -8.141 1 97.5 286 LYS B CA 1
ATOM 5099 C C . LYS B 1 286 ? -9.664 -38.781 -7.73 1 97.5 286 LYS B C 1
ATOM 5101 O O . LYS B 1 286 ? -10.391 -39.312 -8.57 1 97.5 286 LYS B O 1
ATOM 5106 N N . GLU B 1 287 ? -9.703 -39.062 -6.5 1 97.56 287 GLU B N 1
ATOM 5107 C CA . GLU B 1 287 ? -10.625 -40.062 -5.984 1 97.56 287 GLU B CA 1
ATOM 5108 C C . GLU B 1 287 ? -12.078 -39.625 -6.172 1 97.56 287 GLU B C 1
ATOM 5110 O O . GLU B 1 287 ? -12.961 -40.469 -6.336 1 97.56 28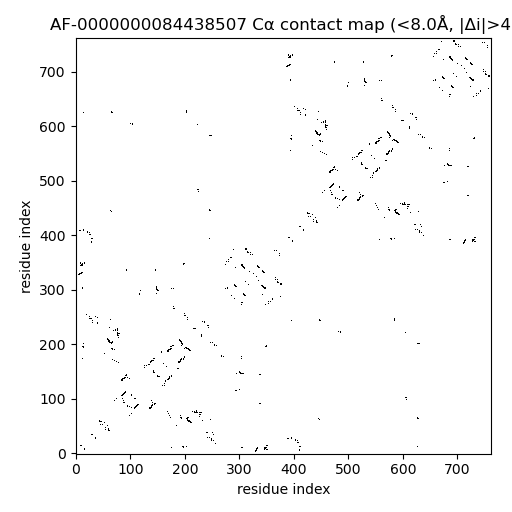7 GLU B O 1
ATOM 5115 N N . MET B 1 288 ? -12.297 -38.344 -6.176 1 98 288 MET B N 1
ATOM 5116 C CA . MET B 1 288 ? -13.641 -37.812 -6.355 1 98 288 MET B CA 1
ATOM 5117 C C . MET B 1 288 ? -14 -37.75 -7.836 1 98 288 MET B C 1
ATOM 5119 O O . MET B 1 288 ? -15.164 -37.5 -8.18 1 98 288 MET B O 1
ATOM 5123 N N . GLY B 1 289 ? -13 -37.875 -8.711 1 97.5 289 GLY B N 1
ATOM 5124 C CA . GLY B 1 289 ? -13.25 -37.875 -10.141 1 97.5 289 GLY B CA 1
ATOM 5125 C C . GLY B 1 289 ? -12.797 -36.594 -10.82 1 97.5 289 GLY B C 1
ATOM 5126 O O . GLY B 1 289 ? -12.93 -36.438 -12.031 1 97.5 289 GLY B O 1
ATOM 5127 N N . PHE B 1 290 ? -12.289 -35.688 -10.094 1 97 290 PHE B N 1
ATOM 5128 C CA . PHE B 1 290 ? -11.719 -34.5 -10.711 1 97 290 PHE B CA 1
ATOM 5129 C C . PHE B 1 290 ? -10.477 -34.844 -11.523 1 97 290 PHE B C 1
ATOM 5131 O O . PHE B 1 290 ? -9.828 -35.875 -11.258 1 97 290 PHE B O 1
ATOM 5138 N N . THR B 1 291 ? -10.195 -34 -12.5 1 95.88 291 THR B N 1
ATOM 5139 C CA . THR B 1 291 ? -8.953 -34.156 -13.258 1 95.88 291 THR B CA 1
ATOM 5140 C C . THR B 1 291 ? -8.047 -32.938 -13.016 1 95.88 291 THR B C 1
ATOM 5142 O O . THR B 1 291 ? -8.516 -31.812 -12.922 1 95.88 291 THR B O 1
ATOM 5145 N N . LEU B 1 292 ? -6.801 -33.25 -12.867 1 96.12 292 LEU B N 1
ATOM 5146 C CA . LEU B 1 292 ? -5.828 -32.156 -12.664 1 96.12 292 LEU B CA 1
ATOM 5147 C C . LEU B 1 292 ? -5.594 -31.406 -13.961 1 96.12 292 LEU B C 1
ATOM 5149 O O . LEU B 1 292 ? -5.57 -31.984 -15.047 1 96.12 292 LEU B O 1
ATOM 5153 N N . PHE B 1 293 ? -5.371 -30.141 -13.883 1 94.19 293 PHE B N 1
ATOM 5154 C CA . PHE B 1 293 ? -5.098 -29.312 -15.047 1 94.19 293 PHE B CA 1
ATOM 5155 C C . PHE B 1 293 ? -3.697 -29.578 -15.586 1 94.19 293 PHE B C 1
ATOM 5157 O O . PHE B 1 293 ? -3.5 -29.656 -16.797 1 94.19 293 PHE B O 1
ATOM 5164 N N . LEU B 1 294 ? -2.752 -29.703 -14.664 1 95.38 294 LEU B N 1
ATOM 5165 C CA . LEU B 1 294 ? -1.357 -29.938 -15.023 1 95.38 294 LEU B CA 1
ATOM 5166 C C . LEU B 1 294 ? -0.971 -31.406 -14.773 1 95.38 294 LEU B C 1
ATOM 5168 O O . LEU B 1 294 ? -1.594 -32.094 -13.961 1 95.38 294 LEU B O 1
ATOM 5172 N N . ASP B 1 295 ? 0.035 -31.859 -15.508 1 95.5 295 ASP B N 1
ATOM 5173 C CA . ASP B 1 295 ? 0.627 -33.156 -15.25 1 95.5 295 ASP B CA 1
ATOM 5174 C C . ASP B 1 295 ? 1.5 -33.156 -14 1 95.5 295 ASP B C 1
ATOM 5176 O O . ASP B 1 295 ? 2.59 -32.562 -14.008 1 95.5 295 ASP B O 1
ATOM 5180 N N . GLU B 1 296 ? 1.055 -33.75 -12.984 1 95.06 296 GLU B N 1
ATOM 5181 C CA . GLU B 1 296 ? 1.696 -33.656 -11.68 1 95.06 296 GLU B CA 1
ATOM 5182 C C . GLU B 1 296 ? 3.07 -34.344 -11.695 1 95.06 296 GLU B C 1
ATOM 5184 O O . GLU B 1 296 ? 3.863 -34.156 -10.766 1 95.06 296 GLU B O 1
ATOM 5189 N N . ARG B 1 297 ? 3.432 -35.156 -12.75 1 94.62 297 ARG B N 1
ATOM 5190 C CA . ARG B 1 297 ? 4.715 -35.844 -12.859 1 94.62 297 ARG B CA 1
ATOM 5191 C C . ARG B 1 297 ? 5.789 -34.906 -13.414 1 94.62 297 ARG B C 1
ATOM 5193 O O . ARG B 1 297 ? 6.98 -35.188 -13.328 1 94.62 297 ARG B O 1
ATOM 5200 N N . LYS B 1 298 ? 5.316 -33.781 -13.906 1 95.69 298 LYS B N 1
ATOM 5201 C CA . LYS B 1 298 ? 6.254 -32.844 -14.508 1 95.69 298 LYS B CA 1
ATOM 5202 C C . LYS B 1 298 ? 6.766 -31.844 -13.469 1 95.69 298 LYS B C 1
ATOM 5204 O O . LYS B 1 298 ? 6.023 -31.422 -12.578 1 95.69 298 LYS B O 1
ATOM 5209 N N . PRO B 1 299 ? 7.98 -31.375 -13.656 1 94.31 299 PRO B N 1
ATOM 5210 C CA . PRO B 1 299 ? 8.547 -30.422 -12.703 1 94.31 299 PRO B CA 1
ATOM 5211 C C . PRO B 1 299 ? 7.848 -29.062 -12.742 1 94.31 299 PRO B C 1
ATOM 5213 O O . PRO B 1 299 ? 7.98 -28.266 -11.812 1 94.31 299 PRO B O 1
ATOM 5216 N N . SER B 1 300 ? 7.137 -28.859 -13.828 1 96.44 300 SER B N 1
ATOM 5217 C CA . SER B 1 300 ? 6.441 -27.578 -13.984 1 96.44 300 SER B CA 1
ATOM 5218 C C . SER B 1 300 ? 5.184 -27.531 -13.117 1 96.44 300 SER B C 1
ATOM 5220 O O . SER B 1 300 ? 4.578 -26.469 -12.953 1 96.44 300 SER B O 1
ATOM 5222 N N . CYS B 1 301 ? 4.797 -28.625 -12.57 1 96.69 301 CYS B N 1
ATOM 5223 C CA . CYS B 1 301 ? 3.654 -28.656 -11.664 1 96.69 301 CYS B CA 1
ATOM 5224 C C . CYS B 1 301 ? 4.086 -28.344 -10.234 1 96.69 301 CYS B C 1
ATOM 5226 O O . CYS B 1 301 ? 4.578 -29.219 -9.523 1 96.69 301 CYS B O 1
ATOM 5228 N N . ALA B 1 302 ? 3.852 -27.125 -9.773 1 96.69 302 ALA B N 1
ATOM 5229 C CA . ALA B 1 302 ? 4.281 -26.672 -8.453 1 96.69 302 ALA B CA 1
ATOM 5230 C C . ALA B 1 302 ? 3.281 -27.094 -7.379 1 96.69 302 ALA B C 1
ATOM 5232 O O . ALA B 1 302 ? 2.18 -27.547 -7.691 1 96.69 302 ALA B O 1
ATOM 5233 N N . ASN B 1 303 ? 3.654 -26.984 -6.152 1 97.56 303 ASN B N 1
ATOM 5234 C CA . ASN B 1 303 ? 2.838 -27.438 -5.027 1 97.56 303 ASN B CA 1
ATOM 5235 C C . ASN B 1 303 ? 2.193 -26.25 -4.305 1 97.56 303 ASN B C 1
ATOM 5237 O O . ASN B 1 303 ? 1.824 -26.359 -3.135 1 97.56 303 ASN B O 1
ATOM 5241 N N . ILE B 1 304 ? 2.1 -25.125 -4.973 1 97.19 304 ILE B N 1
ATOM 5242 C CA . ILE B 1 304 ? 1.563 -23.906 -4.355 1 97.19 304 ILE B CA 1
ATOM 5243 C C . ILE B 1 304 ? 0.037 -23.953 -4.379 1 97.19 304 ILE B C 1
ATOM 5245 O O . ILE B 1 304 ? -0.618 -23.516 -3.434 1 97.19 304 ILE B O 1
ATOM 5249 N N . VAL B 1 305 ? -0.505 -24.422 -5.512 1 96.56 305 VAL B N 1
ATOM 5250 C CA . VAL B 1 305 ? -1.938 -24.609 -5.715 1 96.56 305 VAL B CA 1
ATOM 5251 C C . VAL B 1 305 ? -2.188 -25.953 -6.414 1 96.56 305 VAL B C 1
ATOM 5253 O O . VAL B 1 305 ? -1.298 -26.484 -7.078 1 96.56 305 VAL B O 1
ATOM 5256 N N . VAL B 1 306 ? -3.33 -26.516 -6.242 1 96.81 306 VAL B N 1
ATOM 5257 C CA . VAL B 1 306 ? -3.811 -27.641 -7.031 1 96.81 306 VAL B CA 1
ATOM 5258 C C . VAL B 1 306 ? -4.949 -27.203 -7.941 1 96.81 306 VAL B C 1
ATOM 5260 O O . VAL B 1 306 ? -6.043 -26.891 -7.465 1 96.81 306 VAL B O 1
ATOM 5263 N N . CYS B 1 307 ? -4.633 -27.172 -9.188 1 95.19 307 CYS B N 1
ATOM 5264 C CA . CYS B 1 307 ? -5.59 -26.719 -10.188 1 95.19 307 CYS B CA 1
ATOM 5265 C C . CYS B 1 307 ? -6.297 -27.906 -10.836 1 95.19 307 CYS B C 1
ATOM 5267 O O . CYS B 1 307 ? -5.645 -28.844 -11.297 1 95.19 307 CYS B O 1
ATOM 5269 N N . VAL B 1 308 ? -7.633 -27.828 -10.867 1 95.19 308 VAL B N 1
ATOM 5270 C CA . VAL B 1 308 ? -8.406 -28.922 -11.438 1 95.19 308 VAL B CA 1
ATOM 5271 C C . VAL B 1 308 ? -9.305 -28.391 -12.562 1 95.19 308 VAL B C 1
ATOM 5273 O O . VAL B 1 308 ? -9.711 -27.234 -12.539 1 95.19 308 VAL B O 1
ATOM 5276 N N . ASN B 1 309 ? -9.562 -29.203 -13.492 1 93.94 309 ASN B N 1
ATOM 5277 C CA . ASN B 1 309 ? -10.469 -28.844 -14.578 1 93.94 309 ASN B CA 1
ATOM 5278 C C . ASN B 1 309 ? -11.922 -28.797 -14.102 1 93.94 309 ASN B C 1
ATOM 5280 O O . ASN B 1 309 ? -12.336 -29.594 -13.266 1 93.94 309 ASN B O 1
ATOM 5284 N N . MET B 1 310 ? -12.617 -27.828 -14.664 1 94 310 MET B N 1
ATOM 5285 C CA . MET B 1 310 ? -14.055 -27.812 -14.391 1 94 310 MET B CA 1
ATOM 5286 C C . MET B 1 310 ? -14.719 -29.094 -14.883 1 94 310 MET B C 1
ATOM 5288 O O . MET B 1 310 ? -14.539 -29.484 -16.031 1 94 310 MET B O 1
ATOM 5292 N N . PRO B 1 311 ? -15.461 -29.719 -13.969 1 94.12 311 PRO B N 1
ATOM 5293 C CA . PRO B 1 311 ? -16.109 -30.953 -14.391 1 94.12 311 PRO B CA 1
ATOM 5294 C C . PRO B 1 311 ? -17.125 -30.75 -15.516 1 94.12 311 PRO B C 1
ATOM 5296 O O . PRO B 1 311 ? -17.719 -29.672 -15.625 1 94.12 311 PRO B O 1
ATOM 5299 N N . THR B 1 312 ? -17.312 -31.828 -16.297 1 93.19 312 THR B N 1
ATOM 5300 C CA . THR B 1 312 ? -18.297 -31.781 -17.375 1 93.19 312 THR B CA 1
ATOM 5301 C C . THR B 1 312 ? -19.547 -32.562 -17 1 93.19 312 THR B C 1
ATOM 5303 O O . THR B 1 312 ? -20.5 -32.656 -17.781 1 93.19 312 THR B O 1
ATOM 5306 N N . ASP B 1 313 ? -19.5 -33.188 -15.789 1 94.62 313 ASP B N 1
ATOM 5307 C CA . ASP B 1 313 ? -20.688 -33.844 -15.266 1 94.62 313 ASP B CA 1
ATOM 5308 C C . ASP B 1 313 ? -21.906 -32.938 -15.32 1 94.62 313 ASP B C 1
ATOM 5310 O O . ASP B 1 313 ? -21.844 -31.781 -14.859 1 94.62 313 ASP B O 1
ATOM 5314 N N . PRO B 1 314 ? -23.047 -33.375 -15.836 1 94.12 314 PRO B N 1
ATOM 5315 C CA . PRO B 1 314 ? -24.219 -32.531 -15.992 1 94.12 314 PRO B CA 1
ATOM 5316 C C . PRO B 1 314 ? -24.781 -32.031 -14.656 1 94.12 314 PRO B C 1
ATOM 5318 O O . PRO B 1 314 ? -25.5 -31.047 -14.602 1 94.12 314 PRO B O 1
ATOM 5321 N N . ARG B 1 315 ? -24.531 -32.719 -13.594 1 95.88 315 ARG B N 1
ATOM 5322 C CA . ARG B 1 315 ? -25.031 -32.344 -12.273 1 95.88 315 ARG B CA 1
ATOM 5323 C C . ARG B 1 315 ? -24.125 -31.312 -11.609 1 95.88 315 ARG B C 1
ATOM 5325 O O . ARG B 1 315 ? -24.516 -30.688 -10.617 1 95.88 315 ARG B O 1
ATOM 5332 N N . TRP B 1 316 ? -22.969 -31.078 -12.219 1 95.94 316 TRP B N 1
ATOM 5333 C CA . TRP B 1 316 ? -21.953 -30.203 -11.633 1 95.94 316 TRP B CA 1
ATOM 5334 C C . TRP B 1 316 ? -22.422 -28.75 -11.648 1 95.94 316 TRP B C 1
ATOM 5336 O O . TRP B 1 316 ? -22.953 -28.266 -12.648 1 95.94 316 TRP B O 1
ATOM 5346 N N . ASN B 1 317 ? -22.234 -28.109 -10.555 1 95.62 317 ASN B N 1
ATOM 5347 C CA . ASN B 1 317 ? -22.469 -26.672 -10.375 1 95.62 317 ASN B CA 1
ATOM 5348 C C . ASN B 1 317 ? -21.453 -26.047 -9.422 1 95.62 317 ASN B C 1
ATOM 5350 O O . ASN B 1 317 ? -21.516 -26.266 -8.211 1 95.62 317 ASN B O 1
ATOM 5354 N N . PHE B 1 318 ? -20.594 -25.266 -9.977 1 95 318 PHE B N 1
ATOM 5355 C CA . PHE B 1 318 ? -19.516 -24.703 -9.18 1 95 318 PHE B CA 1
ATOM 5356 C C . PHE B 1 318 ? -20.047 -23.844 -8.055 1 95 318 PHE B C 1
ATOM 5358 O O . PHE B 1 318 ? -19.516 -23.859 -6.941 1 95 318 PHE B O 1
ATOM 5365 N N . LYS B 1 319 ? -20.984 -22.984 -8.391 1 94.38 319 LYS B N 1
ATOM 5366 C CA . LYS B 1 319 ? -21.547 -22.094 -7.383 1 94.38 319 LYS B CA 1
ATOM 5367 C C . LYS B 1 319 ? -22.031 -22.875 -6.164 1 94.38 319 LYS B C 1
ATOM 5369 O O . LYS B 1 319 ? -21.797 -22.453 -5.027 1 94.38 319 LYS B O 1
ATOM 5374 N N . LYS B 1 320 ? -22.703 -23.969 -6.375 1 96.38 320 LYS B N 1
ATOM 5375 C CA . LYS B 1 320 ? -23.188 -24.812 -5.281 1 96.38 320 LYS B CA 1
ATOM 5376 C C . LYS B 1 320 ? -22.016 -25.406 -4.496 1 96.38 320 LYS B C 1
ATOM 5378 O O . LYS B 1 320 ? -22.047 -25.453 -3.266 1 96.38 320 LYS B O 1
ATOM 5383 N N . PHE B 1 321 ? -21.047 -25.875 -5.258 1 96.81 321 PHE B N 1
ATOM 5384 C CA . PHE B 1 321 ? -19.844 -26.453 -4.66 1 96.81 321 PHE B CA 1
ATOM 5385 C C . PHE B 1 321 ? -19.141 -25.422 -3.783 1 96.81 321 PHE B C 1
ATOM 5387 O O . PHE B 1 321 ? -18.859 -25.688 -2.609 1 96.81 321 PHE B O 1
ATOM 5394 N N . TYR B 1 322 ? -18.906 -24.266 -4.336 1 94.94 322 TYR B N 1
ATOM 5395 C CA . TYR B 1 322 ? -18.234 -23.156 -3.68 1 94.94 322 TYR B CA 1
ATOM 5396 C C . TYR B 1 322 ? -19 -22.719 -2.434 1 94.94 322 TYR B C 1
ATOM 5398 O O . TYR B 1 322 ? -18.406 -22.547 -1.364 1 94.94 322 TYR B O 1
ATOM 5406 N N . THR B 1 323 ? -20.266 -22.531 -2.518 1 94.81 323 THR B N 1
ATOM 5407 C CA . THR B 1 323 ? -21.094 -22.062 -1.419 1 94.81 323 THR B CA 1
ATOM 5408 C C . THR B 1 323 ? -21.125 -23.078 -0.282 1 94.81 323 THR B C 1
ATOM 5410 O O . THR B 1 323 ? -21.094 -22.703 0.893 1 94.81 323 THR B O 1
ATOM 5413 N N . TYR B 1 324 ? -21.188 -24.344 -0.666 1 96.69 324 TYR B N 1
ATOM 5414 C CA . TYR B 1 324 ? -21.172 -25.406 0.331 1 96.69 324 TYR B CA 1
ATOM 5415 C C . TYR B 1 324 ? -19.938 -25.328 1.21 1 96.69 324 TYR B C 1
ATOM 5417 O O . TYR B 1 324 ? -20.031 -25.453 2.434 1 96.69 324 TYR B O 1
ATOM 5425 N N . LEU B 1 325 ? -18.812 -25.141 0.585 1 96.5 325 LEU B N 1
ATOM 5426 C CA . LEU B 1 325 ? -17.547 -25.031 1.307 1 96.5 325 LEU B CA 1
ATOM 5427 C C . LEU B 1 325 ? -17.484 -23.734 2.104 1 96.5 325 LEU B C 1
ATOM 5429 O O . LEU B 1 325 ? -17.094 -23.75 3.275 1 96.5 325 LEU B O 1
ATOM 5433 N N . ASN B 1 326 ? -17.891 -22.672 1.487 1 93.94 326 ASN B N 1
ATOM 5434 C CA . ASN B 1 326 ? -17.844 -21.359 2.115 1 93.94 326 ASN B CA 1
ATOM 5435 C C . ASN B 1 326 ? -18.719 -21.312 3.373 1 93.94 326 ASN B C 1
ATOM 5437 O O . ASN B 1 326 ? -18.328 -20.688 4.367 1 93.94 326 ASN B O 1
ATOM 5441 N N . ASP B 1 327 ? -19.844 -21.906 3.332 1 94.19 327 ASP B N 1
ATOM 5442 C CA . ASP B 1 327 ? -20.766 -21.922 4.457 1 94.19 327 ASP B CA 1
ATOM 5443 C C . ASP B 1 327 ? -20.156 -22.656 5.656 1 94.19 327 ASP B C 1
ATOM 5445 O O . ASP B 1 327 ? -20.609 -22.484 6.789 1 94.19 327 ASP B O 1
ATOM 5449 N N . ARG B 1 328 ? -19.188 -23.422 5.402 1 95.19 328 ARG B N 1
ATOM 5450 C CA . ARG B 1 328 ? -18.531 -24.188 6.445 1 95.19 328 ARG B CA 1
ATOM 5451 C C . ARG B 1 328 ? -17.188 -23.578 6.828 1 95.19 328 ARG B C 1
ATOM 5453 O O . ARG B 1 328 ? -16.391 -24.203 7.539 1 95.19 328 ARG B O 1
ATOM 5460 N N . GLY B 1 329 ? -16.891 -22.391 6.293 1 94.19 329 GLY B N 1
ATOM 5461 C CA . GLY B 1 329 ? -15.695 -21.625 6.652 1 94.19 329 GLY B CA 1
ATOM 5462 C C . GLY B 1 329 ? -14.461 -22.062 5.879 1 94.19 329 GLY B C 1
ATOM 5463 O O . GLY B 1 329 ? -13.336 -21.719 6.254 1 94.19 329 GLY B O 1
ATOM 5464 N N . LEU B 1 330 ? -14.648 -22.859 4.879 1 96.56 330 LEU B N 1
ATOM 5465 C CA . LEU B 1 330 ? -13.547 -23.297 4.027 1 96.56 330 LEU B CA 1
ATOM 5466 C C . LEU B 1 330 ? -13.539 -22.531 2.713 1 96.56 330 LEU B C 1
ATOM 5468 O O . LEU B 1 330 ? -14.281 -22.859 1.784 1 96.56 330 LEU B O 1
ATOM 5472 N N . ILE B 1 331 ? -12.625 -21.578 2.6 1 95.38 331 ILE B N 1
ATOM 5473 C CA . ILE B 1 331 ? -12.695 -20.594 1.525 1 95.38 331 ILE B CA 1
ATOM 5474 C C . ILE B 1 331 ? -11.727 -20.984 0.406 1 95.38 331 ILE B C 1
ATOM 5476 O O . ILE B 1 331 ? -10.516 -21.031 0.614 1 95.38 331 ILE B O 1
ATOM 5480 N N . ILE B 1 332 ? -12.227 -21.297 -0.729 1 94.06 332 ILE B N 1
ATOM 5481 C CA . ILE B 1 332 ? -11.398 -21.469 -1.917 1 94.06 332 ILE B CA 1
ATOM 5482 C C . ILE B 1 332 ? -11.594 -20.297 -2.867 1 94.06 332 ILE B C 1
ATOM 5484 O O . ILE B 1 332 ? -12.43 -19.422 -2.619 1 94.06 332 ILE B O 1
ATOM 5488 N N . TYR B 1 333 ? -10.82 -20.156 -3.861 1 87.25 333 TYR B N 1
ATOM 5489 C CA . TYR B 1 333 ? -10.93 -19.078 -4.84 1 87.25 333 TYR B CA 1
ATOM 5490 C C . TYR B 1 333 ? -12.125 -19.297 -5.762 1 87.25 333 TYR B C 1
ATOM 5492 O O . TYR B 1 333 ? -12.359 -20.422 -6.223 1 87.25 333 TYR B O 1
ATOM 5500 N N . PRO B 1 334 ? -12.867 -18.172 -5.934 1 76.19 334 PRO B N 1
ATOM 5501 C CA . PRO B 1 334 ? -14.102 -18.328 -6.707 1 76.19 334 PRO B CA 1
ATOM 5502 C C . PRO B 1 334 ? -13.844 -18.453 -8.203 1 76.19 334 PRO B C 1
ATOM 5504 O O . PRO B 1 334 ? -13.539 -17.453 -8.867 1 76.19 334 PRO B O 1
ATOM 5507 N N . GLY B 1 335 ? -13.688 -19.578 -8.719 1 63.81 335 GLY B N 1
ATOM 5508 C CA . GLY B 1 335 ? -13.773 -19.922 -10.125 1 63.81 335 GLY B CA 1
ATOM 5509 C C . GLY B 1 335 ? -12.484 -19.688 -10.883 1 63.81 335 GLY B C 1
ATOM 5510 O O . GLY B 1 335 ? -11.398 -19.969 -10.367 1 63.81 335 GLY B O 1
ATOM 5511 N N . LYS B 1 336 ? -12.773 -18.938 -12.188 1 60.62 336 LYS B N 1
ATOM 5512 C CA . LYS B 1 336 ? -11.805 -18.938 -13.281 1 60.62 336 LYS B CA 1
ATOM 5513 C C . LYS B 1 336 ? -10.695 -17.922 -13.039 1 60.62 336 LYS B C 1
ATOM 5515 O O . LYS B 1 336 ? -10.961 -16.75 -12.805 1 60.62 336 LYS B O 1
ATOM 5520 N N . ALA B 1 337 ? -9.602 -18.5 -12.898 1 62.81 337 ALA B N 1
ATOM 5521 C CA . ALA B 1 337 ? -8.461 -17.625 -12.719 1 62.81 337 ALA B CA 1
ATOM 5522 C C . ALA B 1 337 ? -7.629 -17.531 -14 1 62.81 337 ALA B C 1
ATOM 5524 O O . ALA B 1 337 ? -6.621 -16.812 -14.039 1 62.81 337 ALA B O 1
ATOM 5525 N N . SER B 1 338 ? -8.188 -18.234 -14.961 1 69.25 338 SER B N 1
ATOM 5526 C CA . SER B 1 338 ? -7.488 -18.281 -16.234 1 69.25 338 SER B CA 1
ATOM 5527 C C . SER B 1 338 ? -8.461 -18.469 -17.391 1 69.25 338 SER B C 1
ATOM 5529 O O . SER B 1 338 ? -9.672 -18.359 -17.219 1 69.25 338 SER B O 1
ATOM 5531 N N . TYR B 1 339 ? -7.895 -18.531 -18.547 1 74.19 339 TYR B N 1
ATOM 5532 C CA . TYR B 1 339 ? -8.695 -18.797 -19.734 1 74.19 339 TYR B CA 1
ATOM 5533 C C . TYR B 1 339 ? -9.242 -20.219 -19.703 1 74.19 339 TYR B C 1
ATOM 5535 O O . TYR B 1 339 ? -10.352 -20.484 -20.188 1 74.19 339 TYR B O 1
ATOM 5543 N N . ALA B 1 340 ? -8.508 -21.016 -19 1 74.31 340 ALA B N 1
ATOM 5544 C CA . ALA B 1 340 ? -8.938 -22.391 -18.859 1 74.31 340 ALA B CA 1
ATOM 5545 C C . ALA B 1 340 ? -10.094 -22.516 -17.875 1 74.31 340 ALA B C 1
ATOM 5547 O O . ALA B 1 340 ? -10.156 -21.766 -16.891 1 74.31 340 ALA B O 1
ATOM 5548 N N . GLU B 1 341 ? -10.938 -23.422 -18.188 1 84 341 GLU B N 1
ATOM 5549 C CA . GLU B 1 341 ? -12.047 -23.688 -17.281 1 84 341 GLU B CA 1
ATOM 5550 C C . GLU B 1 341 ? -11.586 -24.516 -16.078 1 84 341 GLU B C 1
ATOM 5552 O O . GLU B 1 341 ? -11.742 -25.75 -16.078 1 84 341 GLU B O 1
ATOM 5557 N N . THR B 1 342 ? -11.008 -23.859 -15.148 1 91.88 342 THR B N 1
ATOM 5558 C CA . THR B 1 342 ? -10.438 -24.516 -13.977 1 91.88 342 THR B CA 1
ATOM 5559 C C . THR B 1 342 ? -10.844 -23.797 -12.695 1 91.88 342 THR B C 1
ATOM 5561 O O . THR B 1 342 ? -11.398 -22.688 -12.75 1 91.88 342 THR B O 1
ATOM 5564 N N . PHE B 1 343 ? -10.734 -24.422 -11.641 1 93.5 343 PHE B N 1
ATOM 5565 C CA . PHE B 1 343 ? -10.68 -23.812 -10.312 1 93.5 343 PHE B CA 1
ATOM 5566 C C . PHE B 1 343 ? -9.562 -24.422 -9.484 1 93.5 343 PHE B C 1
ATOM 5568 O O . PHE B 1 343 ? -8.898 -25.359 -9.922 1 93.5 343 PHE B O 1
ATOM 5575 N N . ARG B 1 344 ? -9.25 -23.781 -8.352 1 93.88 344 ARG B N 1
ATOM 5576 C CA . ARG B 1 344 ? -8.023 -24.203 -7.684 1 93.88 344 ARG B CA 1
ATOM 5577 C C . ARG B 1 344 ? -8.219 -24.25 -6.172 1 93.88 344 ARG B C 1
ATOM 5579 O O . ARG B 1 344 ? -9.047 -23.516 -5.621 1 93.88 344 ARG B O 1
ATOM 5586 N N . PHE B 1 345 ? -7.496 -25.125 -5.59 1 96.31 345 PHE B N 1
ATOM 5587 C CA . PHE B 1 345 ? -7.309 -25.188 -4.148 1 96.31 345 PHE B CA 1
ATOM 5588 C C . PHE B 1 345 ? -5.953 -24.625 -3.746 1 96.31 345 PHE B C 1
ATOM 5590 O O . PHE B 1 345 ? -4.914 -25.109 -4.199 1 96.31 345 PHE B O 1
ATOM 5597 N N . GLY B 1 346 ? -6.008 -23.609 -2.922 1 96.31 346 GLY B N 1
ATOM 5598 C CA . GLY B 1 346 ? -4.754 -23.062 -2.408 1 96.31 346 GLY B CA 1
ATOM 5599 C C . GLY B 1 346 ? -4.102 -23.969 -1.38 1 96.31 346 GLY B C 1
ATOM 5600 O O . GLY B 1 346 ? -4.738 -24.375 -0.403 1 96.31 346 GLY B O 1
ATOM 5601 N N . ILE B 1 347 ? -2.893 -24.297 -1.581 1 96.25 347 ILE B N 1
ATOM 5602 C CA . ILE B 1 347 ? -2.078 -25.094 -0.674 1 96.25 347 ILE B CA 1
ATOM 5603 C C . ILE B 1 347 ? -1.23 -24.172 0.205 1 96.25 347 ILE B C 1
ATOM 5605 O O . ILE B 1 347 ? -0.962 -24.5 1.366 1 96.25 347 ILE B O 1
ATOM 5609 N N . VAL B 1 348 ? -0.853 -23.094 -0.39 1 97.12 348 VAL B N 1
ATOM 5610 C CA . VAL B 1 348 ? -0.012 -22.078 0.238 1 97.12 348 VAL B CA 1
ATOM 5611 C C . VAL B 1 348 ? -0.724 -21.5 1.46 1 97.12 348 VAL B C 1
ATOM 5613 O O . VAL B 1 348 ? -1.954 -21.438 1.494 1 97.12 348 VAL B O 1
ATOM 5616 N N . GLY B 1 349 ? 0.113 -21.062 2.477 1 97.38 349 GLY B N 1
ATOM 5617 C CA . GLY B 1 349 ? -0.443 -20.406 3.656 1 97.38 349 GLY B CA 1
ATOM 5618 C C . GLY B 1 349 ? -0.356 -21.281 4.902 1 97.38 349 GLY B C 1
ATOM 5619 O O . GLY B 1 349 ? 0.088 -22.422 4.84 1 97.38 349 GLY B O 1
ATOM 5620 N N . HIS B 1 350 ? -0.729 -20.719 5.977 1 97.56 350 HIS B N 1
ATOM 5621 C CA . HIS B 1 350 ? -0.671 -21.375 7.281 1 97.56 350 HIS B CA 1
ATOM 5622 C C . HIS B 1 350 ? -1.892 -22.25 7.516 1 97.56 350 HIS B C 1
ATOM 5624 O O . HIS B 1 350 ? -2.75 -21.938 8.336 1 97.56 350 HIS B O 1
ATOM 5630 N N . THR B 1 351 ? -2.014 -23.344 6.805 1 97.31 351 THR B N 1
ATOM 5631 C CA . THR B 1 351 ? -3.002 -24.406 7.012 1 97.31 351 THR B CA 1
ATOM 5632 C C . THR B 1 351 ? -2.32 -25.719 7.355 1 97.31 351 THR B C 1
ATOM 5634 O O . THR B 1 351 ? -1.174 -25.953 6.965 1 97.31 351 THR B O 1
ATOM 5637 N N . LEU B 1 352 ? -3.002 -26.547 8.062 1 97 352 LEU B N 1
ATOM 5638 C CA . LEU B 1 352 ? -2.479 -27.844 8.477 1 97 352 LEU B CA 1
ATOM 5639 C C . LEU B 1 352 ? -3.008 -28.953 7.57 1 97 352 LEU B C 1
ATOM 5641 O O . LEU B 1 352 ? -3.973 -28.75 6.832 1 97 352 LEU B O 1
ATOM 5645 N N . LEU B 1 353 ? -2.314 -30.094 7.629 1 97.94 353 LEU B N 1
ATOM 5646 C CA . LEU B 1 353 ? -2.795 -31.281 6.91 1 97.94 353 LEU B CA 1
ATOM 5647 C C . LEU B 1 353 ? -4.227 -31.609 7.316 1 97.94 353 LEU B C 1
ATOM 5649 O O . LEU B 1 353 ? -5.031 -32.031 6.48 1 97.94 353 LEU B O 1
ATOM 5653 N N . THR B 1 354 ? -4.539 -31.375 8.578 1 98.12 354 THR B N 1
ATOM 5654 C CA . THR B 1 354 ? -5.879 -31.641 9.07 1 98.12 354 THR B CA 1
ATOM 5655 C C . THR B 1 354 ? -6.898 -30.703 8.438 1 98.12 354 THR B C 1
ATOM 5657 O O . THR B 1 354 ? -8.047 -31.078 8.211 1 98.12 354 THR B O 1
ATOM 5660 N N . ASN B 1 355 ? -6.461 -29.469 8.188 1 98.06 355 ASN B N 1
ATOM 5661 C CA . ASN B 1 355 ? -7.328 -28.531 7.469 1 98.06 355 ASN B CA 1
ATOM 5662 C C . ASN B 1 355 ? -7.609 -29.016 6.047 1 98.06 355 ASN B C 1
ATOM 5664 O O . ASN B 1 355 ? -8.734 -28.906 5.566 1 98.06 355 ASN B O 1
ATOM 5668 N N . CYS B 1 356 ? -6.594 -29.547 5.379 1 98.38 356 CYS B N 1
ATOM 5669 C CA . CYS B 1 356 ? -6.742 -30.078 4.023 1 98.38 356 CYS B CA 1
ATOM 5670 C C . CYS B 1 356 ? -7.672 -31.281 4 1 98.38 356 CYS B C 1
ATOM 5672 O O . CYS B 1 356 ? -8.508 -31.406 3.102 1 98.38 356 CYS B O 1
ATOM 5674 N N . ASP B 1 357 ? -7.5 -32.125 4.98 1 98.31 357 ASP B N 1
ATOM 5675 C CA . ASP B 1 357 ? -8.375 -33.281 5.094 1 98.31 357 ASP B CA 1
ATOM 5676 C C . ASP B 1 357 ? -9.836 -32.875 5.25 1 98.31 357 ASP B C 1
ATOM 5678 O O . ASP B 1 357 ? -10.719 -33.438 4.613 1 98.31 357 ASP B O 1
ATOM 5682 N N . CYS B 1 358 ? -10.031 -31.922 6.129 1 98.06 358 CYS B N 1
ATOM 5683 C CA . CYS B 1 358 ? -11.375 -31.406 6.348 1 98.06 358 CYS B CA 1
ATOM 5684 C C . CYS B 1 358 ? -11.945 -30.812 5.066 1 98.06 358 CYS B C 1
ATOM 5686 O O . CYS B 1 358 ? -13.109 -31.047 4.734 1 98.06 358 CYS B O 1
ATOM 5688 N N . LEU B 1 359 ? -11.133 -30.078 4.332 1 98.44 359 LEU B N 1
ATOM 5689 C CA . LEU B 1 359 ? -11.547 -29.484 3.066 1 98.44 359 LEU B CA 1
ATOM 5690 C C . LEU B 1 359 ? -11.977 -30.562 2.074 1 98.44 359 LEU B C 1
ATOM 5692 O O . LEU B 1 359 ? -13.008 -30.422 1.415 1 98.44 359 LEU B O 1
ATOM 5696 N N . MET B 1 360 ? -11.219 -31.594 1.993 1 98.62 360 MET B N 1
ATOM 5697 C CA . MET B 1 360 ? -11.508 -32.625 1.019 1 98.62 360 MET B CA 1
ATOM 5698 C C . MET B 1 360 ? -12.742 -33.438 1.42 1 98.62 360 MET B C 1
ATOM 5700 O O . MET B 1 360 ? -13.523 -33.844 0.562 1 98.62 360 MET B O 1
ATOM 5704 N N . LYS B 1 361 ? -12.914 -33.656 2.682 1 98.44 361 LYS B N 1
ATOM 5705 C CA . LYS B 1 361 ? -14.125 -34.312 3.156 1 98.44 361 LYS B CA 1
ATOM 5706 C C . LYS B 1 361 ? -15.367 -33.5 2.801 1 98.44 361 LYS B C 1
ATOM 5708 O O . LYS B 1 361 ? -16.359 -34.031 2.312 1 98.44 361 LYS B O 1
ATOM 5713 N N . CYS B 1 362 ? -15.258 -32.219 3.068 1 98.38 362 CYS B N 1
ATOM 5714 C CA . CYS B 1 362 ? -16.375 -31.328 2.773 1 98.38 362 CYS B CA 1
ATOM 5715 C C . CYS B 1 362 ? -16.609 -31.219 1.271 1 98.38 362 CYS B C 1
ATOM 5717 O O . CYS B 1 362 ? -17.75 -31.078 0.818 1 98.38 362 CYS B O 1
ATOM 5719 N N . ALA B 1 363 ? -15.547 -31.266 0.505 1 98.5 363 ALA B N 1
ATOM 5720 C CA . ALA B 1 363 ? -15.672 -31.281 -0.95 1 98.5 363 ALA B CA 1
ATOM 5721 C C . ALA B 1 363 ? -16.453 -32.5 -1.427 1 98.5 363 ALA B C 1
ATOM 5723 O O . ALA B 1 363 ? -17.297 -32.406 -2.309 1 98.5 363 ALA B O 1
ATOM 5724 N N . LYS B 1 364 ? -16.125 -33.594 -0.869 1 98.25 364 LYS B N 1
ATOM 5725 C CA . LYS B 1 364 ? -16.859 -34.812 -1.196 1 98.25 364 LYS B CA 1
ATOM 5726 C C . LYS B 1 364 ? -18.344 -34.688 -0.842 1 98.25 364 LYS B C 1
ATOM 5728 O O . LYS B 1 364 ? -19.203 -35.094 -1.624 1 98.25 364 LYS B O 1
ATOM 5733 N N . GLU B 1 365 ? -18.578 -34.125 0.302 1 98.44 365 GLU B N 1
ATOM 5734 C CA . GLU B 1 365 ? -19.953 -33.875 0.735 1 98.44 365 GLU B CA 1
ATOM 5735 C C . GLU B 1 365 ? -20.688 -32.906 -0.198 1 98.44 365 GLU B C 1
ATOM 5737 O O . GLU B 1 365 ? -21.875 -33.062 -0.452 1 98.44 365 GLU B O 1
ATOM 5742 N N . ALA B 1 366 ? -19.953 -31.922 -0.608 1 98.44 366 ALA B N 1
ATOM 5743 C CA . ALA B 1 366 ? -20.531 -30.984 -1.555 1 98.44 366 ALA B CA 1
ATOM 5744 C C . ALA B 1 366 ? -20.984 -31.688 -2.834 1 98.44 366 ALA B C 1
ATOM 5746 O O . ALA B 1 366 ? -22.062 -31.406 -3.361 1 98.44 366 ALA B O 1
ATOM 5747 N N . LEU B 1 367 ? -20.156 -32.594 -3.334 1 98.25 367 LEU B N 1
ATOM 5748 C CA . LEU B 1 367 ? -20.516 -33.375 -4.512 1 98.25 367 LEU B CA 1
ATOM 5749 C C . LEU B 1 367 ? -21.75 -34.219 -4.242 1 98.25 367 LEU B C 1
ATOM 5751 O O . LEU B 1 367 ? -22.672 -34.25 -5.062 1 98.25 367 LEU B O 1
ATOM 5755 N N . GLN B 1 368 ? -21.781 -34.812 -3.1 1 98.06 368 GLN B N 1
ATOM 5756 C CA . GLN B 1 368 ? -22.922 -35.656 -2.729 1 98.06 368 GLN B CA 1
ATOM 5757 C C . GLN B 1 368 ? -24.203 -34.844 -2.658 1 98.06 368 GLN B C 1
ATOM 5759 O O . GLN B 1 368 ? -25.281 -35.312 -3.033 1 98.06 368 GLN B O 1
ATOM 5764 N N . SER B 1 369 ? -24.062 -33.656 -2.203 1 97.69 369 SER B N 1
ATOM 5765 C CA . SER B 1 369 ? -25.219 -32.781 -2.094 1 97.69 369 SER B CA 1
ATOM 5766 C C . SER B 1 369 ? -25.781 -32.438 -3.467 1 97.69 369 SER B C 1
ATOM 5768 O O . SER B 1 369 ? -26.938 -32.031 -3.584 1 97.69 369 SER B O 1
ATOM 5770 N N . MET B 1 370 ? -24.984 -32.625 -4.496 1 97.44 370 MET B N 1
ATOM 5771 C CA . MET B 1 370 ? -25.422 -32.375 -5.871 1 97.44 370 MET B CA 1
ATOM 5772 C C . MET B 1 370 ? -25.797 -33.688 -6.562 1 97.44 370 MET B C 1
ATOM 5774 O O . MET B 1 370 ? -26.031 -33.719 -7.77 1 97.44 370 MET B O 1
ATOM 5778 N N . GLY B 1 371 ? -25.75 -34.75 -5.758 1 97.06 371 GLY B N 1
ATOM 5779 C CA . GLY B 1 371 ? -26.094 -36.062 -6.285 1 97.06 371 GLY B CA 1
ATOM 5780 C C . GLY B 1 371 ? -24.922 -36.75 -6.996 1 97.06 371 GLY B C 1
ATOM 5781 O O . GLY B 1 371 ? -25.125 -37.594 -7.848 1 97.06 371 GLY B O 1
ATOM 5782 N N . ILE B 1 372 ? -23.734 -36.281 -6.719 1 97.19 372 ILE B N 1
ATOM 5783 C CA . ILE B 1 372 ? -22.547 -36.812 -7.395 1 97.19 372 ILE B CA 1
ATOM 5784 C C . ILE B 1 372 ? -21.719 -37.625 -6.418 1 97.19 372 ILE B C 1
ATOM 5786 O O . ILE B 1 372 ? -21.141 -37.094 -5.473 1 97.19 372 ILE B O 1
ATOM 5790 N N . ASP B 1 373 ? -21.562 -38.906 -6.629 1 93.75 373 ASP B N 1
ATOM 5791 C CA . ASP B 1 373 ? -20.672 -39.719 -5.82 1 93.75 373 ASP B CA 1
ATOM 5792 C C . ASP B 1 373 ? -19.25 -39.719 -6.379 1 93.75 373 ASP B C 1
ATOM 5794 O O . ASP B 1 373 ? -18.281 -39.781 -5.621 1 93.75 373 ASP B O 1
ATOM 5798 N N . HIS B 1 374 ? -19.234 -39.781 -7.598 1 95.25 374 HIS B N 1
ATOM 5799 C CA . HIS B 1 374 ? -18 -39.688 -8.367 1 95.25 374 HIS B CA 1
ATOM 5800 C C . HIS B 1 374 ? -18.219 -38.969 -9.688 1 95.25 374 HIS B C 1
ATOM 5802 O O . HIS B 1 374 ? -19.141 -39.281 -10.438 1 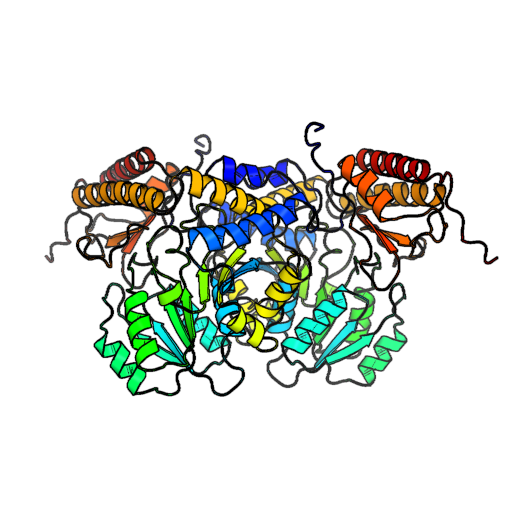95.25 374 HIS B O 1
ATOM 5808 N N . LEU B 1 375 ? -17.406 -38.031 -9.891 1 93.19 375 LEU B N 1
ATOM 5809 C CA . LEU B 1 375 ? -17.562 -37.219 -11.109 1 93.19 375 LEU B CA 1
ATOM 5810 C C . LEU B 1 375 ? -17.328 -38.094 -12.352 1 93.19 375 LEU B C 1
ATOM 5812 O O . LEU B 1 375 ? -16.422 -38.938 -12.367 1 93.19 375 LEU B O 1
ATOM 5816 N N . GLN B 1 376 ? -18.219 -37.969 -13.336 1 86.88 376 GLN B N 1
ATOM 5817 C CA . GLN B 1 376 ? -18.141 -38.688 -14.602 1 86.88 376 GLN B CA 1
ATOM 5818 C C . GLN B 1 376 ? -17.984 -37.75 -15.773 1 86.88 376 GLN B C 1
ATOM 5820 O O . GLN B 1 376 ? -18.469 -36.594 -15.727 1 86.88 376 GLN B O 1
ATOM 5825 N N . ALA B 1 377 ? -17.047 -38.094 -16.719 1 73.75 377 ALA B N 1
ATOM 5826 C CA . ALA B 1 377 ? -16.969 -37.281 -17.922 1 73.75 377 ALA B CA 1
ATOM 5827 C C . ALA B 1 377 ? -18.266 -37.344 -18.719 1 73.75 377 ALA B C 1
ATOM 5829 O O . ALA B 1 377 ? -18.969 -38.344 -18.719 1 73.75 377 ALA B O 1
ATOM 5830 N N . LYS B 1 378 ? -18.828 -36.125 -19.25 1 63.41 378 LYS B N 1
ATOM 5831 C CA . LYS B 1 378 ? -20 -36.125 -20.125 1 63.41 378 LYS B CA 1
ATOM 5832 C C . LYS B 1 378 ? -19.844 -37.125 -21.25 1 63.41 378 LYS B C 1
ATOM 5834 O O . LYS B 1 378 ? -18.812 -37.156 -21.938 1 63.41 378 LYS B O 1
ATOM 5839 N N . SER B 1 379 ? -20.547 -38.219 -21.141 1 47.16 379 SER B N 1
ATOM 5840 C CA . SER B 1 379 ? -20.609 -39.094 -22.297 1 47.16 379 SER B CA 1
ATOM 5841 C C . SER B 1 379 ? -21.062 -38.344 -23.547 1 47.16 379 SER B C 1
ATOM 5843 O O . SER B 1 379 ? -21.953 -37.5 -23.469 1 47.16 379 SER B O 1
ATOM 5845 N N . ASN B 1 380 ? -20.094 -37.938 -24.422 1 41.19 380 ASN B N 1
ATOM 5846 C CA . ASN B 1 380 ? -20.609 -37.562 -25.734 1 41.19 380 ASN B CA 1
ATOM 5847 C C . ASN B 1 380 ? -21.766 -38.469 -26.156 1 41.19 380 ASN B C 1
ATOM 5849 O O . ASN B 1 380 ? -21.562 -39.656 -26.391 1 41.19 380 ASN B O 1
ATOM 5853 N N . MET B 1 381 ? -22.781 -38.5 -25.453 1 31.42 381 MET B N 1
ATOM 5854 C CA . MET B 1 381 ? -23.828 -39.031 -26.312 1 31.42 381 MET B CA 1
ATOM 5855 C C . MET B 1 381 ? -24.109 -38.094 -27.484 1 31.42 381 MET B C 1
ATOM 5857 O O . MET B 1 381 ? -24.156 -36.875 -27.297 1 31.42 381 MET B O 1
#

pLDDT: mean 95.1, std 9.23, range [28.16, 98.94]

Foldseek 3Di:
D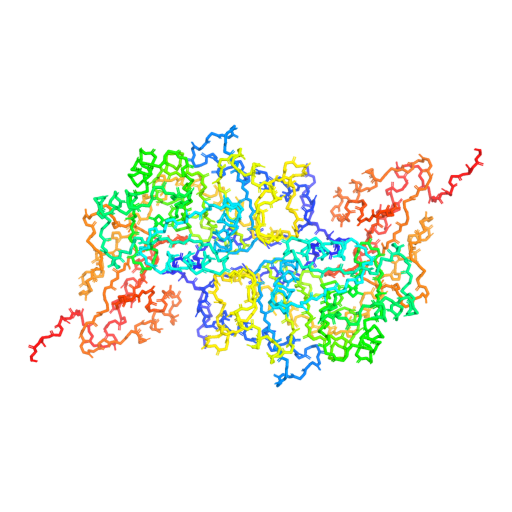PDPPAFAEQEQPLHAFDPVLLVLLVDDDDQQRPVLLVLLVCLFVLLCVLLVHDPVFKTKFKAWDFLLLLLLLVCQLQAFLPQAEEEQAAAFDVSVSSVVSCVVVVHHYDYDDDDHQDADDVVSLLVSCVVPVSHAEYEYEQADPLQQFGHDQLVSLVSCCVSHVRHFYEYACAQPPQAPDDNDVRRGAKYKYACSHQLQAHGTIIMIMGGPVSLCVSVPRGPDDRSRRNQQVVVCVVRSGGPDDGPSSRSSSSSVSSVVCVVCPTRVSNNVQLVLLQVVLVVLCVVQAWAWPHDCPDPRRHSQKTKTAQAPFPLDDQVLLQVQCVVVSHHFDRFRSGPGRIGIGGSTHPDHSVSSVVSSVSSCVSCVVSVRNHGDHPPPD/DPDPPAFAEQEQPLHAFDPVLLVLLVDDDDLQRPVLLVLLVCLFVLLCVLLVHDPVFKTKFKAWDFLLLLLLLVCQLQAFLPQAEEEQAAAFDVSVSSVVSCVVVVHHYDYDDDDHQDADDVVSLLVVCVVPVSHAEYEYEQADPLQQFGHDQLVSLVSCCVSHVRHFYEYACAQPPQAPDDNDVNRGAKYKYACSHQLQAHGTIIMIMGGPVSLCVSVPRGPDDRSRRNQQVVVCVVRSGGPDDGPSSRSSSSSVSSVVCVVCPTRVSNNVQLVLLQVLLVVLCVVQAWAWPHDCPDPRRHSQKTKTAQAPFPLDDQVLLQVQCVVVSHHFDRFRSGPGRIGIGGSTHPDHSVSSVVSSVSSCVSCVVSVRNHGDHPPPD

Radius of gyration: 27.01 Å; Cα contacts (8 Å, |Δi|>4): 1688; chains: 2; bounding box: 54×79×69 Å

Nearest PDB structures (foldseek):
  7e7g-assembly1_A-2  TM=9.670E-01  e=4.300E-41  Pseudomonas aeruginosa PAO1
  3f0h-assembly1_A-2  TM=9.192E-01  e=6.360E-30  unclassified
  6pk3-assembly1_B  TM=8.992E-01  e=8.241E-27  Arabidopsis thaliana
  2bkw-assembly1_A-2  TM=8.815E-01  e=4.898E-27  Saccharomyces cerevisiae S288C
  2z9u-assembly1_A  TM=8.931E-01  e=4.446E-25  Mesorhizobium loti

Solvent-accessible surface area (backbone atoms only — not comparable to full-atom values): 38745 Å² total; per-residue (Å²): 124,76,74,85,62,76,62,44,43,23,19,70,53,44,28,20,49,47,71,66,29,34,55,42,32,64,55,69,58,42,76,80,31,67,70,52,36,48,42,49,51,51,43,37,53,48,54,37,53,79,59,70,48,55,74,90,52,36,42,55,41,80,38,72,10,28,44,68,43,34,47,46,16,51,51,36,18,64,45,54,86,67,86,47,24,34,37,34,45,28,53,43,65,70,28,46,51,50,49,48,32,39,54,46,59,65,49,51,69,49,72,52,77,46,55,77,91,52,82,85,55,64,67,58,53,52,51,55,44,69,75,39,76,63,44,38,33,35,39,39,48,36,34,42,76,62,59,20,39,40,49,68,46,52,61,52,25,51,53,44,46,72,76,33,72,80,39,44,31,38,33,41,25,34,68,22,49,56,48,50,94,69,63,51,79,69,30,33,45,29,40,26,25,28,38,20,20,44,45,30,19,57,46,31,36,9,37,34,42,29,39,39,66,62,40,62,70,22,59,87,34,23,64,43,55,83,45,20,53,34,58,37,45,50,28,34,74,73,71,51,35,70,73,57,77,59,32,53,40,45,53,38,12,39,41,46,15,53,55,49,39,55,74,54,50,35,52,63,32,40,36,52,53,26,46,53,44,36,50,53,51,53,52,51,41,47,71,40,42,50,45,64,65,56,61,75,88,39,87,38,42,43,46,45,32,52,33,28,43,57,76,58,28,87,67,63,49,65,67,60,43,52,48,52,34,42,76,70,22,41,35,56,49,87,48,65,55,49,94,54,67,30,34,45,42,22,48,33,34,59,70,51,65,68,54,52,51,50,50,51,53,50,49,51,49,34,36,44,74,53,74,34,84,52,56,46,76,56,71,84,116,125,74,73,85,63,77,62,44,43,22,18,70,53,44,30,20,49,48,70,65,28,36,54,42,33,65,57,69,57,43,77,80,31,67,69,49,37,49,41,50,51,50,44,37,53,48,54,36,54,78,59,70,49,55,74,91,50,36,43,56,41,82,38,74,11,28,44,70,43,34,47,44,16,50,49,35,18,66,45,56,86,67,85,46,22,35,35,35,46,28,53,44,64,71,29,47,53,50,49,47,33,40,55,45,58,67,49,52,69,49,72,52,76,45,55,77,92,53,81,86,54,65,67,58,53,51,51,54,43,70,75,40,78,66,43,38,35,36,40,38,48,38,33,41,76,62,60,18,39,39,48,65,47,51,62,52,27,50,53,42,48,72,74,34,71,78,41,42,32,39,33,40,24,35,66,22,48,56,47,49,93,68,63,50,79,69,30,34,47,30,39,27,24,29,38,20,20,44,45,30,20,56,46,32,36,9,38,35,43,29,39,39,67,62,40,62,70,24,59,89,32,24,62,44,55,83,45,20,53,32,58,38,44,50,29,35,73,73,72,52,33,70,73,57,76,57,31,54,39,44,52,38,11,39,41,45,14,52,54,49,38,56,74,54,49,36,50,65,32,38,36,53,52,26,46,54,44,36,50,53,51,54,51,51,40,45,71,40,41,49,45,65,65,54,61,74,91,39,87,37,41,43,46,46,32,51,33,28,42,58,75,58,29,87,66,64,49,65,70,60,43,52,48,52,34,42,76,69,22,41,36,55,48,89,50,63,55,47,93,55,67,30,35,46,43,24,48,34,33,59,70,50,64,67,53,52,50,50,50,50,52,50,48,51,49,33,36,44,75,53,74,34,83,53,55,45,76,58,69,84,116

Organism: Leishmania panamensis (NCBI:txid5679)

Sequence (762 aa):
MLPPVKPILFTPGPLMTSETVKKAMLTDYASRDIRFMQAVKFIREELISISGLNPKEWTCILQQGSGSMGVEAAISTVFPPTGGKFLLINSGKYSEKQAYVVNRLKFPMVELKLGEGKELQMSALESVIRANPDVTTVGLVHHETSTGMLYPAEQIAEVVRRELPHAKIIIDGISAFGGIPCDYEKACDVLVTAPNKCLHSVPGISIILARRLLIEAANGCARGATLDLSMQLKSFDASGQFAVTPPVHVVMALQQALVEYKQDGGLAGRQKTYQAKAQLVRKAVKEMGFTLFLDERKPSCANIVVCVNMPTDPRWNFKKFYTYLNDRGLIIYPGKASYAETFRFGIVGHTLLTNCDCLMKCAKEALQSMGIDHLQAKSNMMLPPVKPILFTPGPLMTSETVKKAMLTDYASRDIRFMQAVKFIREELISISGLNPKEWTCILQQGSGSMGVEAAISTVFPPTGGKFLLINSGKYSEKQAYVVNRLKFPMVELKLGEGKELQMSALESVIRANPDVTTVGLVHHETSTGMLYPAEQIAEVVRRELPHAKIIIDGISAFGGIPCDYEKACDVLVTAPNKCLHSVPGISIILARRLLIEAANGCARGATLDLSMQLKSFDASGQFAVTPPVHVVMALQQALVEYKQDGGLAGRQKTYQAKAQLVRKAVKEMGFTLFLDERKPSCANIVVCVNMPTDPRWNFKKFYTYLNDRGLIIYPGKASYAETFRFGIVGHTLLTNCDCLMKCAKEALQSMGIDHLQAKSNM